Protein AF-X0SSB5-F1 (afdb_monomer)

pLDDT: mean 84.69, std 16.15, range [26.69, 98.69]

Organism: NCBI:txid412755

Mean predicted aligned error: 15.39 Å

Solvent-accessible surface area (backbone atoms only — not comparable to full-atom values): 26690 Å² total; per-residue (Å²): 108,74,46,37,38,36,68,85,34,80,90,35,71,37,50,82,48,75,49,78,49,69,33,84,51,93,54,46,35,29,53,38,29,41,30,39,28,46,50,91,41,26,66,74,46,80,63,51,73,42,70,68,39,46,53,75,29,75,46,79,49,75,40,52,50,71,63,46,72,71,55,55,72,32,84,46,76,39,82,36,46,39,35,38,39,39,35,33,23,45,80,90,65,53,76,49,76,54,72,53,68,49,81,46,72,42,64,14,62,41,50,45,58,23,36,89,71,52,79,91,74,57,90,78,51,66,48,60,52,41,62,38,53,66,59,55,34,24,51,39,45,24,85,39,67,60,38,41,50,50,34,54,51,15,19,55,70,44,76,36,70,66,80,71,78,41,52,68,46,53,52,39,31,51,41,27,40,49,51,47,44,40,74,55,59,33,34,53,38,84,63,78,63,77,90,44,92,84,63,53,52,44,80,46,55,43,41,66,50,27,62,61,70,30,40,30,31,44,57,29,37,18,34,34,55,38,13,28,37,44,49,76,69,41,50,34,29,43,39,42,40,89,96,47,32,33,25,31,36,51,39,73,86,70,51,78,48,32,37,34,57,37,40,37,16,19,60,70,77,76,43,94,75,40,65,53,54,53,62,64,55,19,26,53,52,18,47,52,57,64,70,67,61,46,91,71,47,58,46,81,32,50,33,65,63,42,32,74,66,43,36,43,51,75,78,69,83,89,74,66,96,59,46,50,55,77,54,65,51,58,54,81,89,68,39,69,68,76,79,70,72,73,56,81,71,68,82,82,65,61,66,40,81,47,73,40,78,86,55,27,35,31,30,38,43,48,65,79,38,50,74,49,73,66,99,71,43,33,40,41,32,39,68,78,64,52,29,38,39,38,35,32,51,44,87,59,90,42,48,41,71,62,52,50,52,53,52,53,52,54,54,44,75,69,28,42,78,59,41,80,74,46,76,46,83,46,70,36,76,86,36,46,22,45,37,36,35,30,35,30,24,40,86,83,70,48,54,33,36,33,45,35,39,33,39,37,56,97,65,24,32,47,30,46,34,46,27,44,24,34,51,90,50,35,81,76,46,43,70,57,51,50,50,28,57,55,40,36,43,80,51,87,77,131

Foldseek 3Di:
DQQFLDCLAPVRPRFDDKDKDFQQDQFKKAFKWKWKDKAVQADIDDTDTDGIAGHRRMDIDTHRTPGHLVQQVFQAKDKIKMKMWIWIATPVGDIDIDMDIDIDIRGHNQKDQQAPADPVRDPPALCRLRVCVLLLLQLLCLVALVLLVLLQLLQVQLVHLLPPQALSSLVSSLQSSLVLLLLQQQAEDDWDPPPDDDPRMTRADRLVRCLLVSYDHQSNQQSSSQSSCVNSPFWWKWKDFVPHIWIWTQGSVRDIFTFRRNLSFPVVVPDPGARRDHRVVRRVVRVVVVVPDDVSGMDTHGSVVSVVSRSHYRDDDDDDNCVSVVSVRDRSVGPDPPPCVPPVPPDPFDWDWDADLQQQKIFTAGPQWDWDDDNAWIWTAHSHNQKIKIKGWDPDQDQQVVVVVVVQVVVCVQFAPKAWPDWDFDAAPNFTKIWIWIWTAGPVRFIKIKIWIFGDDPRGGTMIMIMIGGPVCCVVCVVNVVRRRSGMDGHDRD

InterPro domains:
  IPR038765 Papain-like cysteine peptidase superfamily [SSF54001] (168-263)

Radius of gyration: 31.08 Å; Cα contacts (8 Å, |Δi|>4): 978; chains: 1; bounding box: 61×54×103 Å

Nearest PDB structures (foldseek):
  4rth-assembly1_A  TM=6.984E-01  e=3.432E-08  Zea mays
  4rth-assembly2_B  TM=6.936E-01  e=3.629E-08  Zea mays
  2lnj-assembly1_A  TM=6.905E-01  e=1.640E-07  Synechocystis sp. PCC 6803
  3lyd-assembly1_A  TM=6.698E-01  e=1.295E-06  Jonesia denitrificans DSM 20603
  5zx9-assembly1_A  TM=7.201E-01  e=9.152E-06  Mycobacterium tuberculosis H37Rv

Sequence (494 aa):
YKVYGRPDILDGNMWVAKAVFKNSGQSNVRDLKISYKLGEYSDWSIPTTYSLVVPEGYVIDLYYPIISSRISQLSSRTPVDIRVKYEFRDEEGGAYSEMGGQRAEILGANQLEFSNIAPEEMTGTWAENFSNSPLLAAWVTHLDPPVKTLAGMASRLAGGVPSSLGQESAIQFSRALYDLIVANGVSYQTPSGFLQEYMPGQDIKYPRDVLRDKSGTCVDLAILYASACEAVGIRTFLIVCPGHSFPVIYLPDGSLLPVECTSISGAAVGADQVSALSFDQAVEIGISEFSDLRIGLHYAIDVQDLQRKGVVSPELPRLEADILKRWGWHLPDDLPAADDKQKAVTPTSNFAAYSSQQQGLSFLYPEEWSIQEDEETIDVVHPQIHAQVTMFRVWEDFDLETLLKEVEENIALQCSDFAVTSRTKVVINGIDTLRVDAQSISTEGIALIHTILFPYQNTLAKAIVICFALKDQYATLSPILEHIFDSITLLQIK

Structure (mmCIF, N/CA/C/O backbone):
data_AF-X0SSB5-F1
#
_entry.id   AF-X0SSB5-F1
#
loop_
_atom_site.group_PDB
_atom_site.id
_atom_site.type_symbol
_atom_site.label_atom_id
_atom_site.label_alt_id
_atom_site.label_comp_id
_atom_site.label_asym_id
_atom_site.label_entity_id
_atom_site.label_seq_id
_atom_site.pdbx_PDB_ins_code
_atom_site.Cartn_x
_atom_site.Cartn_y
_atom_site.Cartn_z
_atom_site.occupancy
_atom_site.B_iso_or_equiv
_atom_site.auth_seq_id
_atom_site.auth_comp_id
_atom_site.auth_asym_id
_atom_site.auth_atom_id
_atom_site.pdbx_PDB_model_num
ATOM 1 N N . TYR A 1 1 ? 7.899 -5.759 -12.178 1.00 86.06 1 TYR A N 1
ATOM 2 C CA . TYR A 1 1 ? 8.461 -6.293 -13.440 1.00 86.06 1 TYR A CA 1
ATOM 3 C C . TYR A 1 1 ? 7.605 -5.994 -14.685 1.00 86.06 1 TYR A C 1
ATOM 5 O O . TYR A 1 1 ? 8.184 -5.636 -15.696 1.00 86.06 1 TYR A O 1
ATOM 13 N N . LYS A 1 2 ? 6.262 -6.093 -14.637 1.00 89.69 2 LYS A N 1
ATOM 14 C CA . LYS A 1 2 ? 5.358 -5.839 -15.791 1.00 89.69 2 LYS A CA 1
ATOM 15 C C . LYS A 1 2 ? 5.295 -4.388 -16.286 1.00 89.69 2 LYS A C 1
ATOM 17 O O . LYS A 1 2 ? 4.807 -4.134 -17.382 1.00 89.69 2 LYS A O 1
ATOM 22 N N . VAL A 1 3 ? 5.746 -3.464 -15.444 1.00 91.50 3 VAL A N 1
ATOM 23 C CA . VAL A 1 3 ? 5.851 -2.034 -15.744 1.00 91.50 3 VAL A CA 1
ATOM 24 C C . VAL A 1 3 ? 7.061 -1.747 -16.635 1.00 91.50 3 VAL A C 1
ATOM 26 O O . VAL A 1 3 ? 6.977 -0.937 -17.553 1.00 91.50 3 VAL A O 1
ATOM 29 N N . TYR A 1 4 ? 8.173 -2.447 -16.397 1.00 88.31 4 TYR A N 1
ATOM 30 C CA . TYR A 1 4 ? 9.336 -2.367 -17.272 1.00 88.31 4 TYR A CA 1
ATOM 31 C C . TYR A 1 4 ? 8.977 -2.959 -18.631 1.00 88.31 4 TYR A C 1
ATOM 33 O O . TYR A 1 4 ? 8.237 -3.942 -18.709 1.00 88.31 4 TYR A O 1
ATOM 41 N N . GLY A 1 5 ? 9.482 -2.354 -19.701 1.00 77.88 5 GLY A N 1
ATOM 42 C CA . GLY A 1 5 ? 9.116 -2.782 -21.051 1.00 77.88 5 GLY A CA 1
ATOM 43 C C . GLY A 1 5 ? 8.000 -1.976 -21.706 1.00 77.88 5 GLY A C 1
ATOM 44 O O . GLY A 1 5 ? 7.725 -2.191 -22.884 1.00 77.88 5 GLY A O 1
ATOM 45 N N . ARG A 1 6 ? 7.366 -1.054 -20.972 1.00 85.12 6 ARG A N 1
ATOM 46 C CA . ARG A 1 6 ? 6.259 -0.234 -21.472 1.00 85.12 6 ARG A CA 1
ATOM 47 C C . ARG A 1 6 ? 6.649 1.247 -21.530 1.00 85.12 6 ARG A C 1
ATOM 49 O O . ARG A 1 6 ? 6.704 1.889 -20.484 1.00 85.12 6 ARG A O 1
ATOM 56 N N . PRO A 1 7 ? 6.942 1.792 -22.725 1.00 86.25 7 PRO A N 1
ATOM 57 C CA . PRO A 1 7 ? 7.373 3.184 -22.878 1.00 86.25 7 PRO A CA 1
ATOM 58 C C . PRO A 1 7 ? 6.242 4.204 -22.659 1.00 86.25 7 PRO A C 1
ATOM 60 O O . PRO A 1 7 ? 6.503 5.395 -22.574 1.00 86.25 7 PRO A O 1
ATOM 63 N N . ASP A 1 8 ? 4.993 3.750 -22.579 1.00 88.00 8 ASP A N 1
ATOM 64 C CA . ASP A 1 8 ? 3.786 4.554 -22.377 1.00 88.00 8 ASP A CA 1
ATOM 65 C C . ASP A 1 8 ? 3.392 4.726 -20.898 1.00 88.00 8 ASP A C 1
ATOM 67 O O . ASP A 1 8 ? 2.499 5.511 -20.584 1.00 88.00 8 ASP A O 1
ATOM 71 N N . ILE A 1 9 ? 4.051 4.012 -19.980 1.00 87.31 9 ILE A N 1
ATOM 72 C CA . ILE A 1 9 ? 3.761 4.060 -18.542 1.00 87.31 9 ILE A CA 1
ATOM 73 C C . ILE A 1 9 ? 4.743 4.991 -17.831 1.00 87.31 9 ILE A C 1
ATOM 75 O O . ILE A 1 9 ? 5.946 4.923 -18.081 1.00 87.31 9 ILE A O 1
ATOM 79 N N . LEU A 1 10 ? 4.228 5.810 -16.901 1.00 85.75 10 LEU A N 1
ATOM 80 C CA . LEU A 1 10 ? 5.017 6.716 -16.050 1.00 85.75 10 LEU A CA 1
ATOM 81 C C . LEU A 1 10 ? 5.999 7.567 -16.875 1.00 85.75 10 LEU A C 1
ATOM 83 O O . LEU A 1 10 ? 7.198 7.593 -16.602 1.00 85.75 10 LEU A O 1
ATOM 87 N N . ASP A 1 11 ? 5.481 8.187 -17.939 1.00 86.12 11 ASP A N 1
ATOM 88 C CA . ASP A 1 11 ? 6.224 9.041 -18.876 1.00 86.12 11 ASP A CA 1
ATOM 89 C C . ASP A 1 11 ? 7.443 8.363 -19.529 1.00 86.12 11 ASP A C 1
ATOM 91 O O . ASP A 1 11 ? 8.396 9.013 -19.952 1.00 86.12 11 ASP A O 1
ATOM 95 N N . GLY A 1 12 ? 7.412 7.030 -19.626 1.00 86.25 12 GLY A N 1
ATOM 96 C CA . GLY A 1 12 ? 8.467 6.237 -20.245 1.00 86.25 12 GLY A CA 1
ATOM 97 C C . GLY A 1 12 ? 9.698 6.040 -19.363 1.00 86.25 12 GLY A C 1
ATOM 98 O O . GLY A 1 12 ? 10.706 5.535 -19.857 1.00 86.25 12 GLY A O 1
ATOM 99 N N . ASN A 1 13 ? 9.626 6.359 -18.068 1.00 86.06 13 ASN A N 1
ATOM 100 C CA . ASN A 1 13 ? 10.759 6.294 -17.134 1.00 86.06 13 ASN A CA 1
ATOM 101 C C . ASN A 1 13 ? 11.157 4.867 -16.710 1.00 86.06 13 ASN A C 1
ATOM 103 O O . ASN A 1 13 ? 12.120 4.675 -15.975 1.00 86.06 13 ASN A O 1
ATOM 107 N N . MET A 1 14 ? 10.443 3.850 -17.195 1.00 90.19 14 MET A N 1
ATOM 108 C CA . MET A 1 14 ? 10.570 2.456 -16.756 1.00 90.19 14 MET A CA 1
ATOM 109 C C . MET A 1 14 ? 11.426 1.605 -17.712 1.00 90.19 14 MET A C 1
ATOM 111 O O . MET A 1 14 ? 11.092 0.460 -18.036 1.00 90.19 14 MET A O 1
ATOM 115 N N . TRP A 1 15 ? 12.537 2.170 -18.190 1.00 91.94 15 TRP A N 1
ATOM 116 C CA . TRP A 1 15 ? 13.586 1.457 -18.931 1.00 91.94 15 TRP A CA 1
ATOM 117 C C . TRP A 1 15 ? 14.620 0.853 -17.967 1.00 91.94 15 TRP A C 1
ATOM 119 O O . TRP A 1 15 ? 14.740 1.282 -16.824 1.00 91.94 15 TRP A O 1
ATOM 129 N N . VAL A 1 16 ? 15.366 -0.166 -18.410 1.00 92.00 16 VAL A N 1
ATOM 130 C CA . VAL A 1 16 ? 16.361 -0.863 -17.555 1.00 92.00 16 VAL A CA 1
ATOM 131 C C . VAL A 1 16 ? 17.809 -0.618 -17.965 1.00 92.00 16 VAL A C 1
ATOM 133 O O . VAL A 1 16 ? 18.724 -0.905 -17.201 1.00 92.00 16 VAL A O 1
ATOM 136 N N . ALA A 1 17 ? 18.036 -0.135 -19.186 1.00 92.50 17 ALA A N 1
ATOM 137 C CA . ALA A 1 17 ? 19.358 0.244 -19.662 1.00 92.50 17 ALA A CA 1
ATOM 138 C C . ALA A 1 17 ? 19.263 1.362 -20.701 1.00 92.50 17 ALA A C 1
ATOM 140 O O . ALA A 1 17 ? 18.263 1.479 -21.407 1.00 92.50 17 ALA A O 1
ATOM 141 N N . LYS A 1 18 ? 20.335 2.143 -20.814 1.00 92.00 18 LYS A N 1
ATOM 142 C CA . LYS A 1 18 ? 20.521 3.188 -21.823 1.00 92.00 18 LYS A CA 1
ATOM 143 C C . LYS A 1 18 ? 21.859 2.956 -22.511 1.00 92.00 18 LYS A C 1
ATOM 145 O O . LYS A 1 18 ? 22.883 2.892 -21.830 1.00 92.00 18 LYS A O 1
ATOM 150 N N . ALA A 1 19 ? 21.864 2.855 -23.835 1.00 94.31 19 ALA A N 1
ATOM 151 C CA . ALA A 1 19 ? 23.088 2.825 -24.624 1.00 94.31 19 ALA A CA 1
ATOM 152 C C . ALA A 1 19 ? 23.286 4.161 -25.345 1.00 94.31 19 ALA A C 1
ATOM 154 O O . ALA A 1 19 ? 22.350 4.720 -25.917 1.00 94.31 19 ALA A O 1
ATOM 155 N N . VAL A 1 20 ? 24.520 4.666 -25.318 1.00 95.44 20 VAL A N 1
ATOM 156 C CA . VAL A 1 20 ? 24.919 5.887 -26.024 1.00 95.44 20 VAL A CA 1
ATOM 157 C C . VAL A 1 20 ? 26.004 5.520 -27.024 1.00 95.44 20 VAL A C 1
ATOM 159 O O . VAL A 1 20 ? 27.115 5.163 -26.641 1.00 95.44 20 VAL A O 1
ATOM 162 N N . PHE A 1 21 ? 25.679 5.613 -28.309 1.00 95.62 21 PHE A N 1
ATOM 163 C CA . PHE A 1 21 ? 26.616 5.384 -29.401 1.00 95.62 21 PHE A CA 1
ATOM 164 C C . PHE A 1 21 ? 27.035 6.726 -29.985 1.00 95.62 21 PHE A C 1
ATOM 166 O O . PHE A 1 21 ? 26.189 7.480 -30.461 1.00 95.62 21 PHE A O 1
ATOM 173 N N . LYS A 1 22 ? 28.338 7.014 -29.970 1.00 97.06 22 LYS A N 1
ATOM 174 C CA . LYS A 1 22 ? 28.928 8.167 -30.654 1.00 97.06 22 LYS A CA 1
ATOM 175 C C . LYS A 1 22 ? 29.672 7.685 -31.893 1.00 97.06 22 LYS A C 1
ATOM 177 O O . LYS A 1 22 ? 30.579 6.864 -31.772 1.00 97.06 22 LYS A O 1
ATOM 182 N N . ASN A 1 23 ? 29.358 8.236 -33.063 1.00 96.56 23 ASN A N 1
ATOM 183 C CA . ASN A 1 23 ? 30.219 8.065 -34.227 1.00 96.56 23 ASN A CA 1
ATOM 184 C C . ASN A 1 23 ? 31.440 8.990 -34.096 1.00 96.56 23 ASN A C 1
ATOM 186 O O . ASN A 1 23 ? 31.372 10.167 -34.432 1.00 96.56 23 ASN A O 1
ATOM 190 N N . SER A 1 24 ? 32.553 8.461 -33.589 1.00 95.00 24 SER A N 1
ATOM 191 C CA . SER A 1 24 ? 33.839 9.172 -33.510 1.00 95.00 24 SER A CA 1
ATOM 192 C C . SER A 1 24 ? 34.697 9.029 -34.776 1.00 95.00 24 SER A C 1
ATOM 194 O O . SER A 1 24 ? 35.868 9.412 -34.779 1.00 95.00 24 SER A O 1
ATOM 196 N N . GLY A 1 25 ? 34.165 8.394 -35.823 1.00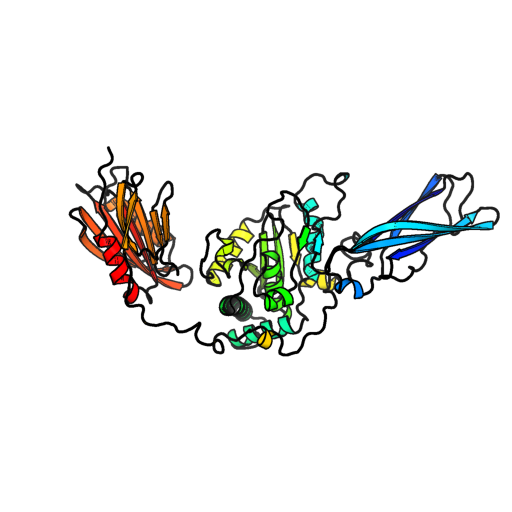 91.94 25 GLY A N 1
ATOM 197 C CA . GLY A 1 25 ? 34.830 8.221 -37.109 1.00 91.94 25 GLY A CA 1
ATOM 198 C C . GLY A 1 25 ? 34.678 9.441 -38.020 1.00 91.94 25 GLY A C 1
ATOM 199 O O . GLY A 1 25 ? 33.942 10.378 -37.729 1.00 91.94 25 GLY A O 1
ATOM 200 N N . GLN A 1 26 ? 35.376 9.413 -39.158 1.00 93.56 26 GLN A N 1
ATOM 201 C CA . GLN A 1 26 ? 35.310 10.467 -40.184 1.00 93.56 26 GLN A CA 1
ATOM 202 C C . GLN A 1 26 ? 34.259 10.190 -41.277 1.00 93.56 26 GLN A C 1
ATOM 204 O O . GLN A 1 26 ? 34.016 11.047 -42.123 1.00 93.56 26 GLN A O 1
ATOM 209 N N . SER A 1 27 ? 33.630 9.012 -41.249 1.00 94.44 27 SER A N 1
ATOM 210 C CA . SER A 1 27 ? 32.678 8.534 -42.259 1.00 94.44 27 SER A CA 1
ATOM 211 C C . SER A 1 27 ? 31.329 8.172 -41.644 1.00 94.44 27 SER A C 1
ATOM 213 O O . SER A 1 27 ? 31.187 8.017 -40.428 1.00 94.44 27 SER A O 1
ATOM 215 N N . ASN A 1 28 ? 30.321 8.036 -42.502 1.00 96.31 28 ASN A N 1
ATOM 216 C CA . ASN A 1 28 ? 28.975 7.651 -42.095 1.00 96.31 28 ASN A CA 1
ATOM 217 C C . ASN A 1 28 ? 28.930 6.210 -41.568 1.00 96.31 28 ASN A C 1
ATOM 219 O O . ASN A 1 28 ? 29.458 5.298 -42.200 1.00 96.31 28 ASN A O 1
ATOM 223 N N . VAL A 1 29 ? 28.205 5.996 -40.469 1.00 96.75 29 VAL A N 1
ATOM 224 C CA . VAL A 1 29 ? 27.788 4.663 -40.014 1.00 96.75 29 VAL A CA 1
ATOM 225 C C . VAL A 1 29 ? 26.375 4.395 -40.524 1.00 96.75 29 VAL A C 1
ATOM 227 O O . VAL A 1 29 ? 25.482 5.229 -40.368 1.00 96.75 29 VAL A O 1
ATOM 230 N N . ARG A 1 30 ? 26.163 3.242 -41.154 1.00 96.88 30 ARG A N 1
ATOM 231 C CA . ARG A 1 30 ? 24.887 2.822 -41.744 1.00 96.88 30 ARG A CA 1
ATOM 232 C C . ARG A 1 30 ? 24.310 1.634 -40.993 1.00 96.88 30 ARG A C 1
ATOM 234 O O . ARG A 1 30 ? 25.050 0.780 -40.510 1.00 96.88 30 ARG A O 1
ATOM 241 N N . ASP A 1 31 ? 22.983 1.574 -40.947 1.00 96.81 31 ASP A N 1
ATOM 242 C CA . ASP A 1 31 ? 22.221 0.444 -40.407 1.00 96.81 31 ASP A CA 1
ATOM 243 C C . ASP A 1 31 ? 22.693 -0.010 -39.015 1.00 96.81 31 ASP A C 1
ATOM 245 O O . ASP A 1 31 ? 22.863 -1.207 -38.777 1.00 96.81 31 ASP A O 1
ATOM 249 N N . LEU A 1 32 ? 22.912 0.940 -38.099 1.00 97.81 32 LEU A N 1
ATOM 250 C CA . LEU A 1 32 ? 23.227 0.626 -36.708 1.00 97.81 32 LEU A CA 1
ATOM 251 C C . LEU A 1 32 ? 22.022 -0.077 -36.079 1.00 97.81 32 LEU A C 1
ATOM 253 O O . LEU A 1 32 ? 20.963 0.520 -35.896 1.00 97.81 32 LEU A O 1
ATOM 257 N N . LYS A 1 33 ? 22.193 -1.350 -35.749 1.00 98.25 33 LYS A N 1
ATOM 258 C CA . LYS A 1 33 ? 21.217 -2.190 -35.064 1.00 98.25 33 LYS A CA 1
ATOM 259 C C . LYS A 1 33 ? 21.654 -2.386 -33.633 1.00 98.25 33 LYS A C 1
ATOM 261 O O . LYS A 1 33 ? 22.802 -2.752 -33.403 1.00 98.25 33 LYS A O 1
ATOM 266 N N . ILE A 1 34 ? 20.740 -2.195 -32.693 1.00 98.19 34 ILE A N 1
ATOM 267 C CA . ILE A 1 34 ? 21.015 -2.328 -31.262 1.00 98.19 34 ILE A CA 1
ATOM 268 C C . ILE A 1 34 ? 20.023 -3.326 -30.673 1.00 98.19 34 ILE A C 1
ATOM 270 O O . ILE A 1 34 ? 18.824 -3.246 -30.927 1.00 98.19 34 ILE A O 1
ATOM 274 N N . SER A 1 35 ? 20.512 -4.303 -29.917 1.00 97.75 35 SER A N 1
ATOM 275 C CA . SER A 1 35 ? 19.693 -5.303 -29.227 1.00 97.75 35 SER A CA 1
ATOM 276 C C . SER A 1 35 ? 20.200 -5.522 -27.816 1.00 97.75 35 SER A C 1
ATOM 278 O O . SER A 1 35 ? 21.399 -5.448 -27.561 1.00 97.75 35 SER A O 1
ATOM 280 N N . TYR A 1 36 ? 19.299 -5.863 -26.906 1.00 97.81 36 TYR A N 1
ATOM 281 C CA . TYR A 1 36 ? 19.611 -6.005 -25.491 1.00 97.81 36 TYR A CA 1
ATOM 282 C C . TYR A 1 36 ? 19.184 -7.357 -24.956 1.00 97.81 36 TYR A C 1
ATOM 284 O O . TYR A 1 36 ? 18.277 -7.993 -25.493 1.00 97.81 36 TYR A O 1
ATOM 292 N N . LYS A 1 37 ? 19.811 -7.780 -23.861 1.00 97.31 37 LYS A N 1
ATOM 293 C CA . LYS A 1 37 ? 19.398 -8.952 -23.095 1.00 97.31 37 LYS A CA 1
ATOM 294 C C . LYS A 1 37 ? 19.638 -8.734 -21.606 1.00 97.31 37 LYS A C 1
ATOM 296 O O . LYS A 1 37 ? 20.720 -8.305 -21.213 1.00 97.31 37 LYS A O 1
ATOM 301 N N . LEU A 1 38 ? 18.643 -9.066 -20.787 1.00 96.50 38 LEU A N 1
ATOM 302 C CA . LEU A 1 38 ? 18.696 -9.017 -19.328 1.00 96.50 38 LEU A CA 1
ATOM 303 C C . LEU A 1 38 ? 18.914 -10.434 -18.789 1.00 96.50 38 LEU A C 1
ATOM 305 O O . LEU A 1 38 ? 17.958 -11.147 -18.487 1.00 96.50 38 LEU A O 1
ATOM 309 N N . GLY A 1 39 ? 20.176 -10.856 -18.706 1.00 94.69 39 GLY A N 1
ATOM 310 C CA . GLY A 1 39 ? 20.576 -12.172 -18.210 1.00 94.69 39 GLY A CA 1
ATOM 311 C C . GLY A 1 39 ? 19.745 -13.312 -18.797 1.00 94.69 39 GLY A C 1
ATOM 312 O O . GLY A 1 39 ? 19.634 -13.460 -20.012 1.00 94.69 39 GLY A O 1
ATOM 313 N N . GLU A 1 40 ? 19.160 -14.125 -17.923 1.00 94.44 40 GLU A N 1
ATOM 314 C CA . GLU A 1 40 ? 18.196 -15.163 -18.299 1.00 94.44 40 GLU A CA 1
ATOM 315 C C . GLU A 1 40 ? 16.728 -14.701 -18.233 1.00 94.44 40 GLU A C 1
ATOM 317 O O . GLU A 1 40 ? 15.820 -15.462 -18.566 1.00 94.44 40 GLU A O 1
ATOM 322 N N . TYR A 1 41 ? 16.473 -13.472 -17.785 1.00 95.38 41 TYR A N 1
ATOM 323 C CA . TYR A 1 41 ? 15.126 -12.954 -17.547 1.00 95.38 41 TYR A CA 1
ATOM 324 C C . TYR A 1 41 ? 14.505 -12.295 -18.775 1.00 95.38 41 TYR A C 1
ATOM 326 O O . TYR A 1 41 ? 13.330 -11.953 -18.730 1.00 95.38 41 TYR A O 1
ATOM 334 N N . SER A 1 42 ? 15.241 -12.138 -19.872 1.00 96.31 42 SER A N 1
ATOM 335 C CA . SER A 1 42 ? 14.678 -11.748 -21.162 1.00 96.31 42 SER A CA 1
ATOM 336 C C . SER A 1 42 ? 15.330 -12.533 -22.295 1.00 96.31 42 SER A C 1
ATOM 338 O O . SER A 1 42 ? 16.490 -12.949 -22.206 1.00 96.31 42 SER A O 1
ATOM 340 N N . ASP A 1 43 ? 14.609 -12.668 -23.403 1.00 96.31 43 ASP A N 1
ATOM 341 C CA . ASP A 1 43 ? 15.242 -12.956 -24.685 1.00 96.31 43 ASP A CA 1
ATOM 342 C C . ASP A 1 43 ? 15.986 -11.721 -25.208 1.00 96.31 43 ASP A C 1
ATOM 344 O O . ASP A 1 43 ? 15.938 -10.638 -24.612 1.00 96.31 43 ASP A O 1
ATOM 348 N N . TRP A 1 44 ? 16.721 -11.900 -26.307 1.00 96.50 44 TRP A N 1
ATOM 349 C CA . TRP A 1 44 ? 17.260 -10.760 -27.039 1.00 96.50 44 TRP A CA 1
ATOM 350 C C . TRP A 1 44 ? 16.109 -9.905 -27.564 1.00 96.50 44 TRP A C 1
ATOM 352 O O . TRP A 1 44 ? 15.181 -10.427 -28.185 1.00 96.50 44 TRP A O 1
ATOM 362 N N . SER A 1 45 ? 16.178 -8.599 -27.320 1.00 96.00 45 SER A N 1
ATOM 363 C CA . SER A 1 45 ? 15.197 -7.659 -27.847 1.00 96.00 45 SER A CA 1
ATOM 364 C C . SER A 1 45 ? 15.211 -7.660 -29.375 1.00 96.00 45 SER A C 1
ATOM 366 O O . SER A 1 45 ? 16.231 -7.940 -30.012 1.00 96.00 45 SER A O 1
ATOM 368 N N . ILE A 1 46 ? 14.078 -7.291 -29.970 1.00 94.94 46 ILE A N 1
ATOM 369 C CA . ILE A 1 46 ? 14.031 -6.968 -31.396 1.00 94.94 46 ILE A CA 1
ATOM 370 C C . ILE A 1 46 ? 15.013 -5.808 -31.641 1.00 94.94 46 ILE A C 1
ATOM 372 O O . ILE A 1 46 ? 15.003 -4.858 -30.852 1.00 94.94 46 ILE A O 1
ATOM 376 N N . PRO A 1 47 ? 15.874 -5.866 -32.676 1.00 95.81 47 PRO A N 1
ATOM 377 C CA . PRO A 1 47 ? 16.844 -4.809 -32.900 1.00 95.81 47 PRO A CA 1
ATOM 378 C C . PRO A 1 47 ? 16.187 -3.478 -33.276 1.00 95.81 47 PRO A C 1
ATOM 380 O O . PRO A 1 47 ? 15.483 -3.404 -34.289 1.00 95.81 47 PRO A O 1
ATOM 383 N N . THR A 1 48 ? 16.481 -2.411 -32.534 1.00 96.56 48 THR A N 1
ATOM 384 C CA . THR A 1 48 ? 16.208 -1.044 -32.997 1.00 96.56 48 THR A CA 1
ATOM 385 C C . THR A 1 48 ? 17.201 -0.715 -34.103 1.00 96.56 48 THR A C 1
ATOM 387 O O . THR A 1 48 ? 18.396 -0.954 -33.939 1.00 96.56 48 THR A O 1
ATOM 390 N N . THR A 1 49 ? 16.729 -0.204 -35.243 1.00 97.75 49 THR A N 1
ATOM 391 C CA . THR A 1 49 ? 17.587 0.099 -36.401 1.00 97.75 49 THR A CA 1
ATOM 392 C C . THR A 1 49 ? 17.634 1.597 -36.673 1.00 97.75 49 THR A C 1
ATOM 394 O O . THR A 1 49 ? 16.602 2.222 -36.909 1.00 97.75 49 THR A O 1
ATOM 397 N N . TYR A 1 50 ? 18.845 2.142 -36.727 1.00 97.62 50 TYR A N 1
ATOM 398 C CA . TYR A 1 50 ? 19.149 3.520 -37.093 1.00 97.62 50 TYR A CA 1
ATOM 399 C C . TYR A 1 50 ? 19.864 3.533 -38.444 1.00 97.62 50 TYR A C 1
ATOM 401 O O . TYR A 1 50 ? 20.972 3.020 -38.591 1.00 97.62 50 TYR A O 1
ATOM 409 N N . SER A 1 51 ? 19.222 4.110 -39.458 1.00 96.75 51 SER A N 1
ATOM 410 C CA . SER A 1 51 ? 19.680 4.002 -40.852 1.00 96.75 51 SER A CA 1
ATOM 411 C C . SER A 1 51 ? 20.996 4.729 -41.130 1.00 96.75 51 SER A C 1
ATOM 413 O O . SER A 1 51 ? 21.751 4.332 -42.018 1.00 96.75 51 SER A O 1
ATOM 415 N N . LEU A 1 52 ? 21.263 5.815 -40.405 1.00 96.62 52 LEU A N 1
ATOM 416 C CA . LEU A 1 52 ? 22.438 6.653 -40.598 1.00 96.62 52 LEU A CA 1
ATOM 417 C C . LEU A 1 52 ? 22.833 7.333 -39.287 1.00 96.62 52 LEU A C 1
ATOM 419 O O . LEU A 1 52 ? 22.009 8.002 -38.667 1.00 96.62 52 LEU A O 1
ATOM 423 N N . VAL A 1 53 ? 24.110 7.230 -38.932 1.00 97.38 53 VAL A N 1
ATOM 424 C CA . VAL A 1 53 ? 24.759 8.038 -37.898 1.00 97.38 53 VAL A CA 1
ATOM 425 C C . VAL A 1 53 ? 25.941 8.755 -38.547 1.00 97.38 53 VAL A C 1
ATOM 427 O O . VAL A 1 53 ? 26.945 8.139 -38.910 1.00 97.38 53 VAL A O 1
ATOM 430 N N . VAL A 1 54 ? 25.800 10.063 -38.751 1.00 97.06 54 VAL A N 1
ATOM 431 C CA . VAL A 1 54 ? 26.842 10.915 -39.353 1.00 97.06 54 VAL A CA 1
ATOM 432 C C . VAL A 1 54 ? 28.047 11.073 -38.411 1.00 97.06 54 VAL A C 1
ATOM 434 O O . VAL A 1 54 ? 27.894 10.814 -37.215 1.00 97.06 54 VAL A O 1
ATOM 437 N N . PRO A 1 55 ? 29.229 11.490 -38.904 1.00 97.44 55 PRO A N 1
ATOM 438 C CA . PRO A 1 55 ? 30.372 11.831 -38.053 1.00 97.44 55 PRO A CA 1
ATOM 439 C C . PRO A 1 55 ? 29.993 12.789 -36.918 1.00 97.44 55 PRO A C 1
ATOM 441 O O . PRO A 1 55 ? 29.204 13.711 -37.120 1.00 97.44 55 PRO A O 1
ATOM 444 N N . GLU A 1 56 ? 30.529 12.543 -35.721 1.00 97.06 56 GLU A N 1
ATOM 445 C CA . GLU A 1 56 ? 30.181 13.210 -34.453 1.00 97.06 56 GLU A CA 1
ATOM 446 C C . GLU A 1 56 ? 28.710 13.073 -34.014 1.00 97.06 56 GLU A C 1
ATOM 448 O O . GLU A 1 56 ? 28.313 13.620 -32.983 1.00 97.06 56 GLU A O 1
ATOM 453 N N . GLY A 1 57 ? 27.896 12.318 -34.756 1.00 97.19 57 GLY A N 1
ATOM 454 C CA . GLY A 1 57 ? 26.510 12.025 -34.424 1.00 97.19 57 GLY A CA 1
ATOM 455 C C . GLY A 1 57 ? 26.380 11.075 -33.235 1.00 97.19 57 GLY A C 1
ATOM 456 O O . GLY A 1 57 ? 27.237 10.220 -32.995 1.00 97.19 57 GLY A O 1
ATOM 457 N N . TYR A 1 58 ? 25.265 11.210 -32.517 1.00 97.69 58 TYR A N 1
ATOM 458 C CA . TYR A 1 58 ? 24.925 10.378 -31.367 1.00 97.69 58 TYR A CA 1
ATOM 459 C C . TYR A 1 58 ? 23.613 9.635 -31.596 1.00 97.69 58 TYR A C 1
ATOM 461 O O . TYR A 1 58 ? 22.660 10.184 -32.149 1.00 97.69 58 TYR A O 1
ATOM 469 N N . VAL A 1 59 ? 23.559 8.404 -31.101 1.00 97.69 59 VAL A N 1
ATOM 470 C CA . VAL A 1 59 ? 22.330 7.637 -30.910 1.00 97.69 59 VAL A CA 1
ATOM 471 C C . VAL A 1 59 ? 22.192 7.344 -29.423 1.00 97.69 59 VAL A C 1
ATOM 473 O O . VAL A 1 59 ? 23.122 6.833 -28.800 1.00 97.69 59 VAL A O 1
ATOM 476 N N . ILE A 1 60 ? 21.030 7.680 -28.869 1.00 96.31 60 ILE A N 1
ATOM 477 C CA . ILE A 1 60 ? 20.626 7.310 -27.515 1.00 96.31 60 ILE A CA 1
ATOM 478 C C . ILE A 1 60 ? 19.471 6.329 -27.670 1.00 96.31 60 ILE A C 1
ATOM 480 O O . ILE A 1 60 ? 18.436 6.681 -28.236 1.00 96.31 60 ILE A O 1
ATOM 484 N N . ASP A 1 61 ? 19.670 5.106 -27.198 1.00 95.81 61 ASP A N 1
ATOM 485 C CA . ASP A 1 61 ? 18.691 4.029 -27.295 1.00 95.81 61 ASP A CA 1
ATOM 486 C C . ASP A 1 61 ? 18.382 3.498 -25.883 1.00 95.81 61 ASP A C 1
ATOM 488 O O . ASP A 1 61 ? 19.284 3.322 -25.056 1.00 95.81 61 ASP A O 1
ATOM 492 N N . LEU A 1 62 ? 17.091 3.330 -25.585 1.00 94.69 62 LEU A N 1
ATOM 493 C CA . LEU A 1 62 ? 16.581 2.925 -24.276 1.00 94.69 62 LEU A CA 1
ATOM 494 C C . LEU A 1 62 ? 16.031 1.503 -24.345 1.00 94.69 62 LEU A C 1
ATOM 496 O O . LEU A 1 62 ? 15.215 1.171 -25.206 1.00 94.69 62 LEU A O 1
ATOM 500 N N . TYR A 1 63 ? 16.424 0.675 -23.381 1.00 95.06 63 TYR A N 1
ATOM 501 C CA . TYR A 1 63 ? 15.991 -0.709 -23.311 1.00 95.06 63 TYR A CA 1
ATOM 502 C C . TYR A 1 63 ? 14.740 -0.881 -22.448 1.00 95.06 63 TYR A C 1
ATOM 504 O O . TYR A 1 63 ? 14.785 -0.790 -21.218 1.00 95.06 63 TYR A O 1
ATOM 512 N N . TYR A 1 64 ? 13.644 -1.231 -23.117 1.00 94.06 64 TYR A N 1
ATOM 513 C CA . TYR A 1 64 ? 12.370 -1.635 -22.530 1.00 94.06 64 TYR A CA 1
ATOM 514 C C . TYR A 1 64 ? 12.208 -3.170 -22.656 1.00 94.06 64 TYR A C 1
ATOM 516 O O . TYR A 1 64 ? 11.755 -3.658 -23.692 1.00 94.06 64 TYR A O 1
ATOM 524 N N . PRO A 1 65 ? 12.589 -3.964 -21.637 1.00 93.06 65 PRO A N 1
ATOM 525 C CA . PRO A 1 65 ? 12.594 -5.427 -21.710 1.00 93.06 65 PRO A CA 1
ATOM 526 C C . PRO A 1 65 ? 11.201 -6.047 -21.565 1.00 93.06 65 PRO A C 1
ATOM 528 O O . PRO A 1 65 ? 10.415 -5.637 -20.717 1.00 93.06 65 PRO A O 1
ATOM 531 N N . ILE A 1 66 ? 10.957 -7.158 -22.265 1.00 92.56 66 ILE A N 1
ATOM 532 C CA . ILE A 1 66 ? 9.933 -8.127 -21.847 1.00 92.56 66 ILE A CA 1
ATOM 533 C C . ILE A 1 66 ?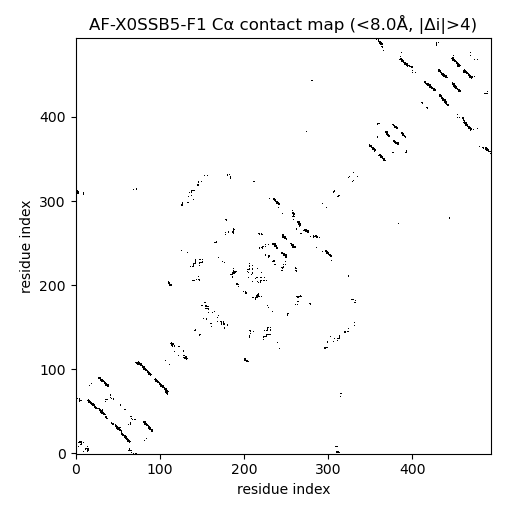 10.584 -9.052 -20.818 1.00 92.56 66 ILE A C 1
ATOM 535 O O . ILE A 1 66 ? 11.411 -9.898 -21.165 1.00 92.56 66 ILE A O 1
ATOM 539 N N . ILE A 1 67 ? 10.241 -8.861 -19.545 1.00 93.62 67 ILE A N 1
ATOM 540 C CA . ILE A 1 67 ? 10.840 -9.604 -18.433 1.00 93.62 67 ILE A CA 1
ATOM 541 C C . ILE A 1 67 ? 10.002 -10.848 -18.114 1.00 93.62 67 ILE A C 1
ATOM 543 O O . ILE A 1 67 ? 8.787 -10.780 -17.941 1.00 93.62 67 ILE A O 1
ATOM 547 N N . SER A 1 68 ? 10.671 -11.990 -17.993 1.00 93.56 68 SER A N 1
ATOM 548 C CA . SER A 1 68 ? 10.116 -13.269 -17.557 1.00 93.56 68 SER A CA 1
ATOM 549 C C . SER A 1 68 ? 9.571 -13.185 -16.129 1.00 93.56 68 SER A C 1
ATOM 551 O O . SER A 1 68 ? 10.266 -12.737 -15.215 1.00 93.56 68 SER A O 1
ATOM 553 N N . SER A 1 69 ? 8.386 -13.760 -15.903 1.00 92.25 69 SER A N 1
ATOM 554 C CA . SER A 1 69 ? 7.739 -13.826 -14.584 1.00 92.25 69 SER A CA 1
ATOM 555 C C . SER A 1 69 ? 8.559 -14.555 -13.516 1.00 92.25 69 SER A C 1
ATOM 557 O O . SER A 1 69 ? 8.333 -14.326 -12.337 1.00 92.25 69 SER A O 1
ATOM 559 N N . ARG A 1 70 ? 9.568 -15.358 -13.895 1.00 91.38 70 ARG A N 1
ATOM 560 C CA . ARG A 1 70 ? 10.533 -15.976 -12.956 1.00 91.38 70 ARG A CA 1
ATOM 561 C C . ARG A 1 70 ? 11.161 -14.979 -11.974 1.00 91.38 70 ARG A C 1
ATOM 563 O O . ARG A 1 70 ? 11.520 -15.369 -10.872 1.00 91.38 70 ARG A O 1
ATOM 570 N N . ILE A 1 71 ? 11.252 -13.702 -12.345 1.00 91.06 71 ILE A N 1
ATOM 571 C CA . ILE A 1 71 ? 11.757 -12.639 -11.471 1.00 91.06 71 ILE A CA 1
ATOM 572 C C . ILE A 1 71 ? 10.927 -12.468 -10.184 1.00 91.06 71 ILE A C 1
ATOM 574 O O . ILE A 1 71 ? 11.475 -12.057 -9.169 1.00 91.06 71 ILE A O 1
ATOM 578 N N . SER A 1 72 ? 9.636 -12.839 -10.180 1.00 89.38 72 SER A N 1
ATOM 579 C CA . SER A 1 72 ? 8.791 -12.781 -8.975 1.00 89.38 72 SER A CA 1
ATOM 580 C C . SER A 1 72 ? 9.132 -13.850 -7.931 1.00 89.38 72 SER A C 1
ATOM 582 O O . SER A 1 72 ? 8.575 -13.835 -6.839 1.00 89.38 72 SER A O 1
ATOM 584 N N . GLN A 1 73 ? 10.048 -14.772 -8.245 1.00 89.56 73 GLN A N 1
ATOM 585 C CA . GLN A 1 73 ? 10.536 -15.804 -7.324 1.00 89.56 73 GLN A CA 1
ATOM 586 C C . GLN A 1 73 ? 11.792 -15.368 -6.559 1.00 89.56 73 GLN A C 1
ATOM 588 O O . GLN A 1 73 ? 12.234 -16.081 -5.661 1.00 89.56 73 GLN A O 1
ATOM 593 N N . LEU A 1 74 ? 12.392 -14.230 -6.918 1.00 90.81 74 LEU A N 1
ATOM 594 C CA . LEU A 1 74 ? 13.590 -13.731 -6.254 1.00 90.81 74 LEU A CA 1
ATOM 595 C C . LEU A 1 74 ? 13.225 -13.167 -4.882 1.00 90.81 74 LEU A C 1
ATOM 597 O O . LEU A 1 74 ? 12.395 -12.271 -4.776 1.00 90.81 74 LEU A O 1
ATOM 601 N N . SER A 1 75 ? 13.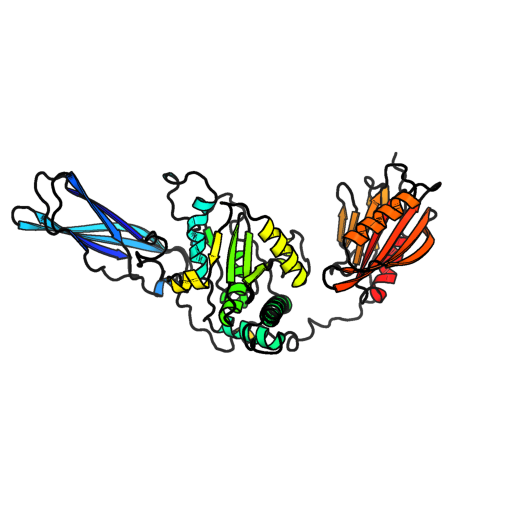869 -13.670 -3.833 1.00 84.81 75 SER A N 1
ATOM 602 C CA . SER A 1 75 ? 13.681 -13.198 -2.455 1.00 84.81 75 SER A CA 1
ATOM 603 C C . SER A 1 75 ? 14.756 -12.208 -2.003 1.00 84.81 75 SER A C 1
ATOM 605 O O . SER A 1 75 ? 14.671 -11.674 -0.905 1.00 84.81 75 SER A O 1
ATOM 607 N N . SER A 1 76 ? 15.794 -11.992 -2.811 1.00 84.06 76 SER A N 1
ATOM 608 C CA . SER A 1 76 ? 16.933 -11.139 -2.476 1.00 84.06 76 SER A CA 1
ATOM 609 C C . SER A 1 76 ? 17.557 -10.533 -3.726 1.00 84.06 76 SER A C 1
ATOM 611 O O . SER A 1 76 ? 17.358 -11.029 -4.842 1.00 84.06 76 SER A O 1
ATOM 613 N N . ARG A 1 77 ? 18.385 -9.504 -3.515 1.00 87.19 77 ARG A N 1
ATOM 614 C CA . ARG A 1 77 ? 19.224 -8.907 -4.556 1.00 87.19 77 ARG A CA 1
ATOM 615 C C . ARG A 1 77 ? 19.994 -9.986 -5.313 1.00 87.19 77 ARG A C 1
ATOM 617 O O . ARG A 1 77 ? 20.707 -10.793 -4.717 1.00 87.19 77 ARG A O 1
ATOM 624 N N . THR A 1 78 ? 19.807 -10.015 -6.625 1.00 91.81 78 THR A N 1
ATOM 625 C CA . THR A 1 78 ? 20.351 -11.045 -7.509 1.00 91.81 78 THR A CA 1
ATOM 626 C C . THR A 1 78 ? 21.151 -10.386 -8.631 1.00 91.81 78 THR A C 1
ATOM 628 O O . THR A 1 78 ? 20.578 -9.626 -9.416 1.00 91.81 78 THR A O 1
ATOM 631 N N . PRO A 1 79 ? 22.460 -10.667 -8.751 1.00 94.19 79 PRO A N 1
ATOM 632 C CA . PRO A 1 79 ? 23.280 -10.112 -9.819 1.00 94.19 79 PRO A CA 1
ATOM 633 C C . PRO A 1 79 ? 22.837 -10.615 -11.198 1.00 94.19 79 PRO A C 1
ATOM 635 O O . PRO A 1 79 ? 22.640 -11.814 -11.399 1.00 94.19 79 PRO A O 1
ATOM 638 N N . VAL A 1 80 ? 22.763 -9.718 -12.180 1.00 95.75 80 VAL A N 1
ATOM 639 C CA . VAL A 1 80 ? 22.392 -10.035 -13.564 1.00 95.75 80 VAL A CA 1
ATOM 640 C C . VAL A 1 80 ? 23.277 -9.281 -14.554 1.00 95.75 80 VAL A C 1
ATOM 642 O O . VAL A 1 80 ? 23.594 -8.112 -14.352 1.00 95.75 80 VAL A O 1
ATOM 645 N N . ASP A 1 81 ? 23.681 -9.929 -15.645 1.00 96.50 81 ASP A N 1
ATOM 646 C CA . ASP A 1 81 ? 24.340 -9.221 -16.745 1.00 96.50 81 ASP A CA 1
ATOM 647 C C . ASP A 1 81 ? 23.288 -8.563 -17.646 1.00 96.50 81 ASP A C 1
ATOM 649 O O . ASP A 1 81 ? 22.424 -9.248 -18.200 1.00 96.50 81 ASP A O 1
ATOM 653 N N . ILE A 1 82 ? 23.414 -7.261 -17.873 1.00 96.69 82 ILE A N 1
ATOM 654 C CA . ILE A 1 82 ? 22.757 -6.566 -18.977 1.00 96.69 82 ILE A CA 1
ATOM 655 C C . ILE A 1 82 ? 23.733 -6.561 -20.146 1.00 96.69 82 ILE A C 1
ATOM 657 O O . ILE A 1 82 ? 24.846 -6.052 -20.030 1.00 96.69 82 ILE A O 1
ATOM 661 N N . ARG A 1 83 ? 23.337 -7.139 -21.279 1.00 97.50 83 ARG A N 1
ATOM 662 C CA . ARG A 1 83 ? 24.166 -7.217 -22.488 1.00 97.50 83 ARG A CA 1
ATOM 663 C C . ARG A 1 83 ? 23.556 -6.377 -23.593 1.00 97.50 83 ARG A C 1
ATOM 665 O O . ARG A 1 83 ? 22.341 -6.392 -23.768 1.00 97.50 83 ARG A O 1
ATOM 672 N N . VAL A 1 84 ? 24.411 -5.701 -24.350 1.00 97.75 84 VAL A N 1
ATOM 673 C CA . VAL A 1 84 ? 24.052 -4.910 -25.529 1.00 97.75 84 VAL A CA 1
ATOM 674 C C . VAL A 1 84 ? 24.830 -5.468 -26.707 1.00 97.75 84 VAL A C 1
ATOM 676 O O . VAL A 1 84 ? 26.058 -5.460 -26.697 1.00 97.75 84 VAL A O 1
ATOM 679 N N . LYS A 1 85 ? 24.129 -5.971 -27.716 1.00 97.88 85 LYS A N 1
ATOM 680 C CA . LYS A 1 85 ? 24.702 -6.348 -29.005 1.00 97.88 85 LYS A CA 1
ATOM 681 C C . LYS A 1 85 ? 24.447 -5.213 -29.982 1.00 97.88 85 LYS A C 1
ATOM 683 O O . LYS A 1 85 ? 23.320 -4.728 -30.059 1.00 97.88 85 LYS A O 1
ATOM 688 N N . TYR A 1 86 ? 25.462 -4.833 -30.746 1.00 97.31 86 TYR A N 1
ATOM 689 C CA . TYR A 1 86 ? 25.291 -3.887 -31.837 1.00 97.31 86 TYR A CA 1
ATOM 690 C C . TYR A 1 86 ? 25.970 -4.360 -33.112 1.00 97.31 86 TYR A C 1
ATOM 692 O O . TYR A 1 86 ? 26.999 -5.039 -33.098 1.00 97.31 86 TYR A O 1
ATOM 700 N N . GLU A 1 87 ? 25.346 -4.016 -34.228 1.00 97.94 87 GLU A N 1
ATOM 701 C CA . GLU A 1 87 ? 25.813 -4.323 -35.573 1.00 97.94 87 GLU A CA 1
ATOM 702 C C . GLU A 1 87 ? 25.694 -3.066 -36.421 1.00 97.94 87 GLU A C 1
ATOM 704 O O . GLU A 1 87 ? 24.706 -2.350 -36.299 1.00 97.94 87 GLU A O 1
ATOM 709 N N . PHE A 1 88 ? 26.666 -2.782 -37.278 1.00 97.06 88 PHE A N 1
ATOM 710 C CA . PHE A 1 88 ? 26.587 -1.640 -38.187 1.00 97.06 88 PHE A CA 1
ATOM 711 C C . PHE A 1 88 ? 27.428 -1.869 -39.438 1.00 97.06 88 PHE A C 1
ATOM 713 O O . PHE A 1 88 ? 28.183 -2.842 -39.531 1.00 97.06 88 PHE A O 1
ATOM 720 N N . ARG A 1 89 ? 27.286 -0.969 -40.411 1.00 96.81 89 ARG A N 1
ATOM 721 C CA . ARG A 1 89 ? 28.103 -0.935 -41.621 1.00 96.81 89 ARG A CA 1
ATOM 722 C C . ARG A 1 89 ? 28.837 0.388 -41.758 1.00 96.81 89 ARG A C 1
ATOM 724 O O . ARG A 1 89 ? 28.290 1.432 -41.403 1.00 96.81 89 ARG A O 1
ATOM 731 N N . ASP A 1 90 ? 30.056 0.345 -42.275 1.00 94.06 90 ASP A N 1
ATOM 732 C CA . ASP A 1 90 ? 30.752 1.550 -42.723 1.00 94.06 90 ASP A CA 1
ATOM 733 C C . ASP A 1 90 ? 30.257 1.999 -44.115 1.00 94.06 90 ASP A C 1
ATOM 735 O O . ASP A 1 90 ? 29.370 1.394 -44.727 1.00 94.06 90 ASP A O 1
ATOM 739 N N . GLU A 1 91 ? 30.824 3.096 -44.611 1.00 89.56 91 GLU A N 1
ATOM 740 C CA . GLU A 1 91 ? 30.488 3.686 -45.909 1.00 89.56 91 GLU A CA 1
ATOM 741 C C . GLU A 1 91 ? 30.969 2.847 -47.109 1.00 89.56 91 GLU A C 1
ATOM 743 O O . GLU A 1 91 ? 30.398 2.949 -48.195 1.00 89.56 91 GLU A O 1
ATOM 748 N N . GLU A 1 92 ? 31.961 1.977 -46.907 1.00 90.56 92 GLU A N 1
ATOM 749 C CA . GLU A 1 92 ? 32.489 1.040 -47.907 1.00 90.56 92 GLU A CA 1
ATOM 750 C C . GLU A 1 92 ? 31.697 -0.286 -47.942 1.00 90.56 92 GLU A C 1
ATOM 752 O O . GLU A 1 92 ? 31.894 -1.120 -48.828 1.00 90.56 92 GLU A O 1
ATOM 757 N N . GLY A 1 93 ? 30.753 -0.470 -47.012 1.00 89.25 93 GLY A N 1
ATOM 758 C CA . GLY A 1 93 ? 29.919 -1.662 -46.873 1.00 89.25 93 GLY A CA 1
ATOM 759 C C . GLY A 1 93 ? 30.510 -2.748 -45.968 1.00 89.25 93 GLY A C 1
ATOM 760 O O . GLY A 1 93 ? 29.924 -3.832 -45.875 1.00 89.25 93 GLY A O 1
ATOM 761 N N . GLY A 1 94 ? 31.627 -2.477 -45.288 1.00 94.44 94 GLY A N 1
ATOM 762 C CA . GLY A 1 94 ? 32.197 -3.333 -44.253 1.00 94.44 94 GLY A CA 1
ATOM 763 C C . GLY A 1 94 ? 31.224 -3.494 -43.087 1.00 94.44 94 GLY A C 1
ATOM 764 O O . GLY A 1 94 ? 30.626 -2.522 -42.635 1.00 94.44 94 GLY A O 1
ATOM 765 N N . ALA A 1 95 ? 31.015 -4.729 -42.624 1.00 96.00 95 ALA A N 1
ATOM 766 C CA . ALA A 1 95 ? 30.059 -5.049 -41.566 1.00 96.00 95 ALA A CA 1
ATOM 767 C C . ALA A 1 95 ? 30.773 -5.371 -40.249 1.00 96.00 95 ALA A C 1
ATOM 769 O O . ALA A 1 95 ? 31.691 -6.191 -40.216 1.00 96.00 95 ALA A O 1
ATOM 770 N N . TYR A 1 96 ? 30.286 -4.777 -39.164 1.00 96.25 96 TYR A N 1
ATOM 771 C CA . TYR A 1 96 ? 30.836 -4.913 -37.820 1.00 96.25 96 TYR A CA 1
ATOM 772 C C . TYR A 1 96 ? 29.767 -5.450 -36.875 1.00 96.25 96 TYR A C 1
ATOM 774 O O . TYR A 1 96 ? 28.593 -5.096 -36.987 1.00 96.25 96 TYR A O 1
ATOM 782 N N . SER A 1 97 ? 30.172 -6.310 -35.941 1.00 96.88 97 SER A N 1
ATOM 783 C CA . SER A 1 97 ? 29.315 -6.800 -34.866 1.00 96.88 97 SER A CA 1
ATOM 784 C C . SER A 1 97 ? 30.125 -6.925 -33.593 1.00 96.88 97 SER A C 1
ATOM 786 O O . SER A 1 97 ? 31.137 -7.623 -33.557 1.00 96.88 97 SER A O 1
ATOM 788 N N . GLU A 1 98 ? 29.644 -6.276 -32.546 1.00 96.31 98 GLU A N 1
ATOM 789 C CA . GLU A 1 98 ? 30.246 -6.330 -31.226 1.00 96.31 98 GLU A CA 1
ATOM 790 C C . GLU A 1 98 ? 29.164 -6.486 -30.157 1.00 96.31 98 GLU A C 1
ATOM 792 O O . GLU A 1 98 ? 27.955 -6.392 -30.403 1.00 96.31 98 GLU A O 1
ATOM 797 N N . MET A 1 99 ? 29.615 -6.792 -28.947 1.00 96.00 99 MET A N 1
ATOM 798 C CA . MET A 1 99 ? 28.759 -6.948 -27.788 1.00 96.00 99 MET A CA 1
ATOM 799 C C . MET A 1 99 ? 29.473 -6.381 -26.569 1.00 96.00 99 MET A C 1
ATOM 801 O O . MET A 1 99 ? 30.604 -6.756 -26.271 1.00 96.00 99 MET A O 1
ATOM 805 N N . GLY A 1 100 ? 28.775 -5.510 -25.854 1.00 94.38 100 GLY A N 1
ATOM 806 C CA . GLY A 1 100 ? 29.160 -5.017 -24.542 1.00 94.38 100 GLY A CA 1
ATOM 807 C C . GLY A 1 100 ? 28.179 -5.485 -23.474 1.00 94.38 100 GLY A C 1
ATOM 808 O O . GLY A 1 100 ? 27.172 -6.145 -23.749 1.00 94.38 100 GLY A O 1
ATOM 809 N N . GLY A 1 101 ? 28.455 -5.124 -22.229 1.00 93.69 101 GLY A N 1
ATOM 810 C CA . GLY A 1 101 ? 27.528 -5.359 -21.138 1.00 93.69 101 GLY A CA 1
ATOM 811 C C . GLY A 1 101 ? 28.023 -4.795 -19.820 1.00 93.69 101 GLY A C 1
ATOM 812 O O . GLY A 1 101 ? 29.192 -4.439 -19.679 1.00 93.69 101 GLY A O 1
ATOM 813 N N . GLN A 1 102 ? 27.112 -4.727 -18.861 1.00 95.25 102 GLN A N 1
ATOM 814 C CA . GLN A 1 102 ? 27.379 -4.323 -17.489 1.00 95.25 102 GLN A CA 1
ATOM 815 C C . GLN A 1 102 ? 26.682 -5.282 -16.527 1.00 95.25 102 GLN A C 1
ATOM 817 O O . GLN A 1 102 ? 25.697 -5.937 -16.875 1.00 95.25 102 GLN A O 1
ATOM 822 N N . ARG A 1 103 ? 27.210 -5.374 -15.307 1.00 94.75 103 ARG A N 1
ATOM 823 C CA . ARG A 1 103 ? 26.555 -6.081 -14.209 1.00 94.75 103 ARG A CA 1
ATOM 824 C C . ARG A 1 103 ? 25.573 -5.123 -13.538 1.00 94.75 103 ARG A C 1
ATOM 826 O O . ARG A 1 103 ? 25.944 -3.996 -13.235 1.00 94.75 103 ARG A O 1
ATOM 833 N N . ALA A 1 104 ? 24.360 -5.595 -13.295 1.00 90.69 104 ALA A N 1
ATOM 834 C CA . ALA A 1 104 ? 23.340 -4.925 -12.502 1.00 90.69 104 ALA A CA 1
ATOM 835 C C . ALA A 1 104 ? 22.840 -5.865 -11.396 1.00 90.69 104 ALA A C 1
ATOM 837 O O . ALA A 1 104 ? 23.210 -7.044 -11.350 1.00 90.69 104 ALA A O 1
ATOM 838 N N . GLU A 1 105 ? 21.974 -5.351 -10.530 1.00 90.56 105 GLU A N 1
ATOM 839 C CA . GLU A 1 105 ? 21.263 -6.131 -9.523 1.00 90.56 105 GLU A CA 1
ATOM 840 C C . GLU A 1 105 ? 19.758 -6.038 -9.759 1.00 90.56 105 GLU A C 1
ATOM 842 O O . GLU A 1 105 ? 19.225 -4.982 -10.092 1.00 90.56 105 GLU A O 1
ATOM 847 N N . ILE A 1 106 ? 19.072 -7.162 -9.588 1.00 91.38 106 ILE A N 1
ATOM 848 C CA . ILE A 1 106 ? 17.617 -7.225 -9.533 1.00 91.38 106 ILE A CA 1
ATOM 849 C C . ILE A 1 106 ? 17.221 -7.370 -8.069 1.00 91.38 106 ILE A C 1
ATOM 851 O O . ILE A 1 106 ? 17.696 -8.289 -7.401 1.00 91.38 106 ILE A O 1
ATOM 855 N N . LEU A 1 107 ? 16.352 -6.486 -7.588 1.00 90.06 107 LEU A N 1
ATOM 856 C CA . LEU A 1 107 ? 15.794 -6.548 -6.239 1.00 90.06 107 LEU A CA 1
ATOM 857 C C . LEU A 1 107 ? 14.871 -7.766 -6.058 1.00 90.06 107 LEU A C 1
ATOM 859 O O . LEU A 1 107 ? 14.322 -8.299 -7.026 1.00 90.06 107 LEU A O 1
ATOM 863 N N . GLY A 1 108 ? 14.680 -8.198 -4.809 1.00 89.31 108 GLY A N 1
ATOM 864 C CA . GLY A 1 108 ? 13.675 -9.210 -4.483 1.00 89.31 108 GLY A CA 1
ATOM 865 C C . GLY A 1 108 ? 12.251 -8.756 -4.840 1.00 89.31 108 GLY A C 1
ATOM 866 O O . GLY A 1 108 ? 11.967 -7.568 -4.950 1.00 89.31 108 GLY A O 1
ATOM 867 N N . ALA A 1 109 ? 11.320 -9.698 -4.988 1.00 88.75 109 ALA A N 1
ATOM 868 C CA . ALA A 1 109 ? 9.934 -9.423 -5.381 1.00 88.75 109 ALA A CA 1
ATOM 869 C C . ALA A 1 109 ? 9.156 -8.543 -4.383 1.00 88.75 109 ALA A C 1
ATOM 871 O O . ALA A 1 109 ? 8.147 -7.945 -4.762 1.00 88.75 109 ALA A O 1
ATOM 872 N N . ASN A 1 110 ? 9.643 -8.472 -3.141 1.00 88.69 110 ASN A N 1
ATOM 873 C CA . ASN A 1 110 ? 9.109 -7.653 -2.056 1.00 88.69 110 ASN A CA 1
ATOM 874 C C . ASN A 1 110 ? 9.947 -6.386 -1.829 1.00 88.69 110 ASN A C 1
ATOM 876 O O . ASN A 1 110 ? 9.683 -5.658 -0.893 1.00 88.69 110 ASN A O 1
ATOM 880 N N . GLN A 1 111 ? 10.969 -6.110 -2.639 1.00 88.44 111 GLN A N 1
ATOM 881 C CA . GLN A 1 111 ? 11.857 -4.965 -2.443 1.00 88.44 111 GLN A CA 1
ATOM 882 C C . GLN A 1 111 ? 11.492 -3.829 -3.386 1.00 88.44 111 GLN A C 1
ATOM 884 O O . GLN A 1 111 ? 11.472 -4.007 -4.606 1.00 88.44 111 GLN A O 1
ATOM 889 N N . LEU A 1 112 ? 11.250 -2.651 -2.815 1.00 89.25 112 LEU A N 1
ATOM 890 C CA . LEU A 1 112 ? 11.049 -1.418 -3.563 1.00 89.25 112 LEU A CA 1
ATOM 891 C C . LEU A 1 112 ? 12.153 -0.424 -3.216 1.00 89.25 112 LEU A C 1
ATOM 893 O O . LEU A 1 112 ? 12.386 -0.145 -2.044 1.00 89.25 112 LEU A O 1
ATOM 897 N N . GLU A 1 113 ? 12.782 0.143 -4.243 1.00 88.62 113 GLU A N 1
ATOM 898 C CA . GLU A 1 113 ? 13.514 1.403 -4.127 1.00 88.62 113 GLU A CA 1
ATOM 899 C C . GLU A 1 113 ? 12.568 2.549 -4.511 1.00 88.62 113 GLU A C 1
ATOM 901 O O . GLU A 1 113 ? 12.007 2.573 -5.608 1.00 88.62 113 GLU A O 1
ATOM 906 N N . PHE A 1 114 ? 12.364 3.483 -3.587 1.00 88.12 114 PHE A N 1
ATOM 907 C CA . PHE A 1 114 ? 11.451 4.619 -3.679 1.00 88.12 114 PHE A CA 1
ATOM 908 C C . PHE A 1 114 ? 11.918 5.709 -4.645 1.00 88.12 114 PHE A C 1
ATOM 910 O O . PHE A 1 114 ? 11.118 6.568 -5.002 1.00 88.12 114 PHE A O 1
ATOM 917 N N . SER A 1 115 ? 13.148 5.642 -5.149 1.00 87.75 115 SER A N 1
ATOM 918 C CA . SER A 1 115 ? 13.628 6.501 -6.228 1.00 87.75 115 SER A CA 1
ATOM 919 C C . SER A 1 115 ? 14.621 5.761 -7.111 1.00 87.75 115 SER A C 1
ATOM 921 O O . SER A 1 115 ? 15.393 4.934 -6.634 1.00 87.75 115 SER A O 1
ATOM 923 N N . ASN A 1 116 ? 14.595 6.066 -8.404 1.00 84.94 116 ASN A N 1
ATOM 924 C CA . ASN A 1 116 ? 15.589 5.644 -9.390 1.00 84.94 116 ASN A CA 1
ATOM 925 C C . ASN A 1 116 ? 16.368 6.839 -9.977 1.00 84.94 116 ASN A C 1
ATOM 927 O O . ASN A 1 116 ? 17.021 6.685 -11.010 1.00 84.94 116 ASN A O 1
ATOM 931 N N . ILE A 1 117 ? 16.278 8.017 -9.349 1.00 86.75 117 ILE A N 1
ATOM 932 C CA . ILE A 1 117 ? 17.024 9.221 -9.733 1.00 86.75 117 ILE A CA 1
ATOM 933 C C . ILE A 1 117 ? 18.446 9.104 -9.180 1.00 86.75 117 ILE A C 1
ATOM 935 O O . ILE A 1 117 ? 18.632 8.759 -8.011 1.00 86.75 117 ILE A O 1
ATOM 939 N N . ALA A 1 118 ? 19.455 9.376 -10.010 1.00 84.25 118 ALA A N 1
ATOM 940 C CA . ALA A 1 118 ? 20.838 9.337 -9.551 1.00 84.25 118 ALA A CA 1
ATOM 941 C C . ALA A 1 118 ? 21.086 10.448 -8.510 1.00 84.25 118 ALA A C 1
ATOM 943 O O . ALA A 1 118 ? 20.556 11.548 -8.678 1.00 84.25 118 ALA A O 1
ATOM 944 N N . PRO A 1 119 ? 21.904 10.226 -7.462 1.00 81.25 119 PRO A N 1
ATOM 945 C CA . PRO A 1 119 ? 22.175 11.246 -6.445 1.00 81.25 119 PRO A CA 1
ATOM 946 C C . PRO A 1 119 ? 22.647 12.589 -7.019 1.00 81.25 119 PRO A C 1
ATOM 948 O O . PRO A 1 119 ? 22.331 13.641 -6.474 1.00 81.25 119 PRO A O 1
ATOM 951 N N . GLU A 1 120 ? 23.370 12.568 -8.141 1.00 87.19 120 GLU A N 1
ATOM 952 C CA . GLU A 1 120 ? 23.864 13.763 -8.834 1.00 87.19 120 GLU A CA 1
ATOM 953 C C . GLU A 1 120 ? 22.762 14.544 -9.573 1.00 87.19 120 GLU A C 1
ATOM 955 O O . GLU A 1 120 ? 22.966 15.703 -9.932 1.00 87.19 120 GLU A O 1
ATOM 960 N N . GLU A 1 121 ? 21.611 13.913 -9.817 1.00 86.50 121 GLU A N 1
ATOM 961 C CA . GLU A 1 121 ? 20.435 14.488 -10.479 1.00 86.50 121 GLU A CA 1
ATOM 962 C C . GLU A 1 121 ? 19.374 14.971 -9.473 1.00 86.50 121 GLU A C 1
ATOM 964 O O . GLU A 1 121 ? 18.433 15.662 -9.862 1.00 86.50 121 GLU A O 1
ATOM 969 N N . MET A 1 122 ? 19.517 14.640 -8.184 1.00 84.69 122 MET A N 1
ATOM 970 C CA . MET A 1 122 ? 18.565 15.028 -7.141 1.00 84.69 122 MET A CA 1
ATOM 971 C C . MET A 1 122 ? 18.747 16.491 -6.725 1.00 84.69 122 MET A C 1
ATOM 973 O O . MET A 1 122 ? 19.848 16.933 -6.397 1.00 84.69 122 MET A O 1
ATOM 977 N N . THR A 1 123 ? 17.643 17.236 -6.644 1.00 85.69 123 THR A N 1
ATOM 978 C CA . THR A 1 123 ? 17.628 18.602 -6.092 1.00 85.69 123 THR A CA 1
ATOM 979 C C . THR A 1 123 ? 17.386 18.641 -4.578 1.00 85.69 123 THR A C 1
ATOM 981 O O . THR A 1 123 ? 17.478 19.703 -3.961 1.00 85.69 123 THR A O 1
ATOM 984 N N . GLY A 1 124 ? 17.137 17.480 -3.963 1.00 80.81 124 GLY A N 1
ATOM 985 C CA . GLY A 1 124 ? 16.978 17.304 -2.517 1.00 80.81 124 GLY A CA 1
ATOM 986 C C . GLY A 1 124 ? 15.527 17.370 -2.040 1.00 80.81 124 GLY A C 1
ATOM 987 O O . GLY A 1 124 ? 15.278 17.484 -0.842 1.00 80.81 124 GLY A O 1
ATOM 988 N N . THR A 1 125 ? 14.553 17.310 -2.951 1.00 84.94 125 THR A N 1
ATOM 989 C CA . THR A 1 125 ? 13.134 17.338 -2.578 1.00 84.94 125 THR A CA 1
ATOM 990 C C . THR A 1 125 ? 12.662 15.978 -2.066 1.00 84.94 125 THR A C 1
ATOM 992 O O . THR A 1 125 ? 13.154 14.924 -2.473 1.00 84.94 125 THR A O 1
ATOM 995 N N . TRP A 1 126 ? 11.655 15.976 -1.187 1.00 85.94 126 TRP A N 1
ATOM 996 C CA . TRP A 1 126 ? 11.030 14.728 -0.737 1.00 85.94 126 TRP A CA 1
ATOM 997 C C . TRP A 1 126 ? 10.423 13.949 -1.913 1.00 85.94 126 TRP A C 1
ATOM 999 O O . TRP A 1 126 ? 10.619 12.744 -2.013 1.00 85.94 126 TRP A O 1
ATOM 1009 N N . ALA A 1 127 ? 9.768 14.637 -2.854 1.00 86.06 127 ALA A N 1
ATOM 1010 C CA . ALA A 1 127 ? 9.169 14.004 -4.027 1.00 86.06 127 ALA A CA 1
ATOM 1011 C C . ALA A 1 127 ? 10.196 13.202 -4.854 1.00 86.06 127 ALA A C 1
ATOM 1013 O O . ALA A 1 127 ? 9.944 12.054 -5.195 1.00 86.06 127 ALA A O 1
ATOM 1014 N N . GLU A 1 128 ? 11.394 13.738 -5.109 1.00 87.56 128 GLU A N 1
ATOM 1015 C CA . GLU A 1 128 ? 12.442 12.999 -5.836 1.00 87.56 128 GLU A CA 1
ATOM 1016 C C . GLU A 1 128 ? 12.873 11.720 -5.110 1.00 87.56 128 GLU A C 1
ATOM 1018 O O . GLU A 1 128 ? 13.074 10.687 -5.754 1.00 87.56 128 GLU A O 1
ATOM 1023 N N . ASN A 1 129 ? 12.972 11.769 -3.778 1.00 84.50 129 ASN A N 1
ATOM 1024 C CA . ASN A 1 129 ? 13.328 10.622 -2.937 1.00 84.50 129 ASN A CA 1
ATOM 1025 C C . ASN A 1 129 ? 12.250 9.525 -2.924 1.00 84.50 129 ASN A C 1
ATOM 1027 O O . ASN A 1 129 ? 12.560 8.374 -2.624 1.00 84.50 129 ASN A O 1
ATOM 1031 N N . PHE A 1 130 ? 11.011 9.873 -3.279 1.00 88.88 130 PHE A N 1
ATOM 1032 C CA . PHE A 1 130 ? 9.848 8.985 -3.263 1.00 88.88 130 PHE A CA 1
ATOM 1033 C C . PHE A 1 130 ? 9.175 8.832 -4.640 1.00 88.88 130 PHE A C 1
ATOM 1035 O O . PHE A 1 130 ? 8.035 8.373 -4.732 1.00 88.88 130 PHE A O 1
ATOM 1042 N N . SER A 1 131 ? 9.882 9.163 -5.723 1.00 90.44 131 SER A N 1
ATOM 1043 C CA . SER A 1 131 ? 9.369 9.193 -7.102 1.00 90.44 131 SER A CA 1
ATOM 1044 C C . SER A 1 131 ? 8.810 7.864 -7.630 1.00 90.44 131 SER A C 1
ATOM 1046 O O . SER A 1 131 ? 7.915 7.875 -8.475 1.00 90.44 131 SER A O 1
ATOM 1048 N N . ASN A 1 132 ? 9.246 6.724 -7.090 1.00 93.06 132 ASN A N 1
ATOM 1049 C CA . ASN A 1 132 ? 8.725 5.396 -7.425 1.00 93.06 132 ASN A CA 1
ATOM 1050 C C . ASN A 1 132 ? 7.485 4.987 -6.615 1.00 93.06 132 ASN A C 1
ATOM 1052 O O . ASN A 1 132 ? 6.956 3.900 -6.848 1.00 93.06 132 ASN A O 1
ATOM 1056 N N . SER A 1 133 ? 6.974 5.828 -5.708 1.00 94.06 133 SER A N 1
ATOM 1057 C CA . SER A 1 133 ? 5.758 5.534 -4.930 1.00 94.06 133 SER A CA 1
ATOM 1058 C C . SER A 1 133 ? 4.571 5.054 -5.785 1.00 94.06 133 SER A C 1
ATOM 1060 O O . SER A 1 133 ? 3.928 4.087 -5.380 1.00 94.06 133 SER A O 1
ATOM 1062 N N . PRO A 1 134 ? 4.301 5.588 -7.000 1.00 95.31 134 PRO A N 1
ATOM 1063 C CA . PRO A 1 134 ? 3.243 5.062 -7.871 1.00 95.31 134 PRO A CA 1
ATOM 1064 C C . PRO A 1 134 ? 3.343 3.558 -8.187 1.00 95.31 134 PRO A C 1
ATOM 1066 O O . PRO A 1 134 ? 2.328 2.924 -8.478 1.00 95.31 134 PRO A O 1
ATOM 1069 N N . LEU A 1 135 ? 4.534 2.951 -8.108 1.00 95.38 135 LEU A N 1
ATOM 1070 C CA . LEU A 1 135 ? 4.720 1.511 -8.316 1.00 95.38 135 LEU A CA 1
ATOM 1071 C C . LEU A 1 135 ? 4.061 0.653 -7.227 1.00 95.38 135 LEU A C 1
ATOM 1073 O O . LEU A 1 135 ? 3.783 -0.518 -7.490 1.00 95.38 135 LEU A O 1
ATOM 1077 N N . LEU A 1 136 ? 3.742 1.216 -6.055 1.00 97.00 136 LEU A N 1
ATOM 1078 C CA . LEU A 1 136 ? 3.014 0.516 -4.988 1.00 97.00 136 LEU A CA 1
ATOM 1079 C C . LEU A 1 136 ? 1.637 0.014 -5.449 1.00 97.00 136 LEU A C 1
ATOM 1081 O O . LEU A 1 136 ? 1.155 -0.992 -4.935 1.00 97.00 136 LEU A O 1
ATOM 1085 N N . ALA A 1 137 ? 1.040 0.615 -6.487 1.00 97.62 137 ALA A N 1
ATOM 1086 C CA . ALA A 1 137 ? -0.186 0.098 -7.100 1.00 97.62 137 ALA A CA 1
ATOM 1087 C C . ALA A 1 137 ? -0.041 -1.359 -7.596 1.00 97.62 137 ALA A C 1
ATOM 1089 O O . ALA A 1 137 ? -1.025 -2.101 -7.624 1.00 97.62 137 ALA A O 1
ATOM 1090 N N . ALA A 1 138 ? 1.176 -1.814 -7.928 1.00 96.19 138 ALA A N 1
ATOM 1091 C CA . ALA A 1 138 ? 1.433 -3.205 -8.302 1.00 96.19 138 ALA A CA 1
ATOM 1092 C C . ALA A 1 138 ? 1.341 -4.176 -7.107 1.00 96.19 138 ALA A C 1
ATOM 1094 O O . ALA A 1 138 ? 1.027 -5.353 -7.303 1.00 96.19 138 ALA A O 1
ATOM 1095 N N . TRP A 1 139 ? 1.555 -3.711 -5.874 1.00 97.44 139 TRP A N 1
ATOM 1096 C CA . TRP A 1 139 ? 1.398 -4.532 -4.669 1.00 97.44 139 TRP A CA 1
ATOM 1097 C C . TRP A 1 139 ? -0.065 -4.730 -4.256 1.00 97.44 139 TRP A C 1
ATOM 1099 O O . TRP A 1 139 ? -0.358 -5.650 -3.494 1.00 97.44 139 TRP A O 1
ATOM 1109 N N . VAL A 1 140 ? -0.998 -3.948 -4.813 1.00 98.25 140 VAL A N 1
ATOM 1110 C CA . VAL A 1 140 ? -2.434 -4.074 -4.528 1.00 98.25 140 VAL A CA 1
ATOM 1111 C C . VAL A 1 140 ? -3.043 -5.268 -5.277 1.00 98.25 140 VAL A C 1
ATOM 1113 O O . VAL A 1 140 ? -3.598 -5.152 -6.375 1.00 98.25 140 VAL A O 1
ATOM 1116 N N . THR A 1 141 ? -2.917 -6.460 -4.689 1.00 97.00 141 THR A N 1
ATOM 1117 C CA . THR A 1 141 ? -3.227 -7.752 -5.321 1.00 97.00 141 THR A CA 1
ATOM 1118 C C . THR A 1 141 ? -4.684 -8.183 -5.120 1.00 97.00 141 THR A C 1
ATOM 1120 O O . THR A 1 141 ? -4.968 -9.288 -4.661 1.00 97.00 141 THR A O 1
ATOM 1123 N N . HIS A 1 142 ? -5.636 -7.343 -5.527 1.00 95.25 142 HIS A N 1
ATOM 1124 C CA . HIS A 1 142 ? -7.084 -7.572 -5.364 1.00 95.25 142 HIS A CA 1
ATOM 1125 C C . HIS A 1 142 ? -7.622 -8.862 -6.030 1.00 95.25 142 HIS A C 1
ATOM 1127 O O . HIS A 1 142 ? -8.683 -9.377 -5.672 1.00 95.25 142 HIS A O 1
ATOM 1133 N N . LEU A 1 143 ? -6.896 -9.425 -7.007 1.00 93.12 143 LEU A N 1
ATOM 1134 C CA . LEU A 1 143 ? -7.267 -10.687 -7.662 1.00 93.12 143 LEU A CA 1
ATOM 1135 C C . LEU A 1 143 ? -6.756 -11.944 -6.951 1.00 93.12 143 LEU A C 1
ATOM 1137 O O . LEU A 1 143 ? -7.156 -13.046 -7.344 1.00 93.12 143 LEU A O 1
ATOM 1141 N N . ASP A 1 144 ? -5.905 -11.784 -5.941 1.00 94.88 144 ASP A N 1
ATOM 1142 C CA . ASP A 1 144 ? -5.261 -12.866 -5.210 1.00 94.88 144 ASP A CA 1
ATOM 1143 C C . ASP A 1 144 ? -6.279 -13.676 -4.375 1.00 94.88 144 ASP A C 1
ATOM 1145 O O . ASP A 1 144 ? -7.044 -13.077 -3.615 1.00 94.88 144 ASP A O 1
ATOM 1149 N N . PRO A 1 145 ? -6.338 -15.023 -4.482 1.00 94.06 145 PRO A N 1
ATOM 1150 C CA . PRO A 1 145 ? -7.318 -15.836 -3.755 1.00 94.06 145 PRO A CA 1
ATOM 1151 C C . PRO A 1 145 ? -7.447 -15.585 -2.238 1.00 94.06 145 PRO A C 1
ATOM 1153 O O . PRO A 1 145 ? -8.590 -15.458 -1.785 1.00 94.06 145 PRO A O 1
ATOM 1156 N N . PRO A 1 146 ? -6.365 -15.480 -1.433 1.00 95.94 146 PRO A N 1
ATOM 1157 C CA . PRO A 1 146 ? -6.480 -15.088 -0.028 1.00 95.94 146 PRO A CA 1
ATOM 1158 C C . PRO A 1 146 ? -7.127 -13.707 0.144 1.00 95.94 146 PRO A C 1
ATOM 1160 O O . PRO A 1 146 ? -8.053 -13.576 0.934 1.00 95.94 146 PRO A O 1
ATOM 1163 N N . VAL A 1 147 ? -6.756 -12.698 -0.648 1.00 97.00 147 VAL A N 1
ATOM 1164 C CA . VAL A 1 147 ? -7.367 -11.356 -0.561 1.00 97.00 147 VAL A CA 1
ATOM 1165 C C . VAL A 1 147 ? -8.865 -11.402 -0.863 1.00 97.00 147 VAL A C 1
ATOM 1167 O O . VAL A 1 147 ? -9.668 -10.855 -0.113 1.00 97.00 147 VAL A O 1
ATOM 1170 N N . LYS A 1 148 ? -9.274 -12.117 -1.917 1.00 93.31 148 LYS A N 1
ATOM 1171 C CA . LYS A 1 148 ? -10.698 -12.302 -2.246 1.00 93.31 148 LYS A CA 1
ATOM 1172 C C . LYS A 1 148 ? -11.473 -13.008 -1.142 1.00 93.31 148 LYS A C 1
ATOM 1174 O O . LYS A 1 148 ? -12.634 -12.693 -0.899 1.00 93.31 148 LYS A O 1
ATOM 1179 N N . THR A 1 149 ? -10.843 -13.975 -0.489 1.00 93.38 149 THR A N 1
ATOM 1180 C CA . THR A 1 149 ? -11.462 -14.722 0.606 1.00 93.38 149 THR A CA 1
ATOM 1181 C C . THR A 1 149 ? -11.622 -13.838 1.844 1.00 93.38 149 THR A C 1
ATOM 1183 O O . THR A 1 149 ? -12.702 -13.846 2.430 1.00 93.38 149 THR A O 1
ATOM 1186 N N . LEU A 1 150 ? -10.619 -13.016 2.181 1.00 96.19 150 LEU A N 1
ATOM 1187 C CA . LEU A 1 150 ? -10.715 -11.986 3.222 1.00 96.19 150 LEU A CA 1
ATOM 1188 C C . LEU A 1 150 ? -11.849 -10.997 2.921 1.00 96.19 150 LEU A C 1
ATOM 1190 O O . LEU A 1 150 ? -12.718 -10.776 3.759 1.00 96.19 150 LEU A O 1
ATOM 1194 N N . ALA A 1 151 ? -11.895 -10.459 1.702 1.00 94.38 151 ALA A N 1
ATOM 1195 C CA . ALA A 1 151 ? -12.951 -9.543 1.283 1.00 94.38 151 ALA A CA 1
ATOM 1196 C C . ALA A 1 151 ? -14.343 -10.203 1.344 1.00 94.38 151 ALA A C 1
ATOM 1198 O O . ALA A 1 151 ? -15.329 -9.584 1.744 1.00 94.38 151 ALA A O 1
ATOM 1199 N N . GLY A 1 152 ? -14.435 -11.496 1.021 1.00 89.00 152 GLY A N 1
ATOM 1200 C CA . GLY A 1 152 ? -15.652 -12.285 1.198 1.00 89.00 152 GLY A CA 1
ATOM 1201 C C . GLY A 1 152 ? -16.047 -12.487 2.667 1.00 89.00 152 GLY A C 1
ATOM 1202 O O . GLY A 1 152 ? -17.238 -12.526 2.965 1.00 89.00 152 GLY A O 1
ATOM 1203 N N . MET A 1 153 ? -15.084 -12.606 3.587 1.00 92.19 153 MET A N 1
ATOM 1204 C CA . MET A 1 153 ? -15.337 -12.645 5.034 1.00 92.19 153 MET A CA 1
ATOM 1205 C C . MET A 1 153 ? -15.860 -11.296 5.540 1.00 92.19 153 MET A C 1
ATOM 1207 O O . MET A 1 153 ? -16.910 -11.270 6.176 1.00 92.19 153 MET A O 1
ATOM 1211 N N . ALA A 1 154 ? -15.197 -10.192 5.182 1.00 93.00 154 ALA A N 1
ATOM 1212 C CA . ALA A 1 154 ? -15.626 -8.837 5.534 1.00 93.00 154 ALA A CA 1
ATOM 1213 C C . ALA A 1 154 ? -17.027 -8.518 4.986 1.00 93.00 154 ALA A C 1
ATOM 1215 O O . ALA A 1 154 ? -17.881 -8.018 5.710 1.00 93.00 154 ALA A O 1
ATOM 1216 N N . SER A 1 155 ? -17.319 -8.921 3.743 1.00 87.25 155 SER A N 1
ATOM 1217 C CA . SER A 1 155 ? -18.663 -8.786 3.159 1.00 87.25 155 SER A CA 1
ATOM 1218 C C . SER A 1 155 ? -19.730 -9.510 3.987 1.00 87.25 155 SER A C 1
ATOM 1220 O O . SER A 1 155 ? -20.826 -8.998 4.170 1.00 87.25 155 SER A O 1
ATOM 1222 N N . ARG A 1 156 ? -19.441 -10.706 4.520 1.00 86.06 156 ARG A N 1
ATOM 1223 C CA . ARG A 1 156 ? -20.412 -11.416 5.372 1.00 86.06 156 ARG A CA 1
ATOM 1224 C C . ARG A 1 156 ? -20.696 -10.660 6.669 1.00 86.06 156 ARG A C 1
ATOM 1226 O O . ARG A 1 156 ? -21.855 -10.597 7.063 1.00 86.06 156 ARG A O 1
ATOM 1233 N N . LEU A 1 157 ? -19.669 -10.077 7.286 1.00 87.06 157 LEU A N 1
ATOM 1234 C CA . LEU A 1 157 ? -19.809 -9.275 8.506 1.00 87.06 157 LEU A CA 1
ATOM 1235 C C . LEU A 1 157 ? -20.558 -7.963 8.262 1.00 87.06 157 LEU A C 1
ATOM 1237 O O . LEU A 1 157 ? -21.361 -7.557 9.092 1.00 87.06 157 LEU A O 1
ATOM 1241 N N . ALA A 1 158 ? -20.384 -7.360 7.088 1.00 84.12 158 ALA A N 1
ATOM 1242 C CA . ALA A 1 158 ? -21.134 -6.181 6.663 1.00 84.12 158 ALA A CA 1
ATOM 1243 C C . ALA A 1 158 ? -22.609 -6.472 6.292 1.00 84.12 158 ALA A C 1
ATOM 1245 O O . ALA A 1 158 ? -23.305 -5.583 5.811 1.00 84.12 158 ALA A O 1
ATOM 1246 N N . GLY A 1 159 ? -23.104 -7.706 6.474 1.00 76.25 159 GLY A N 1
ATOM 1247 C CA . GLY A 1 159 ? -24.487 -8.084 6.157 1.00 76.25 159 GLY A CA 1
ATOM 1248 C C . GLY A 1 159 ? -24.729 -8.528 4.707 1.00 76.25 159 GLY A C 1
ATOM 1249 O O . GLY A 1 159 ? -25.878 -8.693 4.299 1.00 76.25 159 GLY A O 1
ATOM 1250 N N . GLY A 1 160 ? -23.672 -8.766 3.923 1.00 65.00 160 GLY A N 1
ATOM 1251 C CA . GLY A 1 160 ? -23.744 -9.254 2.545 1.00 65.00 160 GLY A CA 1
ATOM 1252 C C . GLY A 1 160 ? -22.682 -8.636 1.632 1.00 65.00 160 GLY A C 1
ATOM 1253 O O . GLY A 1 160 ? -22.001 -7.677 1.982 1.00 65.00 160 GLY A O 1
ATOM 1254 N N . VAL A 1 161 ? -22.541 -9.177 0.414 1.00 55.03 161 VAL A N 1
ATOM 1255 C CA . VAL A 1 161 ? -21.780 -8.477 -0.640 1.00 55.03 161 VAL A CA 1
ATOM 1256 C C . VAL A 1 161 ? -22.419 -7.100 -0.807 1.00 55.03 161 VAL A C 1
ATOM 1258 O O . VAL A 1 161 ? -23.644 -7.095 -0.941 1.00 55.03 161 VAL A O 1
ATOM 1261 N N . PRO A 1 162 ? -21.656 -5.984 -0.821 1.00 54.09 162 PRO A N 1
ATOM 1262 C CA . PRO A 1 162 ? -22.207 -4.643 -0.988 1.00 54.09 162 PRO A CA 1
ATOM 1263 C C . PRO A 1 162 ? -23.149 -4.620 -2.193 1.00 54.09 162 PRO A C 1
ATOM 1265 O O . PRO A 1 162 ? -22.723 -4.586 -3.351 1.00 54.09 162 PRO A O 1
ATOM 1268 N N . SER A 1 163 ? -24.450 -4.747 -1.937 1.00 43.31 163 SER A N 1
ATOM 1269 C CA . SER A 1 163 ? -25.437 -4.857 -2.993 1.00 43.31 163 SER A CA 1
ATOM 1270 C C . SER A 1 163 ? -25.611 -3.449 -3.522 1.00 43.31 163 SER A C 1
ATOM 1272 O O . SER A 1 163 ? -26.308 -2.639 -2.919 1.00 43.31 163 SER A O 1
ATOM 1274 N N . SER A 1 164 ? -24.935 -3.159 -4.636 1.00 46.44 164 SER A N 1
ATOM 1275 C CA . SER A 1 164 ? -24.972 -1.880 -5.351 1.00 46.44 164 SER A CA 1
ATOM 1276 C C . SER A 1 164 ? -24.491 -0.674 -4.532 1.00 46.44 164 SER A C 1
ATOM 1278 O O . SER A 1 164 ? -25.311 0.085 -4.045 1.00 46.44 164 SER A O 1
ATOM 1280 N N . LEU A 1 165 ? -23.162 -0.480 -4.461 1.00 54.56 165 LEU A N 1
ATOM 1281 C CA . LEU A 1 165 ? -22.464 0.827 -4.444 1.00 54.56 165 LEU A CA 1
ATOM 1282 C C . LEU A 1 165 ? -23.149 1.963 -3.646 1.00 54.56 165 LEU A C 1
ATOM 1284 O O . LEU A 1 165 ? -23.178 3.109 -4.091 1.00 54.56 165 LEU A O 1
ATOM 1288 N N . GLY A 1 166 ? -23.720 1.658 -2.483 1.00 67.19 166 GLY A N 1
ATOM 1289 C CA . GLY A 1 166 ? -24.235 2.649 -1.549 1.00 67.19 166 GLY A CA 1
ATOM 1290 C C . GLY A 1 166 ? -23.111 3.102 -0.627 1.00 67.19 166 GLY A C 1
ATOM 1291 O O . GLY A 1 166 ? -22.312 2.275 -0.187 1.00 67.19 166 GLY A O 1
ATOM 1292 N N . GLN A 1 167 ? -23.049 4.399 -0.328 1.00 81.81 167 GLN A N 1
ATOM 1293 C CA . GLN A 1 167 ? -22.073 4.977 0.604 1.00 81.81 167 GLN A CA 1
ATOM 1294 C C . GLN A 1 167 ? -22.039 4.225 1.939 1.00 81.81 167 GLN A C 1
ATOM 1296 O O . GLN A 1 167 ? -20.975 3.814 2.390 1.00 81.81 167 GLN A O 1
ATOM 1301 N N . GLU A 1 168 ? -23.211 3.972 2.520 1.00 84.94 168 GLU A N 1
ATOM 1302 C CA . GLU A 1 168 ? -23.343 3.257 3.789 1.00 84.94 168 GLU A CA 1
ATOM 1303 C C . GLU A 1 168 ? -22.781 1.831 3.708 1.00 84.94 168 GLU A C 1
ATOM 1305 O O . GLU A 1 168 ? -22.026 1.420 4.580 1.00 84.94 168 GLU A O 1
ATOM 1310 N N . SER A 1 169 ? -23.056 1.100 2.623 1.00 85.25 169 SER A N 1
ATOM 1311 C CA . SER A 1 169 ? -22.523 -0.254 2.426 1.00 85.25 169 SER A CA 1
ATOM 1312 C C . SER A 1 169 ? -21.004 -0.275 2.241 1.00 85.25 169 SER A C 1
ATOM 1314 O O . SER A 1 169 ? -20.353 -1.223 2.674 1.00 85.25 169 SER A O 1
ATOM 1316 N N . ALA A 1 170 ? -20.425 0.751 1.609 1.00 88.94 170 ALA A N 1
ATOM 1317 C CA . ALA A 1 170 ? -18.974 0.879 1.486 1.00 88.94 170 ALA A CA 1
ATOM 1318 C C . ALA A 1 170 ? -18.323 1.146 2.853 1.00 88.94 170 ALA A C 1
ATOM 1320 O O . ALA A 1 170 ? -17.351 0.478 3.196 1.00 88.94 170 ALA A O 1
ATOM 1321 N N . ILE A 1 171 ? -18.905 2.038 3.663 1.00 92.06 171 ILE A N 1
ATOM 1322 C CA . ILE A 1 171 ? -18.447 2.314 5.035 1.00 92.06 171 ILE A CA 1
ATOM 1323 C C . ILE A 1 171 ? -18.596 1.069 5.922 1.00 92.06 171 ILE A C 1
ATOM 1325 O O . ILE A 1 171 ? -17.667 0.718 6.643 1.00 92.06 171 ILE A O 1
ATOM 1329 N N . GLN A 1 172 ? -19.726 0.359 5.842 1.00 91.38 172 GLN A N 1
ATOM 1330 C CA . GLN A 1 172 ? -19.953 -0.892 6.575 1.00 91.38 172 GLN A CA 1
ATOM 1331 C C . GLN A 1 172 ? -18.942 -1.973 6.183 1.00 91.38 172 GLN A C 1
ATOM 1333 O O . GLN A 1 172 ? -18.419 -2.660 7.056 1.00 91.38 172 GLN A O 1
ATOM 1338 N N . PHE A 1 173 ? -18.628 -2.107 4.889 1.00 93.44 173 PHE A N 1
ATOM 1339 C CA . PHE A 1 173 ? -17.582 -3.018 4.426 1.00 93.44 173 PHE A CA 1
ATOM 1340 C C . PHE A 1 173 ? -16.206 -2.625 4.970 1.00 93.44 173 PHE A C 1
ATOM 1342 O O . PHE A 1 173 ? -15.482 -3.490 5.455 1.00 93.44 173 PHE A O 1
ATOM 1349 N N . SER A 1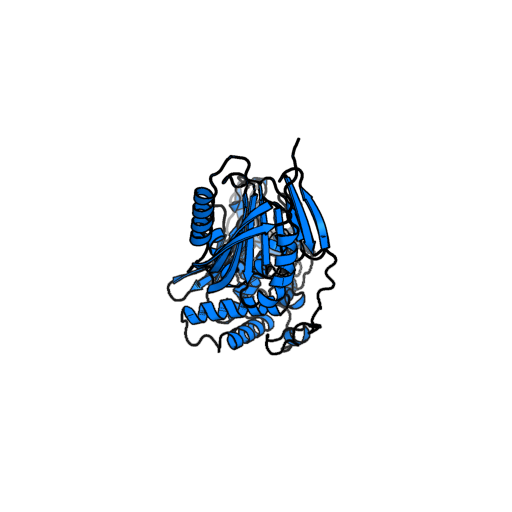 174 ? -15.851 -1.339 4.903 1.00 95.56 174 SER A N 1
ATOM 1350 C CA . SER A 1 174 ? -14.598 -0.812 5.446 1.00 95.56 174 SER A CA 1
ATOM 1351 C C . SER A 1 174 ? -14.469 -1.111 6.944 1.00 95.56 174 SER A C 1
ATOM 1353 O O . SER A 1 174 ? -13.495 -1.737 7.356 1.00 95.56 174 SER A O 1
ATOM 1355 N N . ARG A 1 175 ? -15.500 -0.804 7.737 1.00 95.56 175 ARG A N 1
ATOM 1356 C CA . ARG A 1 175 ? -15.551 -1.151 9.163 1.00 95.56 175 ARG A CA 1
ATOM 1357 C C . ARG A 1 175 ? -15.380 -2.649 9.397 1.00 95.56 175 ARG A C 1
ATOM 1359 O O . ARG A 1 175 ? -14.495 -3.062 10.133 1.00 95.56 175 ARG A O 1
ATOM 1366 N N . ALA A 1 176 ? -16.175 -3.470 8.715 1.00 95.06 176 ALA A N 1
ATOM 1367 C CA . ALA A 1 176 ? -16.124 -4.920 8.854 1.00 95.06 176 ALA A CA 1
ATOM 1368 C C . ALA A 1 176 ? -14.757 -5.511 8.474 1.00 95.06 176 ALA A C 1
ATOM 1370 O O . ALA A 1 176 ? -14.321 -6.496 9.066 1.00 95.06 176 ALA A O 1
ATOM 1371 N N . LEU A 1 177 ? -14.081 -4.933 7.478 1.00 97.00 177 LEU A N 1
ATOM 1372 C CA . LEU A 1 177 ? -12.726 -5.312 7.095 1.00 97.00 177 LEU A CA 1
ATOM 1373 C C . LEU A 1 177 ? -11.719 -4.948 8.190 1.00 97.00 177 LEU A C 1
ATOM 1375 O O . LEU A 1 177 ? -10.901 -5.794 8.548 1.00 97.00 177 LEU A O 1
ATOM 1379 N N . TYR A 1 178 ? -11.787 -3.724 8.716 1.00 96.25 178 TYR A N 1
ATOM 1380 C CA . TYR A 1 178 ? -10.939 -3.266 9.814 1.00 96.25 178 TYR A CA 1
ATOM 1381 C C . TYR A 1 178 ? -11.110 -4.158 11.053 1.00 96.25 178 TYR A C 1
ATOM 1383 O O . TYR A 1 178 ? -10.142 -4.749 11.531 1.00 96.25 178 TYR A O 1
ATOM 1391 N N . ASP A 1 179 ? -12.352 -4.361 11.495 1.00 93.12 179 ASP A N 1
ATOM 1392 C CA . ASP A 1 179 ? -12.679 -5.184 12.662 1.00 93.12 179 ASP A CA 1
ATOM 1393 C C . ASP A 1 179 ? -12.245 -6.642 12.463 1.00 93.12 179 ASP A C 1
ATOM 1395 O O . ASP A 1 179 ? -11.757 -7.286 13.389 1.00 93.12 179 ASP A O 1
ATOM 1399 N N . LEU A 1 180 ? -12.364 -7.175 11.241 1.00 94.12 180 LEU A N 1
ATOM 1400 C CA . LEU A 1 180 ? -11.892 -8.519 10.916 1.00 94.12 180 LEU A CA 1
ATOM 1401 C C . LEU A 1 180 ? -10.365 -8.635 11.021 1.00 94.12 180 LEU A C 1
ATOM 1403 O O . LEU A 1 180 ? -9.869 -9.655 11.503 1.00 94.12 180 LEU A O 1
ATOM 1407 N N . ILE A 1 181 ? -9.624 -7.623 10.563 1.00 94.06 181 ILE A N 1
ATOM 1408 C CA . ILE A 1 181 ? -8.159 -7.560 10.671 1.00 94.06 181 ILE A CA 1
ATOM 1409 C C . ILE A 1 181 ? -7.746 -7.519 12.150 1.00 94.06 181 ILE A C 1
ATOM 1411 O O . ILE A 1 181 ? -6.902 -8.318 12.566 1.00 94.06 181 ILE A O 1
ATOM 1415 N N . VAL A 1 182 ? -8.399 -6.669 12.947 1.00 90.06 182 VAL A N 1
ATOM 1416 C CA . VAL A 1 182 ? -8.189 -6.556 14.399 1.00 90.06 182 VAL A CA 1
ATOM 1417 C C . VAL A 1 182 ? -8.500 -7.874 15.110 1.00 90.06 182 VAL A C 1
ATOM 1419 O O . VAL A 1 182 ? -7.650 -8.413 15.819 1.00 90.06 182 VAL A O 1
ATOM 1422 N N . ALA A 1 183 ? -9.678 -8.456 14.872 1.00 88.75 183 ALA A N 1
ATOM 1423 C CA . ALA A 1 183 ? -10.121 -9.691 15.518 1.00 88.75 183 ALA A CA 1
ATOM 1424 C C . ALA A 1 183 ? -9.212 -10.891 15.204 1.00 88.75 183 ALA A C 1
ATOM 1426 O O . ALA A 1 183 ? -9.100 -11.820 16.001 1.00 88.75 183 ALA A O 1
ATOM 1427 N N . ASN A 1 184 ? -8.535 -10.880 14.051 1.00 89.06 184 ASN A N 1
ATOM 1428 C CA . ASN A 1 184 ? -7.588 -11.927 13.674 1.00 89.06 184 ASN A CA 1
ATOM 1429 C C . ASN A 1 184 ? -6.156 -11.680 14.176 1.00 89.06 184 ASN A C 1
ATOM 1431 O O . ASN A 1 184 ? -5.292 -12.527 13.917 1.00 89.06 184 ASN A O 1
ATOM 1435 N N . GLY A 1 185 ? -5.923 -10.600 14.930 1.00 84.62 185 GLY A N 1
ATOM 1436 C CA . GLY A 1 185 ? -4.677 -10.323 15.644 1.00 84.62 185 GLY A CA 1
ATOM 1437 C C . GLY A 1 185 ? -3.547 -9.823 14.751 1.00 84.62 185 GLY A C 1
ATOM 1438 O O . GLY A 1 185 ? -2.396 -10.191 14.978 1.00 84.62 185 GLY A O 1
ATOM 1439 N N . VAL A 1 186 ? -3.865 -9.052 13.706 1.00 86.06 186 VAL A N 1
ATOM 1440 C CA . VAL A 1 186 ? -2.837 -8.428 12.864 1.00 86.06 186 VAL A CA 1
ATOM 1441 C C . VAL A 1 186 ? -2.167 -7.283 13.624 1.00 86.06 186 VAL A C 1
ATOM 1443 O O . VAL A 1 186 ? -2.853 -6.446 14.203 1.00 86.06 186 VAL A O 1
ATOM 1446 N N . SER A 1 187 ? -0.835 -7.230 13.603 1.00 80.50 187 SER A N 1
ATOM 1447 C CA . SER A 1 187 ? -0.051 -6.197 14.278 1.00 80.50 187 SER A CA 1
ATOM 1448 C C . SER A 1 187 ? 0.758 -5.313 13.331 1.00 80.50 187 SER A C 1
ATOM 1450 O O . SER A 1 187 ? 1.170 -5.704 12.238 1.00 80.50 187 SER A O 1
ATOM 1452 N N . TYR A 1 188 ? 1.022 -4.096 13.777 1.00 81.19 188 TYR A N 1
ATOM 1453 C CA . TYR A 1 188 ? 1.969 -3.198 13.153 1.00 81.19 188 TYR A CA 1
ATOM 1454 C C . TYR A 1 188 ? 3.393 -3.684 13.421 1.00 81.19 188 TYR A C 1
ATOM 1456 O O . TYR A 1 188 ? 3.759 -4.053 14.539 1.00 81.19 188 TYR A O 1
ATOM 1464 N N . GLN A 1 189 ? 4.206 -3.669 12.374 1.00 75.56 189 GLN A N 1
ATOM 1465 C CA . GLN A 1 189 ? 5.617 -3.998 12.414 1.00 75.56 189 GLN A CA 1
ATOM 1466 C C . GLN A 1 189 ? 6.416 -2.761 12.002 1.00 75.56 189 GLN A C 1
ATOM 1468 O O . GLN A 1 189 ? 6.184 -2.198 10.936 1.00 75.56 189 GLN A O 1
ATOM 1473 N N . THR A 1 190 ? 7.402 -2.364 12.806 1.00 65.19 190 THR A N 1
ATOM 1474 C CA . THR A 1 190 ? 8.311 -1.273 12.433 1.00 65.19 190 THR A CA 1
ATOM 1475 C C . THR A 1 190 ? 9.104 -1.649 11.171 1.00 65.19 190 THR A C 1
ATOM 1477 O O . THR A 1 190 ? 9.669 -2.751 11.125 1.00 65.19 190 THR A O 1
ATOM 1480 N N . PRO A 1 191 ? 9.191 -0.767 10.155 1.00 61.03 191 PRO A N 1
ATOM 1481 C CA . PRO A 1 191 ? 9.953 -1.038 8.939 1.00 61.03 191 PRO A CA 1
ATOM 1482 C C . PRO A 1 191 ? 11.416 -1.394 9.228 1.00 61.03 191 PRO A C 1
ATOM 1484 O O . PRO A 1 191 ? 12.110 -0.706 9.983 1.00 61.03 191 PRO A O 1
ATOM 1487 N N . SER A 1 192 ? 11.927 -2.444 8.581 1.00 49.81 192 SER A N 1
ATOM 1488 C CA . SER A 1 192 ? 13.359 -2.747 8.593 1.00 49.81 192 SER A CA 1
ATOM 1489 C C . SER A 1 192 ? 14.123 -1.618 7.892 1.00 49.81 192 SER A C 1
ATOM 1491 O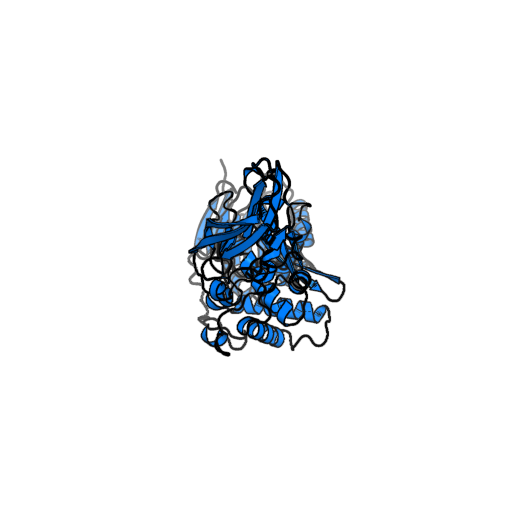 O . SER A 1 192 ? 13.903 -1.384 6.707 1.00 49.81 192 SER A O 1
ATOM 1493 N N . GLY A 1 193 ? 15.011 -0.925 8.612 1.00 41.25 193 GLY A N 1
ATOM 1494 C CA . GLY A 1 193 ? 15.800 0.195 8.073 1.00 41.25 193 GLY A CA 1
ATOM 1495 C C . GLY A 1 193 ? 15.410 1.587 8.587 1.00 41.25 193 GLY A C 1
ATOM 1496 O O . GLY A 1 193 ? 16.084 2.550 8.242 1.00 41.25 193 GLY A O 1
ATOM 1497 N N . PHE A 1 194 ? 14.410 1.701 9.474 1.00 32.44 194 PHE A N 1
ATOM 1498 C CA . PHE A 1 194 ? 13.970 2.978 10.072 1.00 32.44 194 PHE A CA 1
ATOM 1499 C C . PHE A 1 194 ? 15.086 3.761 10.806 1.00 32.44 194 PHE A C 1
ATOM 1501 O O . PHE A 1 194 ? 14.970 4.959 11.026 1.00 32.44 194 PHE A O 1
ATOM 1508 N N . LEU A 1 195 ? 16.196 3.099 11.161 1.00 30.30 195 LEU A N 1
ATOM 1509 C CA . LEU A 1 195 ? 17.351 3.698 11.847 1.00 30.30 195 LEU A CA 1
ATOM 1510 C C . LEU A 1 195 ? 18.383 4.357 10.912 1.00 30.30 195 LEU A C 1
ATOM 1512 O O . LEU A 1 195 ? 19.408 4.838 11.395 1.00 30.30 195 LEU A O 1
ATOM 1516 N N . GLN A 1 196 ? 18.153 4.388 9.598 1.00 35.09 196 GLN A N 1
ATOM 1517 C CA . GLN A 1 196 ? 19.012 5.112 8.663 1.00 35.09 196 GLN A CA 1
ATOM 1518 C C . GLN A 1 196 ? 18.204 6.175 7.928 1.00 35.09 196 GLN A C 1
ATOM 1520 O O . GLN A 1 196 ? 17.482 5.891 6.975 1.00 35.09 196 GLN A O 1
ATOM 1525 N N . GLU A 1 197 ? 18.362 7.418 8.391 1.00 33.91 197 GLU A N 1
ATOM 1526 C CA . GLU A 1 197 ? 18.082 8.622 7.614 1.00 33.91 197 GLU A CA 1
ATOM 1527 C C . GLU A 1 197 ? 18.609 8.388 6.182 1.00 33.91 197 GLU A C 1
ATOM 1529 O O . GLU A 1 197 ? 19.816 8.266 5.968 1.00 33.91 197 GLU A O 1
ATOM 1534 N N . TYR A 1 198 ? 17.693 8.274 5.216 1.00 41.16 198 TYR A N 1
ATOM 1535 C CA . TYR A 1 198 ? 17.960 8.201 3.772 1.00 41.16 198 TYR A CA 1
ATOM 1536 C C . TYR A 1 198 ? 18.464 6.869 3.176 1.00 41.16 198 TYR A C 1
ATOM 1538 O O . TYR A 1 198 ? 19.234 6.889 2.216 1.00 41.16 198 TYR A O 1
ATOM 1546 N N . MET A 1 199 ? 17.980 5.703 3.623 1.00 47.09 199 MET A N 1
ATOM 1547 C CA . MET A 1 199 ? 17.953 4.536 2.719 1.00 47.09 199 MET A CA 1
ATOM 1548 C C . MET A 1 199 ? 16.649 4.529 1.897 1.00 47.09 199 MET A C 1
ATOM 1550 O O . MET A 1 199 ? 15.577 4.355 2.474 1.00 47.09 199 MET A O 1
ATOM 1554 N N . PRO A 1 200 ? 16.694 4.702 0.559 1.00 56.91 200 PRO A N 1
ATOM 1555 C CA . PRO A 1 200 ? 15.508 4.916 -0.271 1.00 56.91 200 PRO A CA 1
ATOM 1556 C C . PRO A 1 200 ? 14.797 3.600 -0.609 1.00 56.91 200 PRO A C 1
ATOM 1558 O O . PRO A 1 200 ? 14.326 3.436 -1.726 1.00 56.91 200 PRO A O 1
ATOM 1561 N N . GLY A 1 201 ? 14.735 2.623 0.297 1.00 70.44 201 GLY A N 1
ATOM 1562 C CA . GLY A 1 201 ? 14.109 1.338 -0.000 1.00 70.44 201 GLY A CA 1
ATOM 1563 C C . GLY A 1 201 ? 13.528 0.634 1.214 1.00 70.44 201 GLY A C 1
ATOM 1564 O O . GLY A 1 201 ? 14.007 0.802 2.331 1.00 70.44 201 GLY A O 1
ATOM 1565 N N . GLN A 1 202 ? 12.478 -0.149 0.980 1.00 80.62 202 GLN A N 1
ATOM 1566 C CA . GLN A 1 202 ? 11.770 -0.917 2.003 1.00 80.62 202 GLN A CA 1
ATOM 1567 C C . GLN A 1 202 ? 11.383 -2.288 1.443 1.00 80.62 202 GLN A C 1
ATOM 1569 O O . GLN A 1 202 ? 11.050 -2.422 0.261 1.00 80.62 202 GLN A O 1
ATOM 1574 N N . ASP A 1 203 ? 11.417 -3.301 2.308 1.00 86.50 203 ASP A N 1
ATOM 1575 C CA . ASP A 1 203 ? 10.766 -4.579 2.044 1.00 86.50 203 ASP A CA 1
ATOM 1576 C C . ASP A 1 203 ? 9.250 -4.395 2.257 1.00 86.50 203 ASP A C 1
ATOM 1578 O O . ASP A 1 203 ? 8.799 -4.203 3.382 1.00 86.50 203 ASP A O 1
ATOM 1582 N N . ILE A 1 204 ? 8.476 -4.429 1.173 1.00 91.81 204 ILE A N 1
ATOM 1583 C CA . ILE A 1 204 ? 7.015 -4.315 1.133 1.00 91.81 204 ILE A CA 1
ATOM 1584 C C . ILE A 1 204 ? 6.402 -5.712 1.018 1.00 91.81 204 ILE A C 1
ATOM 1586 O O . ILE A 1 204 ? 6.615 -6.429 0.027 1.00 91.81 204 ILE A O 1
ATOM 1590 N N . LYS A 1 205 ? 5.601 -6.103 2.007 1.00 93.88 205 LYS A N 1
ATOM 1591 C CA . LYS A 1 205 ? 4.854 -7.362 1.991 1.00 93.88 205 LYS A CA 1
ATOM 1592 C C . LYS A 1 205 ? 3.690 -7.274 1.008 1.00 93.88 205 LYS A C 1
ATOM 1594 O O . LYS A 1 205 ? 2.961 -6.286 0.947 1.00 93.88 205 LYS A O 1
ATOM 1599 N N . TYR A 1 206 ? 3.444 -8.354 0.266 1.00 96.62 206 TYR A N 1
ATOM 1600 C CA . TYR A 1 206 ? 2.153 -8.495 -0.405 1.00 96.62 206 TYR A CA 1
ATOM 1601 C C . TYR A 1 206 ? 1.055 -8.765 0.635 1.00 96.62 206 TYR A C 1
ATOM 1603 O O . TYR A 1 206 ? 1.335 -9.373 1.672 1.00 96.62 206 TYR A O 1
ATOM 1611 N N . PRO A 1 207 ? -0.218 -8.441 0.341 1.00 98.06 207 PRO A N 1
ATOM 1612 C CA . PRO A 1 207 ? -1.348 -8.748 1.219 1.00 98.06 207 PRO A CA 1
ATOM 1613 C C . PRO A 1 207 ? -1.349 -10.183 1.759 1.00 98.06 207 PRO A C 1
ATOM 1615 O O . PRO A 1 207 ? -1.574 -10.405 2.940 1.00 98.06 207 PRO A O 1
ATOM 1618 N N . ARG A 1 208 ? -1.033 -11.179 0.922 1.00 96.25 208 ARG A N 1
ATOM 1619 C CA . ARG A 1 208 ? -0.929 -12.590 1.339 1.00 96.25 208 ARG A CA 1
ATOM 1620 C C . ARG A 1 208 ? 0.137 -12.860 2.402 1.00 96.25 208 ARG A C 1
ATOM 1622 O O . ARG A 1 208 ? -0.030 -13.788 3.184 1.00 96.25 208 ARG A O 1
ATOM 1629 N N . ASP A 1 209 ? 1.223 -12.093 2.406 1.00 95.31 209 ASP A N 1
ATOM 1630 C CA . ASP A 1 209 ? 2.303 -12.227 3.378 1.00 95.31 209 ASP A CA 1
ATOM 1631 C C . ASP A 1 209 ? 1.882 -11.574 4.697 1.00 95.31 209 ASP A C 1
ATOM 1633 O O . ASP A 1 209 ? 2.068 -12.183 5.745 1.00 95.31 209 ASP A O 1
ATOM 1637 N N . VAL A 1 210 ? 1.198 -10.422 4.648 1.00 96.31 210 VAL A N 1
ATOM 1638 C CA . VAL A 1 210 ? 0.561 -9.811 5.831 1.00 96.31 210 VAL A CA 1
ATOM 1639 C C . VAL A 1 210 ? -0.476 -10.756 6.441 1.00 96.31 210 VAL A C 1
ATOM 1641 O O . VAL A 1 210 ? -0.479 -10.975 7.647 1.00 96.31 210 VAL A O 1
ATOM 1644 N N . LEU A 1 211 ? -1.322 -11.383 5.617 1.00 97.00 211 LEU A N 1
ATOM 1645 C CA . LEU A 1 211 ? -2.326 -12.354 6.067 1.00 97.00 211 LEU A CA 1
ATOM 1646 C C . LEU A 1 211 ? -1.696 -13.601 6.702 1.00 97.00 211 LEU A C 1
ATOM 1648 O O . LEU A 1 211 ? -2.228 -14.122 7.680 1.00 97.00 211 LEU A O 1
ATOM 1652 N N . ARG A 1 212 ? -0.579 -14.092 6.154 1.00 95.19 212 ARG A N 1
ATOM 1653 C CA . ARG A 1 212 ? 0.157 -15.239 6.702 1.00 95.19 212 ARG A CA 1
ATOM 1654 C C . ARG A 1 212 ? 0.825 -14.897 8.030 1.00 95.19 212 ARG A C 1
ATOM 1656 O O . ARG A 1 212 ? 0.707 -15.663 8.979 1.00 95.19 212 ARG A O 1
ATOM 1663 N N . ASP A 1 213 ? 1.556 -13.787 8.059 1.00 89.06 213 ASP A N 1
ATOM 1664 C CA . ASP A 1 213 ? 2.413 -13.408 9.185 1.00 89.06 213 ASP A CA 1
ATOM 1665 C C . ASP A 1 213 ? 1.623 -12.713 10.300 1.00 89.06 213 ASP A C 1
ATOM 1667 O O . ASP A 1 213 ? 2.109 -12.622 11.424 1.00 89.06 213 ASP A O 1
ATOM 1671 N N . LYS A 1 214 ? 0.413 -12.229 9.985 1.00 90.25 214 LYS A N 1
ATOM 1672 C CA . LYS A 1 214 ? -0.413 -11.367 10.837 1.00 90.25 214 LYS A CA 1
ATOM 1673 C C . LYS A 1 214 ? 0.349 -10.121 11.296 1.00 90.25 214 LYS A C 1
ATOM 1675 O O . LYS A 1 214 ? 0.176 -9.659 12.417 1.00 90.25 214 LYS A O 1
ATOM 1680 N N . SER A 1 215 ? 1.190 -9.566 10.424 1.00 85.38 215 SER A N 1
ATOM 1681 C CA . SER A 1 215 ? 1.890 -8.313 10.695 1.00 85.38 215 SER A CA 1
ATOM 1682 C C . SER A 1 215 ? 2.335 -7.574 9.433 1.00 85.38 215 SER A C 1
ATOM 1684 O O . SER A 1 215 ? 2.663 -8.209 8.421 1.00 85.38 215 SER A O 1
ATOM 1686 N N . GLY A 1 216 ? 2.404 -6.244 9.500 1.00 87.94 216 GLY A N 1
ATOM 1687 C CA . GLY A 1 216 ? 2.877 -5.392 8.403 1.00 87.94 216 GLY A CA 1
ATOM 1688 C C . GLY A 1 216 ? 3.234 -3.970 8.841 1.00 87.94 216 GLY A C 1
ATOM 1689 O O . GLY A 1 216 ? 2.832 -3.530 9.914 1.00 87.94 216 GLY A O 1
ATOM 1690 N N . THR A 1 217 ? 4.006 -3.261 8.020 1.00 86.69 217 THR A N 1
ATOM 1691 C CA . THR A 1 217 ? 4.285 -1.821 8.175 1.00 86.69 217 THR A CA 1
ATOM 1692 C C . THR A 1 217 ? 3.083 -0.962 7.752 1.00 86.69 217 THR A C 1
ATOM 1694 O O . THR A 1 217 ? 2.073 -1.486 7.283 1.00 86.69 217 THR A O 1
ATOM 1697 N N . CYS A 1 218 ? 3.172 0.369 7.863 1.00 90.31 218 CYS A N 1
ATOM 1698 C CA . CYS A 1 218 ? 2.083 1.280 7.477 1.00 90.31 218 CYS A CA 1
ATOM 1699 C C . CYS A 1 218 ? 1.670 1.083 6.011 1.00 90.31 218 CYS A C 1
ATOM 1701 O O . CYS A 1 218 ? 0.494 0.895 5.703 1.00 90.31 218 CYS A O 1
ATOM 1703 N N . VAL A 1 219 ? 2.657 0.983 5.119 1.00 94.25 219 VAL A N 1
ATOM 1704 C CA . VAL A 1 219 ? 2.438 0.726 3.693 1.00 94.25 219 VAL A CA 1
ATOM 1705 C C . VAL A 1 219 ? 1.899 -0.683 3.425 1.00 94.25 219 VAL A C 1
ATOM 1707 O O . VAL A 1 219 ? 0.995 -0.828 2.603 1.00 94.25 219 VAL A O 1
ATOM 1710 N N . ASP A 1 220 ? 2.362 -1.714 4.140 1.00 96.75 220 ASP A N 1
ATOM 1711 C CA . ASP A 1 220 ? 1.845 -3.083 3.987 1.00 96.75 220 ASP A CA 1
ATOM 1712 C C . ASP A 1 220 ? 0.355 -3.172 4.358 1.00 96.75 220 ASP A C 1
ATOM 1714 O O . ASP A 1 220 ? -0.442 -3.803 3.655 1.00 96.75 220 ASP A O 1
ATOM 1718 N N . LEU A 1 221 ? -0.023 -2.533 5.469 1.00 96.81 221 LEU A N 1
ATOM 1719 C CA . LEU A 1 221 ? -1.391 -2.517 5.981 1.00 96.81 221 LEU A CA 1
ATOM 1720 C C . LEU A 1 221 ? -2.306 -1.693 5.073 1.00 96.81 221 LEU A C 1
ATOM 1722 O O . LEU A 1 221 ? -3.398 -2.155 4.733 1.00 96.81 221 LEU A O 1
ATOM 1726 N N . ALA A 1 222 ? -1.834 -0.541 4.588 1.00 98.19 222 ALA A N 1
ATOM 1727 C CA . ALA A 1 222 ? -2.545 0.251 3.591 1.00 98.19 222 ALA A CA 1
ATOM 1728 C C . ALA A 1 222 ? -2.795 -0.543 2.299 1.00 98.19 222 ALA A C 1
ATOM 1730 O O . ALA A 1 222 ? -3.908 -0.548 1.770 1.00 98.19 222 ALA A O 1
ATOM 1731 N N . ILE A 1 223 ? -1.789 -1.282 1.821 1.00 98.69 223 ILE A N 1
ATOM 1732 C CA . ILE A 1 223 ? -1.896 -2.154 0.645 1.00 98.69 223 ILE A CA 1
ATOM 1733 C C . ILE A 1 223 ? -2.878 -3.306 0.886 1.00 98.69 223 ILE A C 1
ATOM 1735 O O . ILE A 1 223 ? -3.685 -3.601 -0.001 1.00 98.69 223 ILE A O 1
ATOM 1739 N N . LEU A 1 224 ? -2.835 -3.973 2.046 1.00 98.69 224 LEU A N 1
ATOM 1740 C CA . LEU A 1 224 ? -3.782 -5.038 2.401 1.00 98.69 224 LEU A CA 1
ATOM 1741 C C . LEU A 1 224 ? -5.220 -4.514 2.368 1.00 98.69 224 LEU A C 1
ATOM 1743 O O . LEU A 1 224 ? -6.084 -5.113 1.720 1.00 98.69 224 LEU A O 1
ATOM 1747 N N . TYR A 1 225 ? -5.453 -3.383 3.031 1.00 98.50 225 TYR A N 1
ATOM 1748 C CA . TYR A 1 225 ? -6.766 -2.768 3.144 1.00 98.50 225 TYR A CA 1
ATOM 1749 C C . TYR A 1 225 ? -7.305 -2.329 1.776 1.00 98.50 225 TYR A C 1
ATOM 1751 O O . TYR A 1 225 ? -8.428 -2.682 1.398 1.00 98.50 225 TYR A O 1
ATOM 1759 N N . ALA A 1 226 ? -6.470 -1.651 0.980 1.00 98.56 226 ALA A N 1
ATOM 1760 C CA . ALA A 1 226 ? -6.791 -1.269 -0.391 1.00 98.56 226 ALA A CA 1
ATOM 1761 C C . ALA A 1 226 ? -7.101 -2.493 -1.265 1.00 98.56 226 ALA A C 1
ATOM 1763 O O . ALA A 1 226 ? -8.094 -2.511 -1.987 1.00 98.56 226 ALA A O 1
ATOM 1764 N N . SER A 1 227 ? -6.314 -3.568 -1.147 1.00 98.62 227 SER A N 1
ATOM 1765 C CA . SER A 1 227 ? -6.509 -4.792 -1.935 1.00 98.62 227 SER A CA 1
ATOM 1766 C C . SER A 1 227 ? -7.855 -5.457 -1.662 1.00 98.62 227 SER A C 1
ATOM 1768 O O . SER A 1 227 ? -8.487 -5.959 -2.592 1.00 98.62 227 SER A O 1
ATOM 1770 N N . ALA A 1 228 ? -8.298 -5.470 -0.405 1.00 98.19 228 ALA A N 1
ATOM 1771 C CA . ALA A 1 228 ? -9.584 -6.041 -0.023 1.00 98.19 228 ALA A CA 1
ATOM 1772 C C . ALA A 1 228 ? -10.770 -5.170 -0.474 1.00 98.19 228 ALA A C 1
ATOM 1774 O O . ALA A 1 228 ? -11.766 -5.716 -0.949 1.00 98.19 228 ALA A O 1
ATOM 1775 N N . CYS A 1 229 ? -10.645 -3.840 -0.404 1.00 96.81 229 CYS A N 1
ATOM 1776 C CA . CYS A 1 229 ? -11.638 -2.905 -0.944 1.00 96.81 229 CYS A CA 1
ATOM 1777 C C . CYS A 1 229 ? -11.766 -3.026 -2.474 1.00 96.81 229 CYS A C 1
ATOM 1779 O O . CYS A 1 229 ? -12.865 -3.224 -2.999 1.00 96.81 229 CYS A O 1
ATOM 1781 N N . GLU A 1 230 ? -10.646 -3.018 -3.201 1.00 95.94 230 GLU A N 1
ATOM 1782 C CA . GLU A 1 230 ? -10.626 -3.173 -4.663 1.00 95.94 230 GLU A CA 1
ATOM 1783 C C . GLU A 1 230 ? -11.188 -4.536 -5.102 1.00 95.94 230 GLU A C 1
ATOM 1785 O O . GLU A 1 230 ? -11.822 -4.647 -6.154 1.00 95.94 230 GLU A O 1
ATOM 1790 N N . ALA A 1 231 ? -11.031 -5.586 -4.284 1.00 94.81 231 ALA A N 1
ATOM 1791 C CA . ALA A 1 231 ? -11.564 -6.919 -4.580 1.00 94.81 231 ALA A CA 1
ATOM 1792 C C . ALA A 1 231 ? -13.103 -6.964 -4.626 1.00 94.81 231 ALA A C 1
ATOM 1794 O O . ALA A 1 231 ? -13.660 -7.835 -5.302 1.00 94.81 231 ALA A O 1
ATOM 1795 N N . VAL A 1 232 ? -13.782 -6.030 -3.950 1.00 91.81 232 VAL A N 1
ATOM 1796 C CA . VAL A 1 232 ? -15.245 -5.847 -4.005 1.00 91.81 232 VAL A CA 1
ATOM 1797 C C . VAL A 1 232 ? -15.665 -4.648 -4.863 1.00 91.81 232 VAL A C 1
ATOM 1799 O O . VAL A 1 232 ? -16.844 -4.306 -4.911 1.00 91.81 232 VAL A O 1
ATOM 1802 N N . GLY A 1 233 ? -14.722 -4.036 -5.588 1.00 90.31 233 GLY A N 1
ATOM 1803 C CA . GLY A 1 233 ? -14.983 -2.925 -6.505 1.00 90.31 233 GLY A CA 1
ATOM 1804 C C . GLY A 1 233 ? -15.074 -1.550 -5.841 1.00 90.31 233 GLY A C 1
ATOM 1805 O O . GLY A 1 233 ? -15.561 -0.614 -6.475 1.00 90.31 233 GLY A O 1
ATOM 1806 N N . ILE A 1 234 ? -14.614 -1.413 -4.596 1.00 92.50 234 ILE A N 1
ATOM 1807 C CA . ILE A 1 234 ? -14.478 -0.120 -3.921 1.00 92.50 234 ILE A CA 1
ATOM 1808 C C . ILE A 1 234 ? -13.130 0.482 -4.327 1.00 92.50 234 ILE A C 1
ATOM 1810 O O . ILE A 1 234 ? -12.085 -0.110 -4.066 1.00 92.50 234 ILE A O 1
ATOM 1814 N N . ARG A 1 235 ? -13.161 1.650 -4.980 1.00 94.25 235 ARG A N 1
ATOM 1815 C CA . ARG A 1 235 ? -11.955 2.346 -5.450 1.00 94.25 235 ARG A CA 1
ATOM 1816 C C . ARG A 1 235 ? -11.173 2.922 -4.275 1.00 94.25 235 ARG A C 1
ATOM 1818 O O . ARG A 1 235 ? -11.755 3.492 -3.353 1.00 94.25 235 ARG A O 1
ATOM 1825 N N . THR A 1 236 ? -9.854 2.826 -4.354 1.00 97.31 236 THR A N 1
ATOM 1826 C CA . THR A 1 236 ? -8.937 3.245 -3.297 1.00 97.31 236 THR A CA 1
ATOM 1827 C C . THR A 1 236 ? -7.768 4.063 -3.824 1.00 97.31 236 THR A C 1
ATOM 1829 O O . THR A 1 236 ? -7.330 3.928 -4.970 1.00 97.31 236 THR A O 1
ATOM 1832 N N . PHE A 1 237 ? -7.254 4.912 -2.944 1.00 98.31 237 PHE A N 1
ATOM 1833 C CA . PHE A 1 237 ? -5.985 5.596 -3.093 1.00 98.31 237 PHE A CA 1
ATOM 1834 C C . PHE A 1 237 ? -5.039 5.117 -1.996 1.00 98.31 237 PHE A C 1
ATOM 1836 O O . PHE A 1 237 ? -5.472 4.910 -0.864 1.00 98.31 237 PHE A O 1
ATOM 1843 N N . LEU A 1 238 ? -3.754 4.977 -2.307 1.00 98.44 238 LEU A N 1
ATOM 1844 C CA . LEU A 1 238 ? -2.713 4.895 -1.283 1.00 98.44 238 LEU A CA 1
ATOM 1845 C C . LEU A 1 238 ? -2.092 6.278 -1.131 1.00 98.44 238 LEU A C 1
ATOM 1847 O O . LEU A 1 238 ? -1.604 6.846 -2.112 1.00 98.44 238 LEU A O 1
ATOM 1851 N N . ILE A 1 239 ? -2.115 6.820 0.080 1.00 97.50 239 ILE A N 1
ATOM 1852 C CA . ILE A 1 239 ? -1.380 8.035 0.406 1.00 97.50 239 ILE A CA 1
ATOM 1853 C C . ILE A 1 239 ? -0.015 7.622 0.937 1.00 97.50 239 ILE A C 1
ATOM 1855 O O . ILE A 1 239 ? 0.089 6.775 1.820 1.00 97.50 239 ILE A O 1
ATOM 1859 N N . VAL A 1 240 ? 1.039 8.197 0.370 1.00 93.44 240 VAL A N 1
ATOM 1860 C CA . VAL A 1 240 ? 2.409 8.089 0.882 1.00 93.44 240 VAL A CA 1
ATOM 1861 C C . VAL A 1 240 ? 2.857 9.494 1.228 1.00 93.44 240 VAL A C 1
ATOM 1863 O O . VAL A 1 240 ? 2.817 10.370 0.366 1.00 93.44 240 VAL A O 1
ATOM 1866 N N . CYS A 1 241 ? 3.275 9.718 2.465 1.00 87.88 241 CYS A N 1
ATOM 1867 C CA . CYS A 1 241 ? 3.764 10.999 2.964 1.00 87.88 241 CYS A CA 1
ATOM 1868 C C . CYS A 1 241 ? 5.016 10.766 3.837 1.00 87.88 241 CYS A C 1
ATOM 1870 O O . CYS A 1 241 ? 5.418 9.617 4.045 1.00 87.88 241 CYS A O 1
ATOM 1872 N N . PRO A 1 242 ? 5.725 11.817 4.290 1.00 83.62 242 PRO A N 1
ATOM 1873 C CA . PRO A 1 242 ? 6.903 11.650 5.130 1.00 83.62 242 PRO A CA 1
ATOM 1874 C C . PRO A 1 242 ? 6.629 10.765 6.351 1.00 83.62 242 PRO A C 1
ATOM 1876 O O . PRO A 1 242 ? 5.839 11.117 7.217 1.00 83.62 242 PRO A O 1
ATOM 1879 N N . GLY A 1 243 ? 7.312 9.621 6.412 1.00 79.50 243 GLY A N 1
ATOM 1880 C CA . GLY A 1 243 ? 7.255 8.695 7.544 1.00 79.50 243 GLY A CA 1
ATOM 1881 C C . GLY A 1 243 ? 6.030 7.780 7.597 1.00 79.50 243 GLY A C 1
ATOM 1882 O O . GLY A 1 243 ? 6.026 6.879 8.431 1.00 79.50 243 GLY A O 1
ATOM 1883 N N . HIS A 1 244 ? 5.032 7.950 6.720 1.00 87.56 244 HIS A N 1
ATOM 1884 C CA . HIS A 1 244 ? 3.751 7.261 6.877 1.00 87.56 244 HIS A CA 1
ATOM 1885 C C . HIS A 1 244 ? 3.032 6.934 5.560 1.00 87.56 244 HIS A C 1
ATOM 1887 O O . HIS A 1 244 ? 3.311 7.504 4.500 1.00 87.56 244 HIS A O 1
ATOM 1893 N N . SER A 1 245 ? 2.112 5.971 5.622 1.00 92.00 245 SER A N 1
ATOM 1894 C CA . SER A 1 245 ? 1.231 5.614 4.514 1.00 92.00 245 SER A CA 1
ATOM 1895 C C . SER A 1 245 ? -0.083 5.032 5.019 1.00 92.00 245 SER A C 1
ATOM 1897 O O . SER A 1 245 ? -0.087 4.156 5.879 1.00 92.00 245 SER A O 1
ATOM 1899 N N . PHE A 1 246 ? -1.186 5.479 4.426 1.00 96.56 246 PHE A N 1
ATOM 1900 C CA . PHE A 1 246 ? -2.538 5.045 4.764 1.00 96.56 246 PHE A CA 1
ATOM 1901 C C . PHE A 1 246 ? -3.424 4.998 3.505 1.00 96.56 246 PHE A C 1
ATOM 1903 O O . PHE A 1 246 ? -3.167 5.707 2.521 1.00 96.56 246 PHE A O 1
ATOM 1910 N N . PRO A 1 247 ? -4.457 4.140 3.472 1.00 98.38 247 PRO A N 1
ATOM 1911 C CA . PRO A 1 247 ? -5.415 4.090 2.383 1.00 98.38 247 PRO A CA 1
ATOM 1912 C C . PRO A 1 247 ? -6.496 5.168 2.534 1.00 98.38 247 PRO A C 1
ATOM 1914 O O . PRO A 1 247 ? -6.925 5.519 3.632 1.00 98.38 247 PRO A O 1
ATOM 1917 N N . VAL A 1 248 ? -7.004 5.634 1.398 1.00 98.38 248 VAL A N 1
ATOM 1918 C CA . VAL A 1 248 ? -8.193 6.484 1.310 1.00 98.38 248 VAL A CA 1
ATOM 1919 C C . VAL A 1 248 ? -9.204 5.816 0.396 1.00 98.38 248 VAL A C 1
ATOM 1921 O O . VAL A 1 248 ? -8.917 5.498 -0.759 1.00 98.38 248 VAL A O 1
ATOM 1924 N N . ILE A 1 249 ? -10.405 5.600 0.913 1.00 96.94 249 ILE A N 1
ATOM 1925 C CA . ILE A 1 249 ? -11.494 4.939 0.210 1.00 96.94 249 ILE A CA 1
ATOM 1926 C C . ILE A 1 249 ? -12.314 6.003 -0.512 1.00 96.94 249 ILE A C 1
ATOM 1928 O O . ILE A 1 249 ? -12.739 6.991 0.084 1.00 96.94 249 ILE A O 1
ATOM 1932 N N . TYR A 1 250 ? -12.531 5.803 -1.810 1.00 92.44 250 TYR A N 1
ATOM 1933 C CA . TYR A 1 250 ? -13.366 6.676 -2.623 1.00 92.44 250 TYR A CA 1
ATOM 1934 C C . TYR A 1 250 ? -14.813 6.200 -2.554 1.00 92.44 250 TYR A C 1
ATOM 1936 O O . TYR A 1 250 ? -15.173 5.176 -3.147 1.00 92.44 250 TYR A O 1
ATOM 1944 N N . LEU A 1 251 ? -15.641 6.935 -1.817 1.00 90.06 251 LEU A N 1
ATOM 1945 C CA . LEU A 1 251 ? -17.036 6.580 -1.623 1.00 90.06 251 LEU A CA 1
ATOM 1946 C C . LEU A 1 251 ? -17.867 6.907 -2.881 1.00 90.06 251 LEU A C 1
ATOM 1948 O O . LEU A 1 251 ? -17.514 7.799 -3.656 1.00 90.06 251 LEU A O 1
ATOM 1952 N N . PRO A 1 252 ? -18.980 6.188 -3.126 1.00 82.44 252 PRO A N 1
ATOM 1953 C CA . PRO A 1 252 ? -19.810 6.369 -4.322 1.00 82.44 252 PRO A CA 1
ATOM 1954 C C . PRO A 1 252 ? -20.384 7.780 -4.527 1.00 82.44 252 PRO A C 1
ATOM 1956 O O . PRO A 1 252 ? -20.686 8.152 -5.659 1.00 82.44 252 PRO A O 1
ATOM 1959 N N . ASP A 1 253 ? -20.542 8.560 -3.455 1.00 83.31 253 ASP A N 1
ATOM 1960 C CA . ASP A 1 253 ? -20.998 9.957 -3.487 1.00 83.31 253 ASP A CA 1
ATOM 1961 C C . ASP A 1 253 ? -19.874 10.954 -3.834 1.00 83.31 253 ASP A C 1
ATOM 1963 O O . ASP A 1 253 ? -20.126 12.146 -4.006 1.00 83.31 253 ASP A O 1
ATOM 1967 N N . GLY A 1 254 ? -18.639 10.464 -3.969 1.00 85.25 254 GLY A N 1
ATOM 1968 C CA . GLY A 1 254 ? -17.443 11.248 -4.246 1.00 85.25 254 GLY A CA 1
ATOM 1969 C C . GLY A 1 254 ? -16.698 11.727 -3.001 1.00 85.25 254 GLY A C 1
ATOM 1970 O O . GLY A 1 254 ? -15.657 12.370 -3.155 1.00 85.25 254 GLY A O 1
ATOM 1971 N N . SER A 1 255 ? -17.191 11.420 -1.797 1.00 90.06 255 SER A N 1
ATOM 1972 C CA . SER A 1 255 ? -16.473 11.695 -0.552 1.00 90.06 255 SER A CA 1
ATOM 1973 C C . SER A 1 255 ? -15.286 10.741 -0.359 1.00 90.06 255 SER A C 1
ATOM 1975 O O . SER A 1 255 ? -15.185 9.683 -0.990 1.00 90.06 255 SER A O 1
ATOM 1977 N N . LEU A 1 256 ? -14.343 11.155 0.486 1.00 93.06 256 LEU A N 1
ATOM 1978 C CA . LEU A 1 256 ? -13.132 10.405 0.801 1.00 93.06 256 LEU A CA 1
ATOM 1979 C C . LEU A 1 256 ? -13.216 9.905 2.238 1.00 93.06 256 LEU A C 1
ATOM 1981 O O . LEU A 1 256 ? -13.558 10.673 3.134 1.00 93.06 256 LEU A O 1
ATOM 1985 N N . L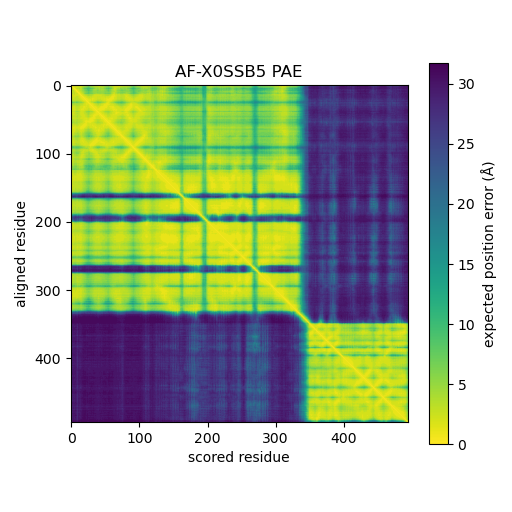EU A 1 257 ? -12.865 8.641 2.444 1.00 96.19 257 LEU A N 1
ATOM 1986 C CA . LEU A 1 257 ? -12.788 8.011 3.756 1.00 96.19 257 LEU A CA 1
ATOM 1987 C C . LEU A 1 257 ? -11.352 7.516 3.987 1.00 96.19 257 LEU A C 1
ATOM 1989 O O . LEU A 1 257 ? -11.028 6.392 3.595 1.00 96.19 257 LEU A O 1
ATOM 1993 N N . PRO A 1 258 ? -10.460 8.360 4.531 1.00 97.12 258 PRO A N 1
ATOM 1994 C CA . PRO A 1 258 ? -9.157 7.928 5.028 1.00 97.12 258 PRO A CA 1
ATOM 1995 C C . PRO A 1 258 ? -9.320 6.953 6.198 1.00 97.12 258 PRO A C 1
ATOM 1997 O O . PRO A 1 258 ? -10.236 7.117 7.000 1.00 97.12 258 PRO A O 1
ATOM 2000 N N . VAL A 1 259 ? -8.453 5.944 6.299 1.00 96.62 259 VAL A N 1
ATOM 2001 C CA . VAL A 1 259 ? -8.480 4.976 7.410 1.00 96.62 259 VAL A CA 1
ATOM 2002 C C . VAL A 1 259 ? -7.068 4.757 7.928 1.00 96.62 259 VAL A C 1
ATOM 2004 O O . VAL A 1 259 ? -6.237 4.211 7.204 1.00 96.62 259 VAL A O 1
ATOM 2007 N N . GLU A 1 260 ? -6.808 5.104 9.186 1.00 93.81 260 GLU A N 1
ATOM 2008 C CA . GLU A 1 260 ? -5.523 4.842 9.828 1.00 93.81 260 GLU A CA 1
ATOM 2009 C C . GLU A 1 260 ? -5.361 3.349 10.148 1.00 93.81 260 GLU A C 1
ATOM 2011 O O . GLU A 1 260 ? -5.832 2.825 11.158 1.00 93.81 260 GLU A O 1
ATOM 2016 N N . CYS A 1 261 ? -4.714 2.621 9.241 1.00 90.56 261 CYS A N 1
ATOM 2017 C CA . CYS A 1 261 ? -4.621 1.166 9.330 1.00 90.56 261 CYS A CA 1
ATOM 2018 C C . CYS A 1 261 ? -3.581 0.681 10.341 1.00 90.56 261 CYS A C 1
ATOM 2020 O O . CYS A 1 261 ? -3.549 -0.512 10.626 1.00 90.56 261 CYS A O 1
ATOM 2022 N N . THR A 1 262 ? -2.724 1.550 10.874 1.00 83.75 262 THR A N 1
ATOM 2023 C CA . THR A 1 262 ? -1.733 1.169 11.886 1.00 83.75 262 THR A CA 1
ATOM 2024 C C . THR A 1 262 ? -2.314 1.160 13.300 1.00 83.75 262 THR A C 1
ATOM 2026 O O . THR A 1 262 ? -1.803 0.439 14.159 1.00 83.75 262 THR A O 1
ATOM 2029 N N . SER A 1 263 ? -3.461 1.816 13.509 1.00 79.94 263 SER A N 1
ATOM 2030 C CA . SER A 1 263 ? -4.250 1.764 14.746 1.00 79.94 263 SER A CA 1
ATOM 2031 C C . SER A 1 263 ? -4.824 0.378 15.078 1.00 79.94 263 SER A C 1
ATOM 2033 O O . SER A 1 263 ? -5.364 0.188 16.167 1.00 79.94 263 SER A O 1
ATOM 2035 N N . ILE A 1 264 ? -4.653 -0.619 14.196 1.00 70.06 264 ILE A N 1
ATOM 2036 C CA . ILE A 1 264 ? -5.001 -2.031 14.446 1.00 70.06 264 ILE A CA 1
ATOM 2037 C C . ILE A 1 264 ? -4.145 -2.681 15.540 1.00 70.06 264 ILE A C 1
ATOM 2039 O O . ILE A 1 264 ? -4.461 -3.765 16.024 1.00 70.06 264 ILE A O 1
ATOM 2043 N N . SER A 1 265 ? -3.040 -2.043 15.919 1.00 61.81 265 SER A N 1
ATOM 2044 C CA . SER A 1 265 ? -2.251 -2.436 17.074 1.00 61.81 265 SER A CA 1
ATOM 2045 C C . SER A 1 265 ? -1.585 -1.212 17.670 1.00 61.81 265 SER A C 1
ATOM 2047 O O . SER A 1 265 ? -1.065 -0.368 16.945 1.00 61.81 265 SER A O 1
ATOM 2049 N N . GLY A 1 266 ? -1.506 -1.169 18.988 1.00 47.91 266 GLY A N 1
ATOM 2050 C CA . GLY A 1 266 ? -0.903 -0.089 19.746 1.00 47.91 266 GLY A CA 1
ATOM 2051 C C . GLY A 1 266 ? 0.503 0.383 19.378 1.00 47.91 266 GLY A C 1
ATOM 2052 O O . GLY A 1 266 ? 0.932 1.447 19.812 1.00 47.91 266 GLY A O 1
ATOM 2053 N N . ALA A 1 267 ? 1.247 -0.388 18.586 1.00 38.75 267 ALA A N 1
ATOM 2054 C CA . ALA A 1 267 ? 2.636 -0.087 18.265 1.00 38.75 267 ALA A CA 1
ATOM 2055 C C . ALA A 1 267 ? 2.818 1.178 17.400 1.00 38.75 267 ALA A C 1
ATOM 2057 O O . ALA A 1 267 ? 3.904 1.752 17.403 1.00 38.75 267 ALA A O 1
ATOM 2058 N N . ALA A 1 268 ? 1.782 1.650 16.700 1.00 36.72 268 ALA A N 1
ATOM 2059 C CA . ALA A 1 268 ? 1.859 2.882 15.913 1.00 36.72 268 ALA A CA 1
ATOM 2060 C C . ALA A 1 268 ? 1.721 4.174 16.738 1.00 36.72 268 ALA A C 1
ATOM 2062 O O . ALA A 1 268 ? 2.078 5.245 16.257 1.00 36.72 268 ALA A O 1
ATOM 2063 N N . VAL A 1 269 ? 1.280 4.064 17.998 1.00 33.16 269 VAL A N 1
ATOM 2064 C CA . VAL A 1 269 ? 1.183 5.178 18.962 1.00 33.16 269 VAL A CA 1
ATOM 2065 C C . VAL A 1 269 ? 2.339 5.202 19.975 1.00 33.16 269 VAL A C 1
ATOM 2067 O O . VAL A 1 269 ? 2.318 5.971 20.928 1.00 33.16 269 VAL A O 1
ATOM 2070 N N . GLY A 1 270 ? 3.398 4.410 19.758 1.00 30.64 270 GLY A N 1
ATOM 2071 C CA . GLY A 1 270 ? 4.658 4.559 20.496 1.00 30.64 270 GLY A CA 1
ATOM 2072 C C . GLY A 1 270 ? 4.663 4.055 21.947 1.00 30.64 270 GLY A C 1
ATOM 2073 O O . GLY A 1 270 ? 5.541 4.457 22.707 1.00 30.64 270 GLY A O 1
ATOM 2074 N N . ALA A 1 271 ? 3.750 3.159 22.334 1.00 30.92 271 ALA A N 1
ATOM 2075 C CA . ALA A 1 271 ? 3.761 2.506 23.646 1.00 30.92 271 ALA A CA 1
ATOM 2076 C C . ALA A 1 271 ? 3.516 0.990 23.534 1.00 30.92 271 ALA A C 1
ATOM 2078 O O . ALA A 1 271 ? 2.685 0.530 22.746 1.00 30.92 271 ALA A O 1
ATOM 2079 N N . ASP A 1 272 ? 4.252 0.202 24.320 1.00 28.25 272 ASP A N 1
ATOM 2080 C CA . ASP A 1 272 ? 4.162 -1.259 24.304 1.00 28.25 272 ASP A CA 1
ATOM 2081 C C . ASP A 1 272 ? 2.791 -1.742 24.825 1.00 28.25 272 ASP A C 1
ATOM 2083 O O . ASP A 1 272 ? 2.412 -1.481 25.962 1.00 28.25 272 ASP A O 1
ATOM 2087 N N . GLN A 1 273 ? 2.090 -2.510 23.980 1.00 38.31 273 GLN A N 1
ATOM 2088 C CA . GLN A 1 273 ? 0.821 -3.221 24.232 1.00 38.31 273 GLN A CA 1
ATOM 2089 C C . GLN A 1 273 ? -0.471 -2.387 24.349 1.00 38.31 273 GLN A C 1
ATOM 2091 O O . GLN A 1 273 ? -1.319 -2.674 25.189 1.00 38.31 273 GLN A O 1
ATOM 2096 N N . VAL A 1 274 ? -0.693 -1.422 23.452 1.00 47.75 274 VAL A N 1
ATOM 2097 C CA . VAL A 1 274 ? -2.025 -0.798 23.293 1.00 47.75 274 VAL A CA 1
ATOM 2098 C C . VAL A 1 274 ? -2.972 -1.689 22.453 1.00 47.75 274 VAL A C 1
ATOM 2100 O O . VAL A 1 274 ? -2.574 -2.282 21.442 1.00 47.75 274 VAL A O 1
ATOM 2103 N N . SER A 1 275 ? -4.230 -1.813 22.900 1.00 56.28 275 SER A N 1
ATOM 2104 C CA . SER A 1 275 ? -5.333 -2.466 22.178 1.00 56.28 275 SER A CA 1
ATOM 2105 C C . SER A 1 275 ? -5.650 -1.727 20.876 1.00 56.28 275 SER A C 1
ATOM 2107 O O . SER A 1 275 ? -5.519 -0.510 20.822 1.00 56.28 275 SER A O 1
ATOM 2109 N N . ALA A 1 276 ? -6.083 -2.442 19.836 1.00 67.88 276 ALA A N 1
ATOM 2110 C CA . ALA A 1 276 ? -6.525 -1.816 18.589 1.00 67.88 276 ALA A CA 1
ATOM 2111 C C . ALA A 1 276 ? -7.575 -0.719 18.847 1.00 67.88 276 ALA A C 1
ATOM 2113 O O . ALA A 1 276 ? -8.494 -0.934 19.641 1.00 67.88 276 ALA A O 1
ATOM 2114 N N . LEU A 1 277 ? -7.450 0.427 18.173 1.00 81.62 277 LEU A N 1
ATOM 2115 C CA . LEU A 1 277 ? -8.470 1.480 18.207 1.00 81.62 277 LEU A CA 1
ATOM 2116 C C . LEU A 1 277 ? -9.706 1.050 17.418 1.00 81.62 277 LEU A C 1
ATOM 2118 O O . LEU A 1 277 ? -9.617 0.172 16.554 1.00 81.62 277 LEU A O 1
ATOM 2122 N N . SER A 1 278 ? -10.845 1.689 17.687 1.00 88.56 278 SER A N 1
ATOM 2123 C CA . SER A 1 278 ? -12.070 1.472 16.916 1.00 88.56 278 SER A CA 1
ATOM 2124 C C . SER A 1 278 ? -11.880 1.898 15.453 1.00 88.56 278 SER A C 1
ATOM 2126 O O . SER A 1 278 ? -11.011 2.709 15.123 1.00 88.56 278 SER A O 1
ATOM 2128 N N . PHE A 1 279 ? -12.711 1.374 14.550 1.00 90.44 279 PHE A N 1
ATOM 2129 C CA . PHE A 1 279 ? -12.717 1.842 13.162 1.00 90.44 279 PHE A CA 1
ATOM 2130 C C . PHE A 1 279 ? -13.011 3.347 13.053 1.00 90.44 279 PHE A C 1
ATOM 2132 O O . PHE A 1 279 ? -12.436 4.014 12.198 1.00 90.44 279 PHE A O 1
ATOM 2139 N N . ASP A 1 280 ? -13.882 3.888 13.911 1.00 89.38 280 ASP A N 1
ATOM 2140 C CA . ASP A 1 280 ? -14.208 5.317 13.891 1.00 89.38 280 ASP A CA 1
ATOM 2141 C C . ASP A 1 280 ? -13.006 6.165 14.305 1.00 89.38 280 ASP A C 1
ATOM 2143 O O . ASP A 1 280 ? -12.682 7.122 13.611 1.00 89.38 280 ASP A O 1
ATOM 2147 N N . GLN A 1 281 ? -12.266 5.746 15.335 1.00 85.31 281 GLN A N 1
ATOM 2148 C CA . GLN A 1 281 ? -11.003 6.382 15.733 1.00 85.31 281 GLN A CA 1
ATOM 2149 C C . GLN A 1 281 ? -9.970 6.333 14.615 1.00 85.31 281 GLN A C 1
ATOM 2151 O O . GLN A 1 281 ? -9.329 7.336 14.314 1.00 85.31 281 GLN A O 1
ATOM 2156 N N . ALA A 1 282 ? -9.825 5.178 13.962 1.00 87.75 282 ALA A N 1
ATOM 2157 C CA . ALA A 1 282 ? -8.926 5.037 12.824 1.00 87.75 282 ALA A CA 1
ATOM 2158 C C . ALA A 1 282 ? -9.311 5.984 11.671 1.00 87.75 282 ALA A C 1
ATOM 2160 O O . ALA A 1 282 ? -8.441 6.553 11.012 1.00 87.75 282 ALA A O 1
ATOM 2161 N N . VAL A 1 283 ? -10.606 6.189 11.425 1.00 93.00 283 VAL A N 1
ATOM 2162 C CA . VAL A 1 283 ? -11.091 7.156 10.430 1.00 93.00 283 VAL A CA 1
ATOM 2163 C C . VAL A 1 283 ? -10.838 8.596 10.875 1.00 93.00 283 VAL A C 1
ATOM 2165 O O . VAL A 1 283 ? -10.368 9.392 10.068 1.00 93.00 283 VAL A O 1
ATOM 2168 N N . GLU A 1 284 ? -11.109 8.948 12.133 1.00 89.38 284 GLU A N 1
ATOM 2169 C CA . GLU A 1 284 ? -10.861 10.291 12.675 1.00 89.38 284 GLU A CA 1
ATOM 2170 C C . GLU A 1 284 ? -9.376 10.673 12.578 1.00 89.38 284 GLU A C 1
ATOM 2172 O O . GLU A 1 284 ? -9.047 11.748 12.067 1.00 89.38 284 GLU A O 1
ATOM 2177 N N . ILE A 1 285 ? -8.476 9.762 12.969 1.00 82.69 285 ILE A N 1
ATOM 2178 C CA . ILE A 1 285 ? -7.025 9.943 12.822 1.00 82.69 285 ILE A CA 1
ATOM 2179 C C . ILE A 1 285 ? -6.664 10.093 11.344 1.00 82.69 285 ILE A C 1
ATOM 2181 O O . ILE A 1 285 ? -6.013 11.067 10.968 1.00 82.69 285 ILE A O 1
ATOM 2185 N N . GLY A 1 286 ? -7.158 9.198 10.483 1.00 87.69 286 GLY A N 1
ATOM 2186 C CA . GLY A 1 286 ? -6.908 9.273 9.046 1.00 87.69 286 GLY A CA 1
ATOM 2187 C C . GLY A 1 286 ? -7.395 10.588 8.419 1.00 87.69 286 GLY A C 1
ATOM 2188 O O . GLY A 1 286 ? -6.748 11.119 7.518 1.00 87.69 286 GLY A O 1
ATOM 2189 N N . ILE A 1 287 ? -8.521 11.147 8.877 1.00 89.06 287 ILE A N 1
ATOM 2190 C CA . ILE A 1 287 ? -9.027 12.456 8.429 1.00 89.06 287 ILE A CA 1
ATOM 2191 C C . ILE A 1 287 ? -8.078 13.577 8.856 1.00 89.06 287 ILE A C 1
ATOM 2193 O O . ILE A 1 287 ? -7.813 14.476 8.049 1.00 89.06 287 ILE A O 1
ATOM 2197 N N . SER A 1 288 ? -7.561 13.531 10.087 1.00 82.19 288 SER A N 1
ATOM 2198 C CA . SER A 1 288 ? -6.564 14.492 10.567 1.00 82.19 288 SER A CA 1
ATOM 2199 C C . SER A 1 288 ? -5.300 14.433 9.710 1.00 82.19 288 SER A C 1
ATOM 2201 O O . SER A 1 288 ? -4.899 15.441 9.131 1.00 82.19 288 SER A O 1
ATOM 2203 N N . GLU A 1 289 ? -4.731 13.241 9.527 1.00 83.38 289 GLU A N 1
ATOM 2204 C CA . GLU A 1 289 ? -3.525 13.038 8.719 1.00 83.38 289 GLU A CA 1
ATOM 2205 C C . GLU A 1 289 ? -3.716 13.460 7.259 1.00 83.38 289 GLU A C 1
ATOM 2207 O O . GLU A 1 289 ? -2.839 14.087 6.659 1.00 83.38 289 GLU A O 1
ATOM 2212 N N . PHE A 1 290 ? -4.879 13.152 6.679 1.00 86.50 290 PHE A N 1
ATOM 2213 C CA . PHE A 1 290 ? -5.229 13.565 5.324 1.00 86.50 290 PHE A CA 1
ATOM 2214 C C . PHE A 1 290 ? -5.357 15.090 5.198 1.00 86.50 290 PHE A C 1
ATOM 2216 O O . PHE A 1 290 ? -4.977 15.661 4.174 1.00 86.50 290 PHE A O 1
ATOM 2223 N N . SER A 1 291 ? -5.865 15.760 6.233 1.00 83.00 291 SER A N 1
ATOM 2224 C CA . SER A 1 291 ? -5.997 17.222 6.270 1.00 83.00 291 SER A CA 1
ATOM 2225 C C . SER A 1 291 ? -4.646 17.927 6.441 1.00 83.00 291 SER A C 1
ATOM 2227 O O . SER A 1 291 ? -4.461 19.027 5.919 1.00 83.00 291 SER A O 1
ATOM 2229 N N . ASP A 1 292 ? -3.687 17.272 7.099 1.00 84.38 292 ASP A N 1
ATOM 2230 C CA . ASP A 1 292 ? -2.330 17.778 7.332 1.00 84.38 292 ASP A CA 1
ATOM 2231 C C . ASP A 1 292 ? -1.376 17.577 6.140 1.00 84.38 292 ASP A C 1
ATOM 2233 O O . ASP A 1 292 ? -0.222 18.034 6.166 1.00 84.38 292 ASP A O 1
ATOM 2237 N N . LEU A 1 293 ? -1.837 16.930 5.061 1.00 84.00 293 LEU A N 1
ATOM 2238 C CA . LEU A 1 293 ? -1.036 16.708 3.860 1.00 84.00 293 LEU A CA 1
ATOM 2239 C C . LEU A 1 293 ? -0.562 18.029 3.251 1.00 84.00 293 LEU A C 1
ATOM 2241 O O . LEU A 1 293 ? -1.330 18.905 2.851 1.00 84.00 293 LEU A O 1
ATOM 2245 N N . ARG A 1 294 ? 0.757 18.144 3.094 1.00 80.88 294 ARG A N 1
ATOM 2246 C CA . ARG A 1 294 ? 1.394 19.324 2.505 1.00 80.88 294 ARG A CA 1
ATOM 2247 C C . ARG A 1 294 ? 1.640 19.117 1.017 1.00 80.88 294 ARG A C 1
ATOM 2249 O O . ARG A 1 294 ? 2.100 18.056 0.587 1.00 80.88 294 ARG A O 1
ATOM 2256 N N . ILE A 1 295 ? 1.374 20.152 0.221 1.00 80.00 295 ILE A N 1
ATOM 2257 C CA . ILE A 1 295 ? 1.663 20.159 -1.221 1.00 80.00 295 ILE A CA 1
ATOM 2258 C C . ILE A 1 295 ? 3.150 19.846 -1.443 1.00 80.00 295 ILE A C 1
ATOM 2260 O O . ILE A 1 295 ? 4.018 20.470 -0.837 1.00 80.00 295 ILE A O 1
ATOM 2264 N N . GLY A 1 296 ? 3.437 18.877 -2.315 1.00 78.06 296 GLY A N 1
ATOM 2265 C CA . GLY A 1 296 ? 4.804 18.444 -2.632 1.00 78.06 296 GLY A CA 1
ATOM 2266 C C . GLY A 1 296 ? 5.437 17.481 -1.620 1.00 78.06 296 GLY A C 1
ATOM 2267 O O . GLY A 1 296 ? 6.544 17.009 -1.865 1.00 78.06 296 GLY A O 1
ATOM 2268 N N . LEU A 1 297 ? 4.744 17.157 -0.521 1.00 87.62 297 LEU A N 1
ATOM 2269 C CA . LEU A 1 297 ? 5.167 16.186 0.497 1.00 87.62 297 LEU A CA 1
ATOM 2270 C C . LEU A 1 297 ? 4.182 15.014 0.606 1.00 87.62 297 LEU A C 1
ATOM 2272 O O . LEU A 1 297 ? 3.913 14.523 1.697 1.00 87.62 297 LEU A O 1
ATOM 2276 N N . HIS A 1 298 ? 3.589 14.603 -0.511 1.00 90.00 298 HIS A N 1
ATOM 2277 C CA . HIS A 1 298 ? 2.820 13.366 -0.576 1.00 90.00 298 HIS A CA 1
ATOM 2278 C C . HIS A 1 298 ? 2.686 12.861 -2.016 1.00 90.00 298 HIS A C 1
ATOM 2280 O O . HIS A 1 298 ? 2.759 13.635 -2.972 1.00 90.00 298 HIS A O 1
ATOM 2286 N N . TYR A 1 299 ? 2.434 11.562 -2.151 1.00 93.75 299 TYR A N 1
ATOM 2287 C CA . TYR A 1 299 ? 1.908 10.928 -3.354 1.00 93.75 299 TYR A CA 1
ATOM 2288 C C . TYR A 1 299 ? 0.509 10.392 -3.059 1.00 93.75 299 TYR A C 1
ATOM 2290 O O . TYR A 1 299 ? 0.328 9.637 -2.108 1.00 93.75 299 TYR A O 1
ATOM 2298 N N . ALA A 1 300 ? -0.464 10.753 -3.897 1.00 95.75 300 ALA A N 1
ATOM 2299 C CA . ALA A 1 300 ? -1.786 10.135 -3.914 1.00 95.75 300 ALA A CA 1
ATOM 2300 C C . ALA A 1 300 ? -1.855 9.138 -5.077 1.00 95.75 300 ALA A C 1
ATOM 2302 O O . ALA A 1 300 ? -1.892 9.517 -6.249 1.00 95.75 300 ALA A O 1
ATOM 2303 N N . ILE A 1 301 ? -1.820 7.851 -4.754 1.00 97.31 301 ILE A N 1
ATOM 2304 C CA . ILE A 1 301 ? -1.696 6.756 -5.716 1.00 97.31 301 ILE A CA 1
ATOM 2305 C C . ILE A 1 301 ? -3.089 6.198 -5.983 1.00 97.31 301 ILE A C 1
ATOM 2307 O O . ILE A 1 301 ? -3.597 5.403 -5.199 1.00 97.31 301 ILE A O 1
ATOM 2311 N N . ASP A 1 302 ? -3.703 6.596 -7.093 1.00 97.31 302 ASP A N 1
ATOM 2312 C CA . ASP A 1 302 ? -4.956 5.999 -7.561 1.00 97.31 302 ASP A CA 1
ATOM 2313 C C . ASP A 1 302 ? -4.701 4.580 -8.074 1.00 97.31 302 ASP A C 1
ATOM 2315 O O . ASP A 1 302 ? -4.153 4.379 -9.165 1.00 97.31 302 ASP A O 1
ATOM 2319 N N . VAL A 1 303 ? -5.080 3.588 -7.270 1.00 97.75 303 VAL A N 1
ATOM 2320 C CA . VAL A 1 303 ? -4.779 2.183 -7.550 1.00 97.75 303 VAL A CA 1
ATOM 2321 C C . VAL A 1 303 ? -5.419 1.752 -8.865 1.00 97.75 303 VAL A C 1
ATOM 2323 O O . VAL A 1 303 ? -4.757 1.169 -9.728 1.00 97.75 303 VAL A O 1
ATOM 2326 N N . GLN A 1 304 ? -6.706 2.048 -9.039 1.00 94.31 304 GLN A N 1
ATOM 2327 C CA . GLN A 1 304 ? -7.463 1.595 -10.195 1.00 94.31 304 GLN A CA 1
ATOM 2328 C C . GLN A 1 304 ? -6.980 2.268 -11.486 1.00 94.31 304 GLN A C 1
ATOM 2330 O O . GLN A 1 304 ? -6.857 1.594 -12.514 1.00 94.31 304 GLN A O 1
ATOM 2335 N N . ASP A 1 305 ? -6.693 3.572 -11.457 1.00 95.56 305 ASP A N 1
ATOM 2336 C CA . ASP A 1 305 ? -6.162 4.294 -12.620 1.00 95.56 305 ASP A CA 1
ATOM 2337 C C . ASP A 1 305 ? -4.779 3.769 -13.034 1.00 95.56 305 ASP A C 1
ATOM 2339 O O . ASP A 1 305 ? -4.564 3.437 -14.203 1.00 95.56 305 ASP A O 1
ATOM 2343 N N . LEU A 1 306 ? -3.859 3.596 -12.081 1.00 95.88 306 LEU A N 1
ATOM 2344 C CA . LEU A 1 306 ? -2.515 3.097 -12.373 1.00 95.88 306 LEU A CA 1
ATOM 2345 C C . LEU A 1 306 ? -2.524 1.644 -12.855 1.00 95.88 306 LEU A C 1
ATOM 2347 O O . LEU A 1 306 ? -1.823 1.313 -13.817 1.00 95.88 306 LEU A O 1
ATOM 2351 N N . GLN A 1 307 ? -3.356 0.778 -12.271 1.00 95.06 307 GLN A N 1
ATOM 2352 C CA . GLN A 1 307 ? -3.513 -0.594 -12.757 1.00 95.06 307 GLN A CA 1
ATOM 2353 C C . GLN A 1 307 ? -4.117 -0.634 -14.168 1.00 95.06 307 GLN A C 1
ATOM 2355 O O . GLN A 1 307 ? -3.634 -1.398 -15.007 1.00 95.06 307 GLN A O 1
ATOM 2360 N N . ARG A 1 308 ? -5.099 0.227 -14.488 1.00 93.62 308 ARG A N 1
ATOM 2361 C CA . ARG A 1 308 ? -5.627 0.373 -15.861 1.00 93.62 308 ARG A CA 1
ATOM 2362 C C . ARG A 1 308 ? -4.555 0.833 -16.848 1.00 93.62 308 ARG A C 1
ATOM 2364 O O . ARG A 1 308 ? -4.529 0.344 -17.975 1.00 93.62 308 ARG A O 1
ATOM 2371 N N . LYS A 1 309 ? -3.656 1.720 -16.417 1.00 92.44 309 LYS A N 1
ATOM 2372 C CA . LYS A 1 309 ? -2.496 2.175 -17.201 1.00 92.44 309 LYS A CA 1
ATOM 2373 C C . LYS A 1 309 ? -1.395 1.116 -17.319 1.00 92.44 309 LYS A C 1
ATOM 2375 O O . LYS A 1 309 ? -0.533 1.239 -18.177 1.00 92.44 309 LYS A O 1
ATOM 2380 N N . GLY A 1 310 ? -1.444 0.039 -16.533 1.00 91.75 310 GLY A N 1
ATOM 2381 C CA . GLY A 1 310 ? -0.551 -1.116 -16.657 1.00 91.75 310 GLY A CA 1
ATOM 2382 C C . GLY A 1 310 ? 0.429 -1.314 -15.499 1.00 91.75 310 GLY A C 1
ATOM 2383 O O . GLY A 1 310 ? 1.255 -2.226 -15.571 1.00 91.75 310 GLY A O 1
ATOM 2384 N N . VAL A 1 311 ? 0.314 -0.542 -14.413 1.00 95.12 311 VAL A N 1
ATOM 2385 C CA . VAL A 1 311 ? 1.003 -0.792 -13.132 1.00 95.12 311 VAL A CA 1
ATOM 2386 C C . VAL A 1 311 ? 0.296 -1.921 -12.382 1.00 95.12 311 VAL A C 1
ATOM 2388 O O . VAL A 1 311 ? -0.292 -1.735 -11.326 1.00 95.12 311 VAL A O 1
ATOM 2391 N N . VAL A 1 312 ? 0.286 -3.107 -12.989 1.00 92.12 312 VAL A N 1
ATOM 2392 C CA . VAL A 1 312 ? -0.479 -4.270 -12.523 1.00 92.12 312 VAL A CA 1
ATOM 2393 C C . VAL A 1 312 ? 0.362 -5.216 -11.676 1.00 92.12 312 VAL A C 1
ATOM 2395 O O . VAL A 1 312 ? 1.579 -5.335 -11.854 1.00 92.12 312 VAL A O 1
ATOM 2398 N N . SER A 1 313 ? -0.315 -5.966 -10.809 1.00 93.56 313 SER A N 1
ATOM 2399 C CA . SER A 1 313 ? 0.328 -6.933 -9.929 1.00 93.56 313 SER A CA 1
ATOM 2400 C C . SER A 1 313 ? 1.100 -8.035 -10.663 1.00 93.56 313 SER A C 1
ATOM 2402 O O . SER A 1 313 ? 0.690 -8.496 -11.744 1.00 93.56 313 SER A O 1
ATOM 2404 N N . PRO A 1 314 ? 2.223 -8.498 -10.085 1.00 91.88 314 PRO A N 1
ATOM 2405 C CA . PRO A 1 314 ? 2.954 -9.636 -10.622 1.00 91.88 314 PRO A CA 1
ATOM 2406 C C . PRO A 1 314 ? 2.158 -10.934 -10.452 1.00 91.88 314 PRO A C 1
ATOM 2408 O O . PRO A 1 314 ? 1.216 -11.028 -9.667 1.00 91.88 314 PRO A O 1
ATOM 2411 N N . GLU A 1 315 ? 2.541 -11.968 -11.194 1.00 88.94 315 GLU A N 1
ATOM 2412 C CA . GLU A 1 315 ? 2.111 -13.331 -10.913 1.00 88.94 315 GLU A CA 1
ATOM 2413 C C . GLU A 1 315 ? 2.739 -13.760 -9.601 1.00 88.94 315 GLU A C 1
ATOM 2415 O O . GLU A 1 315 ? 3.965 -13.818 -9.455 1.00 88.94 315 GLU A O 1
ATOM 2420 N N . LEU A 1 316 ? 1.865 -14.111 -8.673 1.00 89.81 316 LEU A N 1
ATOM 2421 C CA . LEU A 1 316 ? 2.243 -14.704 -7.413 1.00 89.81 316 LEU A CA 1
ATOM 2422 C C . LEU A 1 316 ? 2.008 -16.221 -7.469 1.00 89.81 316 LEU A C 1
ATOM 2424 O O . LEU A 1 316 ? 1.107 -16.682 -8.184 1.00 89.81 316 LEU A O 1
ATOM 2428 N N . PRO A 1 317 ? 2.781 -17.022 -6.714 1.00 88.31 317 PRO A N 1
ATOM 2429 C CA . PRO A 1 317 ? 2.571 -18.462 -6.629 1.00 88.31 317 PRO A CA 1
ATOM 2430 C C . PRO A 1 317 ? 1.125 -18.805 -6.261 1.00 88.31 317 PRO A C 1
ATOM 2432 O O . PRO A 1 317 ? 0.485 -18.101 -5.473 1.00 88.31 317 PRO A O 1
ATOM 2435 N N . ARG A 1 318 ? 0.594 -19.895 -6.821 1.00 88.00 318 ARG A N 1
ATOM 2436 C CA . ARG A 1 318 ? -0.743 -20.367 -6.449 1.00 88.00 318 ARG A CA 1
ATOM 2437 C C . ARG A 1 318 ? -0.723 -20.878 -5.012 1.00 88.00 318 ARG A C 1
ATOM 2439 O O . ARG A 1 318 ? 0.173 -21.627 -4.638 1.00 88.00 318 ARG A O 1
ATOM 2446 N N . LEU A 1 319 ? -1.734 -20.485 -4.248 1.00 89.81 319 LEU A N 1
ATOM 2447 C CA . LEU A 1 319 ? -2.007 -20.994 -2.910 1.00 89.81 319 LEU A CA 1
ATOM 24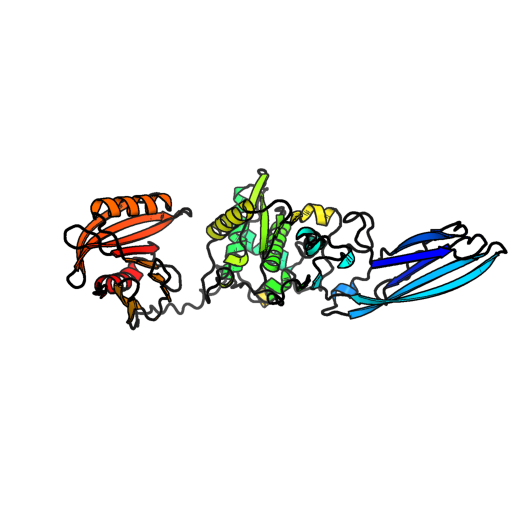48 C C . LEU A 1 319 ? -3.256 -21.877 -2.952 1.00 89.81 319 LEU A C 1
ATOM 2450 O O . LEU A 1 319 ? -4.070 -21.775 -3.874 1.00 89.81 319 LEU A O 1
ATOM 2454 N N . GLU A 1 320 ? -3.389 -22.755 -1.964 1.00 85.25 320 GLU A N 1
ATOM 2455 C CA . GLU A 1 320 ? -4.587 -23.574 -1.783 1.00 85.25 320 GLU A CA 1
ATOM 2456 C C . GLU A 1 320 ? -5.801 -22.697 -1.428 1.00 85.25 320 GLU A C 1
ATOM 2458 O O . GLU A 1 320 ? -5.662 -21.610 -0.868 1.00 85.25 320 GLU A O 1
ATOM 2463 N N . ALA A 1 321 ? -7.008 -23.147 -1.775 1.00 79.12 321 ALA A N 1
ATOM 2464 C CA . ALA A 1 321 ? -8.219 -22.337 -1.610 1.00 79.12 321 ALA A CA 1
ATOM 2465 C C . ALA A 1 321 ? -8.591 -22.085 -0.135 1.00 79.12 321 ALA A C 1
ATOM 2467 O O . ALA A 1 321 ? -9.241 -21.092 0.172 1.00 79.12 321 ALA A O 1
ATOM 2468 N N . ASP A 1 322 ? -8.174 -22.962 0.779 1.00 83.75 322 ASP A N 1
ATOM 2469 C CA . ASP A 1 322 ? -8.428 -22.887 2.220 1.00 83.75 322 ASP A CA 1
ATOM 2470 C C . ASP A 1 322 ? -7.270 -22.244 3.005 1.00 83.75 322 ASP A C 1
ATOM 2472 O O . ASP A 1 322 ? -7.239 -22.311 4.236 1.00 83.75 322 ASP A O 1
ATOM 2476 N N . ILE A 1 323 ? -6.318 -21.602 2.317 1.00 91.38 323 ILE A N 1
ATOM 2477 C CA . ILE A 1 323 ? -5.059 -21.149 2.919 1.00 91.38 323 ILE A CA 1
ATOM 2478 C C . ILE A 1 323 ? -5.249 -20.196 4.107 1.00 91.38 323 ILE A C 1
ATOM 2480 O O . ILE A 1 323 ? -4.561 -20.339 5.111 1.00 91.38 323 ILE A O 1
ATOM 2484 N N . LEU A 1 324 ? -6.227 -19.286 4.049 1.00 90.56 324 LEU A N 1
ATOM 2485 C CA . LEU A 1 324 ? -6.544 -18.379 5.158 1.00 90.56 324 LEU A CA 1
ATOM 2486 C C . LEU A 1 324 ? -6.986 -19.139 6.409 1.00 90.56 324 LEU A C 1
ATOM 2488 O O . LEU A 1 324 ? -6.501 -18.863 7.502 1.00 90.56 324 LEU A O 1
ATOM 2492 N N . LYS A 1 325 ? -7.839 -20.156 6.242 1.00 88.50 325 LYS A N 1
ATOM 2493 C CA . LYS A 1 325 ? -8.252 -21.027 7.346 1.00 88.50 325 LYS A CA 1
ATOM 2494 C C . LYS A 1 325 ? -7.051 -21.779 7.924 1.00 88.50 325 LYS A C 1
ATOM 2496 O O . LYS A 1 325 ? -6.937 -21.903 9.139 1.00 88.50 325 LYS A O 1
ATOM 2501 N N . ARG A 1 326 ? -6.130 -22.248 7.073 1.00 90.19 326 ARG A N 1
ATOM 2502 C CA . ARG A 1 326 ? -4.876 -22.896 7.507 1.00 90.19 326 ARG A CA 1
ATOM 2503 C C . ARG A 1 326 ? -3.937 -21.939 8.248 1.00 90.19 326 ARG A C 1
ATOM 2505 O O . ARG A 1 326 ? -3.210 -22.387 9.126 1.00 90.19 326 ARG A O 1
ATOM 2512 N N . TRP A 1 327 ? -3.970 -20.649 7.922 1.00 92.44 327 TRP A N 1
ATOM 2513 C CA . TRP A 1 327 ? -3.273 -19.581 8.647 1.00 92.44 327 TRP A CA 1
ATOM 2514 C C . TRP A 1 327 ? -4.041 -19.072 9.879 1.00 92.44 327 TRP A C 1
ATOM 2516 O O . TRP A 1 327 ? -3.628 -18.097 10.502 1.00 92.44 327 TRP A O 1
ATOM 2526 N N . GLY A 1 328 ? -5.144 -19.729 10.256 1.00 89.75 328 GLY A N 1
ATOM 2527 C CA . GLY A 1 328 ? -5.909 -19.384 11.453 1.00 89.75 328 GLY A CA 1
ATOM 2528 C C . GLY A 1 328 ? -6.684 -18.074 11.321 1.00 89.75 328 GLY A C 1
ATOM 2529 O O . GLY A 1 328 ? -6.751 -17.311 12.286 1.00 89.75 328 GLY A O 1
ATOM 2530 N N . TRP A 1 329 ? -7.203 -17.783 10.123 1.00 91.44 329 TRP A N 1
ATOM 2531 C CA . TRP A 1 329 ? -8.199 -16.734 9.923 1.00 91.44 329 TRP A CA 1
ATOM 2532 C C . TRP A 1 329 ? -9.611 -17.271 10.114 1.00 91.44 329 TRP A C 1
ATOM 2534 O O . TRP A 1 329 ? -9.988 -18.292 9.528 1.00 91.44 329 TRP A O 1
ATOM 2544 N N . HIS A 1 330 ? -10.403 -16.539 10.887 1.00 87.69 330 HIS A N 1
ATOM 2545 C CA . HIS A 1 330 ? -11.770 -16.898 11.244 1.00 87.69 330 HIS A CA 1
ATOM 2546 C C . HIS A 1 330 ? -12.672 -15.659 11.206 1.00 87.69 330 HIS A C 1
ATOM 2548 O O . HIS A 1 330 ? -12.198 -14.524 11.290 1.00 87.69 330 HIS A O 1
ATOM 2554 N N . LEU A 1 331 ? -13.979 -15.871 11.034 1.00 84.62 331 LEU A N 1
ATOM 2555 C CA . LEU A 1 331 ? -14.953 -14.818 11.323 1.00 84.62 331 LEU A CA 1
ATOM 2556 C C . LEU A 1 331 ? -14.983 -14.588 12.842 1.00 84.62 331 LEU A C 1
ATOM 2558 O O . LEU A 1 331 ? -14.796 -15.561 13.565 1.00 84.62 331 LEU A O 1
ATOM 2562 N N . PRO A 1 332 ? -15.265 -13.371 13.328 1.00 71.88 332 PRO A N 1
ATOM 2563 C CA . PRO A 1 332 ? -15.453 -13.084 14.748 1.00 71.88 332 PRO A CA 1
ATOM 2564 C C . PRO A 1 332 ? -16.339 -14.093 15.493 1.00 71.88 332 PRO A C 1
ATOM 2566 O O . PRO A 1 332 ? -15.975 -14.519 16.581 1.00 71.88 332 PRO A O 1
ATOM 2569 N N . ASP A 1 333 ? -17.428 -14.557 14.870 1.00 63.38 333 ASP A N 1
ATOM 2570 C CA . ASP A 1 333 ? -18.339 -15.554 15.460 1.00 63.38 333 ASP A CA 1
ATOM 2571 C C . ASP A 1 333 ? -17.764 -16.988 15.490 1.00 63.38 333 ASP A C 1
ATOM 2573 O O . ASP A 1 333 ? -18.196 -17.820 16.287 1.00 63.38 333 ASP A O 1
ATOM 2577 N N . ASP A 1 334 ? -16.810 -17.287 14.599 1.00 56.75 334 ASP A N 1
ATOM 2578 C CA . ASP A 1 334 ? -16.118 -18.580 14.475 1.00 56.75 334 ASP A CA 1
ATOM 2579 C C . ASP A 1 334 ? -14.774 -18.599 15.217 1.00 56.75 334 ASP A C 1
ATOM 2581 O O . ASP A 1 334 ? -14.161 -19.664 15.372 1.00 56.75 334 ASP A O 1
ATOM 2585 N N . LEU A 1 335 ? -14.271 -17.430 15.629 1.00 45.47 335 LEU A N 1
ATOM 2586 C CA . LEU A 1 335 ? -13.159 -17.359 16.556 1.00 45.47 335 LEU A CA 1
ATOM 2587 C C . LEU A 1 335 ? -13.648 -18.026 17.847 1.00 45.47 335 LEU A C 1
ATOM 2589 O O . LEU A 1 335 ? -14.722 -17.677 18.342 1.00 45.47 335 LEU A O 1
ATOM 2593 N N . PRO A 1 336 ? -12.905 -18.990 18.424 1.00 32.06 336 PRO A N 1
ATOM 2594 C CA . PRO A 1 336 ? -13.148 -19.323 19.819 1.00 32.06 336 PRO A CA 1
ATOM 2595 C C . PRO A 1 336 ? -13.123 -17.999 20.583 1.00 32.06 336 PRO A C 1
ATOM 2597 O O . PRO A 1 336 ? -12.242 -17.183 20.296 1.00 32.06 336 PRO A O 1
ATOM 2600 N N . ALA A 1 337 ? -14.088 -17.776 21.487 1.00 33.53 337 ALA A N 1
ATOM 2601 C CA . ALA A 1 337 ? -14.049 -16.639 22.405 1.00 33.53 337 ALA A CA 1
ATOM 2602 C C . ALA A 1 337 ? -12.593 -16.471 22.837 1.00 33.53 337 ALA A C 1
ATOM 2604 O O . ALA A 1 337 ? -12.008 -17.451 23.319 1.00 33.53 337 ALA A O 1
ATOM 2605 N N . ALA A 1 338 ? -11.991 -15.327 22.482 1.00 30.81 338 ALA A N 1
ATOM 2606 C CA . ALA A 1 338 ? -10.564 -15.091 22.648 1.00 30.81 338 ALA A CA 1
ATOM 2607 C C . ALA A 1 338 ? -10.191 -15.570 24.046 1.00 30.81 338 ALA A C 1
ATOM 2609 O O . ALA A 1 338 ? -10.769 -15.044 24.989 1.00 30.81 338 ALA A O 1
ATOM 2610 N N . ASP A 1 339 ? -9.371 -16.634 24.112 1.00 28.50 339 ASP A N 1
ATOM 2611 C CA . ASP A 1 339 ? -9.183 -17.534 25.259 1.00 28.50 339 ASP A CA 1
ATOM 2612 C C . ASP A 1 339 ? -9.924 -17.032 26.498 1.00 28.50 339 ASP A C 1
ATOM 2614 O O . ASP A 1 339 ? -9.415 -16.182 27.232 1.00 28.50 339 ASP A O 1
ATOM 2618 N N . ASP A 1 340 ? -11.154 -17.531 26.662 1.00 28.30 340 ASP A N 1
ATOM 2619 C CA . ASP A 1 340 ? -12.102 -17.236 27.737 1.00 28.30 340 ASP A CA 1
ATOM 2620 C C . ASP A 1 340 ? -11.589 -17.786 29.084 1.00 28.30 340 ASP A C 1
ATOM 2622 O O . ASP A 1 340 ? -12.266 -18.441 29.874 1.00 28.30 340 ASP A O 1
ATOM 2626 N N . LYS A 1 341 ? -10.333 -17.462 29.387 1.00 31.05 341 LYS A N 1
ATOM 2627 C CA . LYS A 1 341 ? -9.861 -17.139 30.719 1.00 31.05 341 LYS A CA 1
ATOM 2628 C C . LYS A 1 341 ? -10.377 -15.758 31.134 1.00 31.05 341 LYS A C 1
ATOM 2630 O O . LYS A 1 341 ? -9.715 -15.074 31.905 1.00 31.05 341 LYS A O 1
ATOM 2635 N N . GLN A 1 342 ? -11.634 -15.441 30.817 1.00 33.91 342 GLN A N 1
ATOM 2636 C CA . GLN A 1 342 ? -12.536 -14.940 31.845 1.00 33.91 342 GLN A CA 1
ATOM 2637 C C . GLN A 1 342 ? -12.753 -16.048 32.888 1.00 33.91 342 GLN A C 1
ATOM 2639 O O . GLN A 1 342 ? -13.838 -16.585 33.097 1.00 33.91 342 GLN A O 1
ATOM 2644 N N . LYS A 1 343 ? -11.707 -16.345 33.666 1.00 26.69 343 LYS A N 1
ATOM 2645 C CA . LYS A 1 343 ? -11.998 -16.375 35.090 1.00 26.69 343 LYS A CA 1
ATOM 2646 C C . LYS A 1 343 ? -12.279 -14.928 35.421 1.00 26.69 343 LYS A C 1
ATOM 2648 O O . LYS A 1 343 ? -11.446 -14.081 35.121 1.00 26.69 343 LYS A O 1
ATOM 2653 N N . ALA A 1 344 ? -13.434 -14.675 36.026 1.00 29.02 344 ALA A N 1
ATOM 2654 C CA . ALA A 1 344 ? -13.586 -13.549 36.920 1.00 29.02 344 ALA A CA 1
ATOM 2655 C C . ALA A 1 344 ? -12.280 -13.436 37.718 1.00 29.02 344 ALA A C 1
ATOM 2657 O O . ALA A 1 344 ? -12.001 -14.261 38.594 1.00 29.02 344 ALA A O 1
ATOM 2658 N N . VAL A 1 345 ? -11.430 -12.488 37.327 1.00 28.89 345 VAL A N 1
ATOM 2659 C CA . VAL A 1 345 ? -10.345 -12.045 38.174 1.00 28.89 345 VAL A CA 1
ATOM 2660 C C . VAL A 1 345 ? -11.091 -11.253 39.222 1.00 28.89 345 VAL A C 1
ATOM 2662 O O . VAL A 1 345 ? -11.391 -10.076 39.065 1.00 28.89 345 VAL A O 1
ATOM 2665 N N . THR A 1 346 ? -11.482 -11.949 40.285 1.00 30.59 346 THR A N 1
ATOM 2666 C CA . THR A 1 346 ? -11.504 -11.328 41.600 1.00 30.59 346 THR A CA 1
ATOM 2667 C C . THR A 1 346 ? -10.231 -10.488 41.666 1.00 30.59 346 THR A C 1
ATOM 2669 O O . THR A 1 346 ? -9.172 -11.084 41.445 1.00 30.59 346 THR A O 1
ATOM 2672 N N . PRO A 1 347 ? -10.293 -9.161 41.866 1.00 36.22 347 PRO A N 1
ATOM 2673 C CA . PRO A 1 347 ? -9.102 -8.331 41.812 1.00 36.22 347 PRO A CA 1
ATOM 2674 C C . PRO A 1 347 ? -8.107 -8.874 42.832 1.00 36.22 347 PRO A C 1
ATOM 2676 O O . PRO A 1 347 ? -8.295 -8.771 44.042 1.00 36.22 347 PRO A O 1
ATOM 2679 N N . THR A 1 348 ? -7.060 -9.524 42.341 1.00 49.41 348 THR A N 1
ATOM 2680 C CA . THR A 1 348 ? -5.809 -9.667 43.069 1.00 49.41 348 THR A CA 1
ATOM 2681 C C . THR A 1 348 ? -4.959 -8.477 42.663 1.00 49.41 348 THR A C 1
ATOM 2683 O O . THR A 1 348 ? -3.936 -8.661 42.018 1.00 49.41 348 THR A O 1
ATOM 2686 N N . SER A 1 349 ? -5.419 -7.259 42.941 1.00 57.00 349 SER A N 1
ATOM 2687 C CA . SER A 1 349 ? -4.651 -6.058 42.631 1.00 57.00 349 SER A CA 1
ATOM 2688 C C . SER A 1 349 ? -3.911 -5.651 43.895 1.00 57.00 349 SER A C 1
ATOM 2690 O O . SER A 1 349 ? -4.474 -5.064 44.824 1.00 57.00 349 SER A O 1
ATOM 2692 N N . ASN A 1 350 ? -2.640 -6.026 43.966 1.00 78.62 350 ASN A N 1
ATOM 2693 C CA . ASN A 1 350 ? -1.727 -5.295 44.825 1.00 78.62 350 ASN A CA 1
ATOM 2694 C C . ASN A 1 350 ? -1.717 -3.844 44.327 1.00 78.62 350 ASN A C 1
ATOM 2696 O O . ASN A 1 350 ? -1.655 -3.600 43.123 1.00 78.62 350 ASN A O 1
ATOM 2700 N N . PHE A 1 351 ? -1.833 -2.888 45.241 1.00 85.25 351 PHE A N 1
ATOM 2701 C CA . PHE A 1 351 ? -1.735 -1.476 44.901 1.00 85.25 351 PHE A CA 1
ATOM 2702 C C . PHE A 1 351 ? -0.307 -0.998 45.150 1.00 85.25 351 PHE A C 1
ATOM 2704 O O . PHE A 1 351 ? 0.236 -1.200 46.240 1.00 85.25 351 PHE A O 1
ATOM 2711 N N . ALA A 1 352 ? 0.273 -0.322 44.163 1.00 87.62 352 ALA A N 1
ATOM 2712 C CA . ALA A 1 352 ? 1.519 0.405 44.324 1.00 87.62 352 ALA A CA 1
ATOM 2713 C C . ALA A 1 352 ? 1.229 1.835 44.781 1.00 87.62 352 ALA A C 1
ATOM 2715 O O . ALA A 1 352 ? 0.242 2.453 44.384 1.00 87.62 352 ALA A O 1
ATOM 2716 N N . ALA A 1 353 ? 2.115 2.378 45.614 1.00 90.56 353 ALA A N 1
ATOM 2717 C CA . ALA A 1 353 ? 2.089 3.790 45.962 1.00 90.56 353 ALA A CA 1
ATOM 2718 C C . ALA A 1 353 ? 2.863 4.595 44.915 1.00 90.56 353 ALA A C 1
ATOM 2720 O O . ALA A 1 353 ? 4.028 4.299 44.642 1.00 90.56 353 ALA A O 1
ATOM 2721 N N . TYR A 1 354 ? 2.234 5.636 44.376 1.00 91.88 354 TYR A N 1
ATOM 2722 C CA . TYR A 1 354 ? 2.886 6.657 43.568 1.00 91.88 354 TYR A CA 1
ATOM 2723 C C . TYR A 1 354 ? 2.963 7.967 44.345 1.00 91.88 354 TYR A C 1
ATOM 2725 O O . TYR A 1 354 ? 2.027 8.349 45.047 1.00 91.88 354 TYR A O 1
ATOM 2733 N N . SER A 1 355 ? 4.092 8.660 44.233 1.00 91.31 355 SER A N 1
ATOM 2734 C CA . SER A 1 355 ? 4.310 9.951 44.875 1.00 91.31 355 SER A CA 1
ATOM 2735 C C . SER A 1 355 ? 5.068 10.854 43.920 1.00 91.31 355 SER A C 1
ATOM 2737 O O . SER A 1 355 ? 6.263 10.659 43.707 1.00 91.31 355 SER A O 1
ATOM 2739 N N . SER A 1 356 ? 4.397 11.888 43.425 1.00 87.69 356 SER A N 1
ATOM 2740 C CA . SER A 1 356 ? 5.027 12.919 42.611 1.00 87.69 356 SER A CA 1
ATOM 2741 C C . SER A 1 356 ? 5.372 14.135 43.463 1.00 87.69 356 SER A C 1
ATOM 2743 O O . SER A 1 356 ? 4.503 14.774 44.058 1.00 87.69 356 SER A O 1
ATOM 2745 N N . GLN A 1 357 ? 6.661 14.477 43.509 1.00 85.12 357 GLN A N 1
ATOM 2746 C CA . GLN A 1 357 ? 7.111 15.751 44.079 1.00 85.12 357 GLN A CA 1
ATOM 2747 C C . GLN A 1 357 ? 6.775 16.926 43.161 1.00 85.12 357 GLN A C 1
ATOM 2749 O O . GLN A 1 357 ? 6.529 18.022 43.656 1.00 85.12 357 GLN A O 1
ATOM 2754 N N . GLN A 1 358 ? 6.752 16.684 41.850 1.00 81.50 358 GLN A N 1
ATOM 2755 C CA . GLN A 1 358 ? 6.444 17.690 40.848 1.00 81.50 358 GLN A CA 1
ATOM 2756 C C . GLN A 1 358 ? 4.987 18.118 40.976 1.00 81.50 358 GLN A C 1
ATOM 2758 O O . GLN A 1 358 ? 4.745 19.274 41.272 1.00 81.50 358 GLN A O 1
ATOM 2763 N N . GLN A 1 359 ? 4.030 17.196 40.902 1.00 83.62 359 GLN A N 1
ATOM 2764 C CA . GLN A 1 359 ? 2.599 17.471 41.069 1.00 83.62 359 GLN A CA 1
ATOM 2765 C C . GLN A 1 359 ? 2.157 17.554 42.540 1.00 83.62 359 GLN A C 1
ATOM 2767 O O . GLN A 1 359 ? 1.000 17.832 42.839 1.00 83.62 359 GLN A O 1
ATOM 2772 N N . GLY A 1 360 ? 3.042 17.309 43.508 1.00 86.25 360 GLY A N 1
ATOM 2773 C CA . GLY A 1 360 ? 2.719 17.409 44.935 1.00 86.25 360 GLY A CA 1
ATOM 2774 C C . GLY A 1 360 ? 1.530 16.552 45.373 1.00 86.25 360 GLY A C 1
ATOM 2775 O O . GLY A 1 360 ? 0.728 17.011 46.193 1.00 86.25 360 GLY A O 1
ATOM 2776 N N . LEU A 1 361 ? 1.403 15.349 44.816 1.00 90.50 361 LEU A N 1
ATOM 2777 C CA . LEU A 1 361 ? 0.315 14.399 45.047 1.00 90.50 361 LEU A CA 1
ATOM 2778 C C . LEU A 1 361 ? 0.903 13.012 45.323 1.00 90.50 361 LEU A C 1
ATOM 2780 O O . LEU A 1 361 ? 1.910 12.623 44.727 1.00 90.50 361 LEU A O 1
ATOM 2784 N N . SER A 1 362 ? 0.256 12.251 46.200 1.00 91.50 362 SER A N 1
ATOM 2785 C CA . SER A 1 362 ? 0.500 10.814 46.332 1.00 91.50 362 SER A CA 1
ATOM 2786 C C . SER A 1 362 ? -0.798 10.029 46.413 1.00 91.50 362 SER A C 1
ATOM 2788 O O . SER A 1 362 ? -1.783 10.512 46.969 1.00 91.50 362 SER A O 1
ATOM 2790 N N . PHE A 1 363 ? -0.803 8.830 45.844 1.00 94.44 363 PHE A N 1
ATOM 2791 C CA . PHE A 1 363 ? -1.978 7.968 45.759 1.00 94.44 363 PHE A CA 1
ATOM 2792 C C . PHE A 1 363 ? -1.564 6.510 45.542 1.00 94.44 363 PHE A C 1
ATOM 2794 O O . PHE A 1 363 ? -0.407 6.199 45.252 1.00 94.44 363 PHE A O 1
ATOM 2801 N N . LEU A 1 364 ? -2.520 5.610 45.713 1.00 91.62 364 LEU A N 1
ATOM 2802 C CA . LEU A 1 364 ? -2.427 4.204 45.367 1.00 91.62 364 LEU A CA 1
ATOM 2803 C C . LEU A 1 364 ? -3.023 3.987 43.980 1.00 91.62 364 LEU A C 1
ATOM 2805 O O . LEU A 1 364 ? -4.071 4.539 43.652 1.00 91.62 364 LEU A O 1
ATOM 2809 N N . TYR A 1 365 ? -2.382 3.140 43.187 1.00 90.25 365 TYR A N 1
ATOM 2810 C CA . TYR A 1 365 ? -2.908 2.678 41.908 1.00 90.25 365 TYR A CA 1
ATOM 2811 C C . TYR A 1 365 ? -2.687 1.169 41.765 1.00 90.25 365 TYR A C 1
ATOM 2813 O O . TYR A 1 365 ? -1.777 0.630 42.404 1.00 90.25 365 TYR A O 1
ATOM 2821 N N . PRO A 1 366 ? -3.522 0.462 40.989 1.00 87.75 366 PRO A N 1
ATOM 2822 C CA . PRO A 1 366 ? -3.305 -0.955 40.726 1.00 87.75 366 PRO A CA 1
ATOM 2823 C C . PRO A 1 366 ? -1.945 -1.150 40.051 1.00 87.75 366 PRO A C 1
ATOM 2825 O O . PRO A 1 366 ? -1.664 -0.468 39.069 1.00 87.75 366 PRO A O 1
ATOM 2828 N N . GLU A 1 367 ? -1.105 -2.061 40.558 1.00 84.44 367 GLU A N 1
ATOM 2829 C CA . GLU A 1 367 ? 0.220 -2.355 39.974 1.00 84.44 367 GLU A CA 1
ATOM 2830 C C . GLU A 1 367 ? 0.138 -2.726 38.487 1.00 84.44 367 GLU A C 1
ATOM 2832 O O . GLU A 1 367 ? 1.092 -2.542 37.734 1.00 84.44 367 GLU A O 1
ATOM 2837 N N . GLU A 1 368 ? -1.006 -3.261 38.070 1.00 78.62 368 GLU A N 1
ATOM 2838 C CA . GLU A 1 368 ? -1.293 -3.619 36.694 1.00 78.62 368 GLU A CA 1
ATOM 2839 C C . GLU A 1 368 ? -1.696 -2.436 35.797 1.00 78.62 368 GLU A C 1
ATOM 2841 O O . GLU A 1 368 ? -1.697 -2.612 34.584 1.00 78.62 368 GLU A O 1
ATOM 2846 N N . TRP A 1 369 ? -2.052 -1.261 36.334 1.00 85.31 369 TRP A N 1
ATOM 2847 C CA . TRP A 1 369 ? -2.370 -0.074 35.526 1.00 85.31 369 TRP A CA 1
ATOM 2848 C C . TRP A 1 369 ? -1.086 0.664 35.163 1.00 85.31 369 TRP A C 1
ATOM 2850 O O . TRP A 1 369 ? -0.152 0.756 35.960 1.00 85.31 369 TRP A O 1
ATOM 2860 N N . SER A 1 370 ? -1.035 1.217 33.954 1.00 80.31 370 SER A N 1
ATOM 2861 C CA . SER A 1 370 ? 0.106 2.031 33.551 1.00 80.31 370 SER A CA 1
ATOM 2862 C C . SER A 1 370 ? -0.004 3.407 34.186 1.00 80.31 370 SER A C 1
ATOM 2864 O O . SER A 1 370 ? -1.059 4.035 34.105 1.00 80.31 370 SER A O 1
ATOM 2866 N N . ILE A 1 371 ? 1.094 3.882 34.762 1.00 87.81 371 ILE A N 1
ATOM 2867 C CA . ILE A 1 371 ? 1.225 5.249 35.249 1.00 87.81 371 ILE A CA 1
ATOM 2868 C C . ILE A 1 371 ? 2.259 5.995 34.411 1.00 87.81 371 ILE A C 1
ATOM 2870 O O . ILE A 1 371 ? 3.353 5.483 34.162 1.00 87.81 371 ILE A O 1
ATOM 2874 N N . GLN A 1 372 ? 1.903 7.189 33.959 1.00 82.75 372 GLN A N 1
ATOM 2875 C CA . GLN A 1 372 ? 2.776 8.100 33.228 1.00 82.75 372 GLN A CA 1
ATOM 2876 C C . GLN A 1 372 ? 2.697 9.474 33.885 1.00 82.75 372 GLN A C 1
ATOM 2878 O O . GLN A 1 372 ? 1.641 9.875 34.359 1.00 82.75 372 GLN A O 1
ATOM 2883 N N . GLU A 1 373 ? 3.821 10.175 33.955 1.00 87.12 373 GLU A N 1
ATOM 2884 C CA . GLU A 1 373 ? 3.881 11.549 34.444 1.00 87.12 373 GLU A CA 1
ATOM 2885 C C . GLU A 1 373 ? 4.685 12.376 33.447 1.00 87.12 373 GLU A C 1
ATOM 2887 O O . GLU A 1 373 ? 5.796 11.981 33.075 1.00 87.12 373 GLU A O 1
ATOM 2892 N N . ASP A 1 374 ? 4.123 13.506 33.031 1.00 82.31 374 ASP A N 1
ATOM 2893 C CA . ASP A 1 374 ? 4.797 14.513 32.218 1.00 82.31 374 ASP A CA 1
ATOM 2894 C C . ASP A 1 374 ? 4.915 15.853 32.970 1.00 82.31 374 ASP A C 1
ATOM 2896 O O . ASP A 1 374 ? 4.851 15.906 34.203 1.00 82.31 374 ASP A O 1
ATOM 2900 N N . GLU A 1 375 ? 5.190 16.948 32.254 1.00 78.38 375 GLU A N 1
ATOM 2901 C CA . GLU A 1 375 ? 5.348 18.266 32.876 1.00 78.38 375 GLU A CA 1
ATOM 2902 C C . GLU A 1 375 ? 4.045 18.795 33.513 1.00 78.38 375 GLU A C 1
ATOM 2904 O O . GLU A 1 375 ? 4.104 19.527 34.508 1.00 78.38 375 GLU A O 1
ATOM 2909 N N . GLU A 1 376 ? 2.882 18.381 33.006 1.00 76.69 376 GLU A N 1
ATOM 2910 C CA . GLU A 1 376 ? 1.567 18.934 33.332 1.00 76.69 376 GLU A CA 1
ATOM 2911 C C . GLU A 1 376 ? 0.678 17.955 34.111 1.00 76.69 376 GLU A C 1
ATOM 2913 O O . GLU A 1 376 ? 0.039 18.385 35.075 1.00 76.69 376 GLU A O 1
ATOM 2918 N N . THR A 1 377 ? 0.671 16.659 33.775 1.00 86.12 377 THR A N 1
ATOM 2919 C CA . THR A 1 377 ? -0.263 15.662 34.329 1.00 86.12 377 THR A CA 1
ATOM 2920 C C . THR A 1 377 ? 0.399 14.366 34.800 1.00 86.12 377 THR A C 1
ATOM 2922 O O . THR A 1 377 ? 1.536 14.029 34.472 1.00 86.12 377 THR A O 1
ATOM 2925 N N . ILE A 1 378 ? -0.345 13.626 35.626 1.00 87.38 378 ILE A N 1
ATOM 2926 C CA . ILE A 1 378 ? -0.128 12.210 35.922 1.00 87.38 378 ILE A CA 1
ATOM 2927 C C . ILE A 1 378 ? -1.328 11.438 35.391 1.00 87.38 378 ILE A C 1
ATOM 2929 O O . ILE A 1 378 ? -2.457 11.684 35.814 1.00 87.38 378 ILE A O 1
ATOM 2933 N N . ASP A 1 379 ? -1.079 10.463 34.531 1.00 85.12 379 ASP A N 1
ATOM 2934 C CA . ASP A 1 379 ? -2.094 9.627 33.911 1.00 85.12 379 ASP A CA 1
ATOM 2935 C C . ASP A 1 379 ? -1.970 8.186 34.394 1.00 85.12 379 ASP A C 1
ATOM 2937 O O . ASP A 1 379 ? -0.950 7.525 34.202 1.00 85.12 379 ASP A O 1
ATOM 2941 N N . VAL A 1 380 ? -3.033 7.694 35.031 1.00 88.00 380 VAL A N 1
ATOM 2942 C CA . VAL A 1 380 ? -3.187 6.298 35.445 1.00 88.00 380 VAL A CA 1
ATOM 2943 C C . VAL A 1 380 ? -4.219 5.649 34.536 1.00 88.00 380 VAL A C 1
ATOM 2945 O O . VAL A 1 380 ? -5.406 5.974 34.594 1.00 88.00 380 VAL A O 1
ATOM 2948 N N . VAL A 1 381 ? -3.782 4.728 33.689 1.00 70.94 381 VAL A N 1
ATOM 2949 C CA . VAL A 1 381 ? -4.605 4.177 32.608 1.00 70.94 381 VAL A CA 1
ATOM 2950 C C . VAL A 1 381 ? -4.796 2.680 32.815 1.00 70.94 381 VAL A C 1
ATOM 2952 O O . VAL A 1 381 ? -3.835 1.929 33.004 1.00 70.94 381 VAL A O 1
ATOM 2955 N N . HIS A 1 382 ? -6.053 2.233 32.779 1.00 76.06 382 HIS A N 1
ATOM 2956 C CA . HIS A 1 382 ? -6.370 0.809 32.753 1.00 76.06 382 HIS A CA 1
ATOM 2957 C C . HIS A 1 382 ? -5.728 0.177 31.501 1.00 76.06 382 HIS A C 1
ATOM 2959 O O . HIS A 1 382 ? -5.845 0.761 30.425 1.00 76.06 382 HIS A O 1
ATOM 2965 N N . PRO A 1 383 ? -5.136 -1.032 31.561 1.00 51.34 383 PRO A N 1
ATOM 2966 C CA . PRO A 1 383 ? -4.401 -1.645 30.435 1.00 51.34 383 PRO A CA 1
ATOM 2967 C C . PRO A 1 383 ? -5.181 -1.794 29.123 1.00 51.34 383 PRO A C 1
ATOM 2969 O O . PRO A 1 383 ? -4.605 -1.998 28.063 1.00 51.34 383 PRO A O 1
ATOM 2972 N N . GLN A 1 384 ? -6.509 -1.740 29.209 1.00 47.34 384 GLN A N 1
ATOM 2973 C CA . GLN A 1 384 ? -7.451 -1.872 28.092 1.00 47.34 384 GLN A CA 1
ATOM 2974 C C . GLN A 1 384 ? -8.236 -0.564 27.840 1.00 47.34 384 GLN A C 1
ATOM 2976 O O . GLN A 1 384 ? -9.279 -0.582 27.197 1.00 47.34 384 GLN A O 1
ATOM 2981 N N . ILE A 1 385 ? -7.791 0.558 28.426 1.00 52.84 385 ILE A N 1
ATOM 2982 C CA . ILE A 1 385 ? -8.352 1.929 28.352 1.00 52.84 385 ILE A CA 1
ATOM 2983 C C . ILE A 1 385 ? -9.814 2.059 28.830 1.00 52.84 385 ILE A C 1
ATOM 2985 O O . ILE A 1 385 ? -10.405 3.132 28.845 1.00 52.84 385 ILE A O 1
ATOM 2989 N N . HIS A 1 386 ? -10.397 0.984 29.366 1.00 60.88 386 HIS A N 1
ATOM 2990 C CA . HIS A 1 386 ? -11.746 0.991 29.940 1.00 60.88 386 HIS A CA 1
ATOM 2991 C C . HIS A 1 386 ? -11.950 2.023 31.063 1.00 60.88 386 HIS A C 1
ATOM 2993 O O . HIS A 1 386 ? -13.096 2.365 31.353 1.00 60.88 386 HIS A O 1
ATOM 2999 N N . ALA A 1 387 ? -10.864 2.506 31.675 1.00 75.25 387 ALA A N 1
ATOM 3000 C CA . ALA A 1 387 ? -10.833 3.699 32.505 1.00 75.25 387 ALA A CA 1
ATOM 3001 C C . ALA A 1 387 ? -9.475 4.411 32.408 1.00 75.25 387 ALA A C 1
ATOM 3003 O O . ALA A 1 387 ? -8.438 3.762 32.256 1.00 75.25 387 ALA A O 1
ATOM 3004 N N . GLN A 1 388 ? -9.485 5.728 32.576 1.00 84.56 388 GLN A N 1
ATOM 3005 C CA . GLN A 1 388 ? -8.302 6.566 32.766 1.00 84.56 388 GLN A CA 1
ATOM 3006 C C . GLN A 1 388 ? -8.562 7.531 33.920 1.00 84.56 388 GLN A C 1
ATOM 3008 O O . GLN A 1 388 ? -9.687 8.002 34.085 1.00 84.56 388 GLN A O 1
ATOM 3013 N N . VAL A 1 389 ? -7.534 7.804 34.723 1.00 91.25 389 VAL A N 1
ATOM 3014 C CA . VAL A 1 389 ? -7.527 8.812 35.784 1.00 91.25 389 VAL A CA 1
ATOM 3015 C C . VAL A 1 389 ? -6.365 9.765 35.529 1.00 91.25 389 VAL A C 1
ATOM 3017 O O . VAL A 1 389 ? -5.209 9.388 35.692 1.00 91.25 389 VAL A O 1
ATOM 3020 N N . THR A 1 390 ? -6.681 10.998 35.163 1.00 87.75 390 THR A N 1
ATOM 3021 C CA . THR A 1 390 ? -5.721 12.084 34.966 1.00 87.75 390 THR A CA 1
ATOM 3022 C C . THR A 1 390 ? -5.718 12.971 36.201 1.00 87.75 390 THR A C 1
ATOM 3024 O O . THR A 1 390 ? -6.773 13.404 36.665 1.00 87.75 390 THR A O 1
ATOM 3027 N N . MET A 1 391 ? -4.544 13.248 36.755 1.00 91.94 391 MET A N 1
ATOM 3028 C CA . MET A 1 391 ? -4.364 14.068 37.949 1.00 91.94 391 MET A CA 1
ATOM 3029 C C . MET A 1 391 ? -3.357 15.172 37.681 1.00 91.94 391 MET A C 1
ATOM 3031 O O . MET A 1 391 ? -2.298 14.921 37.119 1.00 91.94 391 MET A O 1
ATOM 3035 N N . PHE A 1 392 ? -3.638 16.379 38.149 1.00 85.38 392 PHE A N 1
ATOM 3036 C CA . PHE A 1 392 ? -2.668 17.466 38.095 1.00 85.38 392 PHE A CA 1
ATOM 3037 C C . PHE A 1 392 ? -2.912 18.491 39.189 1.00 85.38 392 PHE A C 1
ATOM 3039 O O . PHE A 1 392 ? -4.019 18.638 39.722 1.00 85.38 392 PHE A O 1
ATOM 3046 N N . ARG A 1 393 ? -1.843 19.195 39.555 1.00 86.00 393 ARG A N 1
ATOM 3047 C CA . ARG A 1 393 ? -1.877 20.224 40.587 1.00 86.00 393 ARG A CA 1
ATOM 3048 C C . ARG A 1 393 ? -2.347 21.557 40.033 1.00 86.00 393 ARG A C 1
ATOM 3050 O O . ARG A 1 393 ? -1.969 21.979 38.948 1.00 86.00 393 ARG A O 1
ATOM 3057 N N . VAL A 1 394 ? -3.103 22.270 40.859 1.00 86.50 394 VAL A N 1
ATOM 3058 C CA . VAL A 1 394 ? -3.467 23.663 40.614 1.00 86.50 394 VAL A CA 1
ATOM 3059 C C . VAL A 1 394 ? -2.496 24.547 41.402 1.00 86.50 394 VAL A C 1
ATOM 3061 O O . VAL A 1 394 ? -2.493 24.536 42.636 1.00 86.50 394 VAL A O 1
ATOM 3064 N N . TRP A 1 395 ? -1.611 25.250 40.689 1.00 75.38 395 TRP A N 1
ATOM 3065 C CA . TRP A 1 395 ? -0.529 26.058 41.280 1.00 75.38 395 TRP A CA 1
ATOM 3066 C C . TRP A 1 395 ? -0.935 27.486 41.617 1.00 75.38 395 TRP A C 1
ATOM 3068 O O . TRP A 1 395 ? -0.403 28.075 42.558 1.00 75.38 395 TRP A O 1
ATOM 3078 N N . GLU A 1 396 ? -1.868 28.035 40.851 1.00 76.44 396 GLU A N 1
ATOM 3079 C CA . GLU A 1 396 ? -2.435 29.352 41.098 1.00 76.44 396 GLU A CA 1
ATOM 3080 C C . GLU A 1 396 ? -3.651 29.224 42.021 1.00 76.44 396 GLU A C 1
ATOM 3082 O O . GLU A 1 396 ? -4.310 28.186 42.071 1.00 76.44 396 GLU A O 1
ATOM 3087 N N . ASP A 1 397 ? -3.963 30.273 42.776 1.00 75.31 397 ASP A N 1
ATOM 3088 C CA . ASP A 1 397 ? -5.150 30.287 43.629 1.00 75.31 397 ASP A CA 1
ATOM 3089 C C . ASP A 1 397 ? -6.412 30.465 42.764 1.00 75.31 397 ASP A C 1
ATOM 3091 O O . ASP A 1 397 ? -6.977 31.554 42.661 1.00 75.31 397 ASP A O 1
ATOM 3095 N N . PHE A 1 398 ? -6.845 29.373 42.130 1.00 78.31 398 PHE A N 1
ATOM 3096 C CA . PHE A 1 398 ? -8.087 29.310 41.367 1.00 78.31 398 PHE A CA 1
ATOM 3097 C C . PHE A 1 398 ? -9.283 29.082 42.288 1.00 78.31 398 PHE A C 1
ATOM 3099 O O . PHE A 1 398 ? -9.320 28.144 43.093 1.00 78.31 398 PHE A O 1
ATOM 3106 N N . ASP A 1 399 ? -10.287 29.941 42.131 1.00 88.75 399 ASP A N 1
ATOM 3107 C CA . ASP A 1 399 ? -11.598 29.760 42.739 1.00 88.75 399 ASP A CA 1
ATOM 3108 C C . ASP A 1 399 ? -12.252 28.467 42.226 1.00 88.75 399 ASP A C 1
ATOM 3110 O O . ASP A 1 399 ? -12.319 28.221 41.019 1.00 88.75 399 ASP A O 1
ATOM 3114 N N . LEU A 1 400 ? -12.736 27.645 43.160 1.00 87.50 400 LEU A N 1
ATOM 3115 C CA . LEU A 1 400 ? -13.267 26.312 42.879 1.00 87.50 400 LEU A CA 1
ATOM 3116 C C . LEU A 1 400 ? -14.435 26.323 41.883 1.00 87.50 400 LEU A C 1
ATOM 3118 O O . LEU A 1 400 ? -14.491 25.462 41.010 1.00 87.50 400 LEU A O 1
ATOM 3122 N N . GLU A 1 401 ? -15.368 27.268 42.011 1.00 88.56 401 GLU A N 1
ATOM 3123 C CA . GLU A 1 401 ? -16.554 27.332 41.143 1.00 88.56 401 GLU A CA 1
ATOM 3124 C C . GLU A 1 401 ? -16.177 27.759 39.720 1.00 88.56 401 GLU A C 1
ATOM 3126 O O . GLU A 1 401 ? -16.727 27.252 38.742 1.00 88.56 401 GLU A O 1
ATOM 3131 N N . THR A 1 402 ? -15.204 28.665 39.603 1.00 84.88 402 THR A N 1
ATOM 3132 C CA . THR A 1 402 ? -14.674 29.108 38.309 1.00 84.88 402 THR A CA 1
ATOM 3133 C C . THR A 1 402 ? -13.978 27.956 37.584 1.00 84.88 402 THR A C 1
ATOM 3135 O O . THR A 1 402 ? -14.318 27.658 36.441 1.00 84.88 402 THR A O 1
ATOM 3138 N N . LEU A 1 403 ? -13.076 27.252 38.274 1.00 85.69 403 LEU A N 1
ATOM 3139 C CA . LEU A 1 403 ? -12.330 26.131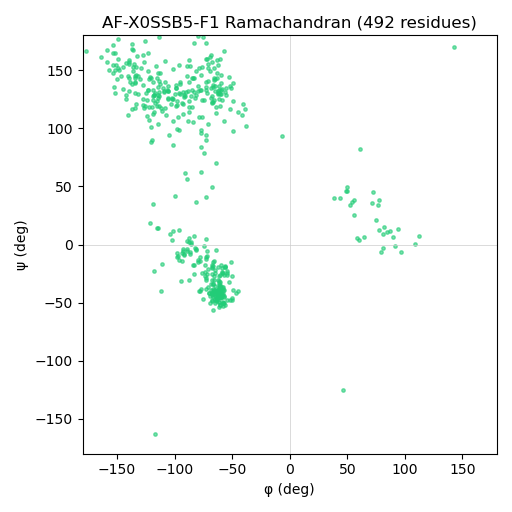 37.702 1.00 85.69 403 LEU A CA 1
ATOM 3140 C C . LEU A 1 403 ? -13.234 24.945 37.347 1.00 85.69 403 LEU A C 1
ATOM 3142 O O . LEU A 1 403 ? -13.067 24.327 36.299 1.00 85.69 403 LEU A O 1
ATOM 3146 N N . LEU A 1 404 ? -14.225 24.649 38.195 1.00 89.75 404 LEU A N 1
ATOM 3147 C CA . LEU A 1 404 ? -15.229 23.627 37.912 1.00 89.75 404 LEU A CA 1
ATOM 3148 C C . LEU A 1 404 ? -15.921 23.891 36.572 1.00 89.75 404 LEU A C 1
ATOM 3150 O O . LEU A 1 404 ? -16.050 22.984 35.752 1.00 89.75 404 LEU A O 1
ATOM 3154 N N . LYS A 1 405 ? -16.359 25.135 36.357 1.00 89.38 405 LYS A N 1
ATOM 3155 C CA . LYS A 1 405 ? -17.055 25.524 35.135 1.00 89.38 405 LYS A CA 1
ATOM 3156 C C . LYS A 1 405 ? -16.161 25.368 33.904 1.00 89.38 405 LYS A C 1
ATOM 3158 O O . LYS A 1 405 ? -16.622 24.834 32.902 1.00 89.38 405 LYS A O 1
ATOM 3163 N N . GLU A 1 406 ? -14.900 25.788 33.986 1.00 85.62 406 GLU A N 1
ATOM 3164 C CA . GLU A 1 406 ? -13.941 25.653 32.882 1.00 85.62 406 GLU A CA 1
ATOM 3165 C C . GLU A 1 406 ? -13.677 24.184 32.520 1.00 85.62 406 GLU A C 1
ATOM 3167 O O . GLU A 1 406 ? -13.668 23.834 31.341 1.00 85.62 406 GLU A O 1
ATOM 3172 N N . VAL A 1 407 ? -13.526 23.305 33.517 1.00 84.81 407 VAL A N 1
ATOM 3173 C CA . VAL A 1 407 ? -13.322 21.865 33.288 1.00 84.81 407 VAL A CA 1
ATOM 3174 C C . VAL A 1 407 ? -14.562 21.214 32.673 1.00 84.81 407 VAL A C 1
ATOM 3176 O O . VAL A 1 407 ? -14.436 20.464 31.707 1.00 84.81 407 VAL A O 1
ATOM 3179 N N . GLU A 1 408 ? -15.761 21.508 33.184 1.00 88.56 408 GLU A N 1
ATOM 3180 C CA . GLU A 1 408 ? -17.010 20.983 32.614 1.00 88.56 408 GLU A CA 1
ATOM 3181 C C . GLU A 1 408 ? -17.228 21.469 31.170 1.00 88.56 408 GLU A C 1
ATOM 3183 O O . GLU A 1 408 ? -17.617 20.675 30.314 1.00 88.56 408 GLU A O 1
ATOM 3188 N N . GLU A 1 409 ? -16.947 22.745 30.877 1.00 83.88 409 GLU A N 1
ATOM 3189 C CA . GLU A 1 409 ? -17.022 23.296 29.517 1.00 83.88 409 GLU A CA 1
ATOM 3190 C C . GLU A 1 409 ? -16.001 22.636 28.583 1.00 83.88 409 GLU A C 1
ATOM 3192 O O . GLU A 1 409 ? -16.343 22.304 27.449 1.00 83.88 409 GLU A O 1
ATOM 3197 N N . ASN A 1 410 ? -14.777 22.384 29.055 1.00 76.19 410 ASN A N 1
ATOM 3198 C CA . ASN A 1 410 ? -13.749 21.712 28.264 1.00 76.19 410 ASN A CA 1
ATOM 3199 C C . ASN A 1 410 ? -14.148 20.265 27.934 1.00 76.19 410 ASN A C 1
ATOM 3201 O O . ASN A 1 410 ? -14.123 19.871 26.769 1.00 76.19 410 ASN A O 1
ATOM 3205 N N . ILE A 1 411 ? -14.625 19.497 28.918 1.00 76.25 411 ILE A N 1
ATOM 3206 C CA . ILE A 1 411 ? -15.097 18.126 28.677 1.00 76.25 411 ILE A CA 1
ATOM 3207 C C . ILE A 1 411 ? -16.290 18.134 27.710 1.00 76.25 411 ILE A C 1
ATOM 3209 O O . ILE A 1 411 ? -16.325 17.340 26.771 1.00 76.25 411 ILE A O 1
ATOM 3213 N N . ALA A 1 412 ? -17.238 19.061 27.874 1.00 82.00 412 ALA A N 1
ATOM 3214 C CA . ALA A 1 412 ? -18.393 19.188 26.985 1.00 82.00 412 ALA A CA 1
ATOM 3215 C C . ALA A 1 412 ? -18.032 19.586 25.539 1.00 82.00 412 ALA A C 1
ATOM 3217 O O . ALA A 1 412 ? -18.817 19.327 24.632 1.00 82.00 412 ALA A O 1
ATOM 3218 N N . LEU A 1 413 ? -16.866 20.199 25.297 1.00 72.56 413 LEU A N 1
ATOM 3219 C CA . LEU A 1 413 ? -16.363 20.456 23.940 1.00 72.56 413 LEU A CA 1
ATOM 3220 C C . LEU A 1 413 ? -15.793 19.197 23.272 1.00 72.56 413 LEU A C 1
ATOM 3222 O O . LEU A 1 413 ? -15.757 19.127 22.045 1.00 72.56 413 LEU A O 1
ATOM 3226 N N . GLN A 1 414 ? -15.354 18.219 24.064 1.00 67.75 414 GLN A N 1
ATOM 3227 C CA . GLN A 1 414 ? -14.701 16.995 23.594 1.00 67.75 414 GLN A CA 1
ATOM 3228 C C . GLN A 1 414 ? -15.662 15.803 23.465 1.00 67.75 414 GLN A C 1
ATOM 3230 O O . GLN A 1 414 ? -15.295 14.766 22.917 1.00 67.75 414 GLN A O 1
ATOM 3235 N N . CYS A 1 415 ? -16.897 15.916 23.962 1.00 71.56 415 CYS A N 1
ATOM 3236 C CA . CYS A 1 415 ? -17.897 14.855 23.877 1.00 71.56 415 CYS A CA 1
ATOM 3237 C C . CYS A 1 415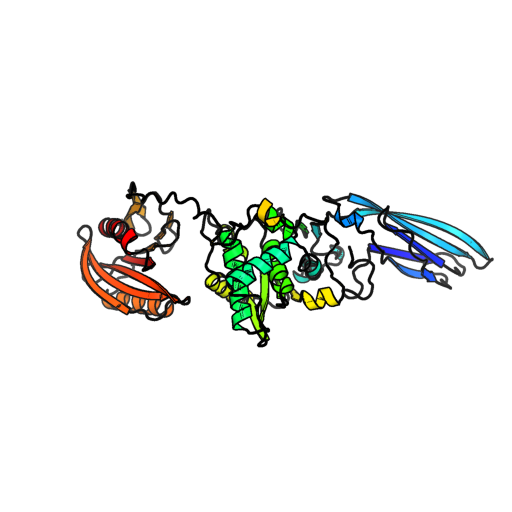 ? -19.309 15.400 23.633 1.00 71.56 415 CYS A C 1
ATOM 3239 O O . CYS A 1 415 ? -19.630 16.544 23.939 1.00 71.56 415 CYS A O 1
ATOM 3241 N N . SER A 1 416 ? -20.174 14.559 23.075 1.00 75.94 416 SER A N 1
ATOM 3242 C CA . SER A 1 416 ? -21.596 14.856 22.897 1.00 75.94 416 SER A CA 1
ATOM 3243 C C . SER A 1 416 ? -22.401 14.481 24.147 1.00 75.94 416 SER A C 1
ATOM 3245 O O . SER A 1 416 ? -22.003 13.616 24.928 1.00 75.94 416 SER A O 1
ATOM 3247 N N . ASP A 1 417 ? -23.534 15.148 24.371 1.00 85.12 417 ASP A N 1
ATOM 3248 C CA . ASP A 1 417 ? -24.467 14.853 25.470 1.00 85.12 417 ASP A CA 1
ATOM 3249 C C . ASP A 1 417 ? -23.835 14.792 26.880 1.00 85.12 417 ASP A C 1
ATOM 3251 O O . ASP A 1 417 ? -24.285 14.030 27.741 1.00 85.12 417 ASP A O 1
ATOM 3255 N N . PHE A 1 418 ? -22.808 15.610 27.150 1.00 90.38 418 PHE A N 1
ATOM 3256 C CA . PHE A 1 418 ? -22.240 15.736 28.495 1.00 90.38 418 PHE A CA 1
ATOM 3257 C C . PHE A 1 418 ? -23.297 16.232 29.490 1.00 90.38 418 PHE A C 1
ATOM 3259 O O . PHE A 1 418 ? -23.844 17.330 29.364 1.00 90.38 418 PHE A O 1
ATOM 3266 N N . ALA A 1 419 ? -23.579 15.416 30.503 1.00 93.00 419 ALA A N 1
ATOM 3267 C CA . ALA A 1 419 ? -24.592 15.683 31.508 1.00 93.00 419 ALA A CA 1
ATOM 3268 C C . ALA A 1 419 ? -24.078 15.336 32.906 1.00 93.00 419 ALA A C 1
ATOM 3270 O O . ALA A 1 419 ? -23.837 14.171 33.232 1.00 93.00 419 ALA A O 1
ATOM 3271 N N . VAL A 1 420 ? -23.982 16.353 33.764 1.00 95.38 420 VAL A N 1
ATOM 3272 C CA . VAL A 1 420 ? -23.673 16.167 35.185 1.00 95.38 420 VAL A CA 1
ATOM 3273 C C . VAL A 1 420 ? -24.832 15.455 35.875 1.00 95.38 420 VAL A C 1
ATOM 3275 O O . VAL A 1 420 ? -25.972 15.920 35.868 1.00 95.38 420 VAL A O 1
ATOM 3278 N N . THR A 1 421 ? -24.525 14.319 36.490 1.00 93.94 421 THR A N 1
ATOM 3279 C CA . THR A 1 421 ? -25.477 13.469 37.211 1.00 93.94 421 THR A CA 1
ATOM 3280 C C . THR A 1 421 ? -25.503 13.769 38.707 1.00 93.94 421 THR A C 1
ATOM 3282 O O . THR A 1 421 ? -26.554 13.649 39.337 1.00 93.94 421 THR A O 1
ATOM 3285 N N . SER A 1 422 ? -24.372 14.185 39.286 1.00 95.44 422 SER A N 1
ATOM 3286 C CA . SER A 1 422 ? -24.237 14.423 40.723 1.00 95.44 422 SER A CA 1
ATOM 3287 C C . SER A 1 422 ? -23.149 15.465 41.019 1.00 95.44 422 SER A C 1
ATOM 3289 O O . SER A 1 422 ? -22.159 15.564 40.296 1.00 95.44 422 SER A O 1
ATOM 3291 N N . ARG A 1 423 ? -23.337 16.248 42.091 1.00 96.88 423 ARG A N 1
ATOM 3292 C CA . ARG A 1 423 ? -22.283 17.056 42.726 1.00 96.88 423 ARG A CA 1
ATOM 3293 C C . ARG A 1 423 ? -22.350 16.849 44.233 1.00 96.88 423 ARG A C 1
ATOM 3295 O O . ARG A 1 423 ? -23.380 17.127 44.850 1.00 96.88 423 ARG A O 1
ATOM 3302 N N . THR A 1 424 ? -21.268 16.373 44.831 1.00 95.75 424 THR A N 1
ATOM 3303 C CA . THR A 1 424 ? -21.214 16.009 46.252 1.00 95.75 424 THR A CA 1
ATOM 3304 C C . THR A 1 424 ? -19.929 16.496 46.897 1.00 95.75 424 THR A C 1
ATOM 3306 O O . THR A 1 424 ? -18.854 16.365 46.323 1.00 95.75 424 THR A O 1
ATOM 3309 N N . LYS A 1 425 ? -20.024 17.035 48.116 1.00 95.00 425 LYS A N 1
ATOM 3310 C CA . LYS A 1 425 ? -18.846 17.350 48.932 1.00 95.00 425 LYS A CA 1
ATOM 3311 C C . LYS A 1 425 ? -18.461 16.118 49.740 1.00 95.00 425 LYS A C 1
ATOM 3313 O O . LYS A 1 425 ? -19.289 15.602 50.490 1.00 95.00 425 LYS A O 1
ATOM 3318 N N . VAL A 1 426 ? -17.224 15.671 49.577 1.00 94.12 426 VAL A N 1
ATOM 3319 C CA . VAL A 1 426 ? -16.644 14.500 50.240 1.00 94.12 426 VAL A CA 1
ATOM 3320 C C . VAL A 1 426 ? -15.328 14.887 50.912 1.00 94.12 426 VAL A C 1
ATOM 3322 O O . VAL A 1 426 ? -14.765 15.943 50.627 1.00 94.12 426 VAL A O 1
ATOM 3325 N N . VAL A 1 427 ? -14.844 14.052 51.829 1.00 92.88 427 VAL A N 1
ATOM 3326 C CA . VAL A 1 427 ? -13.538 14.237 52.473 1.00 92.88 427 VAL A CA 1
ATOM 3327 C C . VAL A 1 427 ? -12.670 13.040 52.113 1.00 92.88 427 VAL A C 1
ATOM 3329 O O . VAL A 1 427 ? -12.965 11.929 52.545 1.00 92.88 427 VAL A O 1
ATOM 3332 N N . ILE A 1 428 ? -11.607 13.275 51.345 1.00 91.44 428 ILE A N 1
ATOM 3333 C CA . ILE A 1 428 ? -10.657 12.249 50.891 1.00 91.44 428 ILE A CA 1
ATOM 3334 C C . ILE A 1 428 ? -9.347 12.455 51.651 1.00 91.44 428 ILE A C 1
ATOM 3336 O O . ILE A 1 428 ? -8.761 13.532 51.583 1.00 91.44 428 ILE A O 1
ATOM 3340 N N . ASN A 1 429 ? -8.926 11.469 52.451 1.00 87.56 429 ASN A N 1
ATOM 3341 C CA . ASN A 1 429 ? -7.748 11.549 53.335 1.00 87.56 429 ASN A CA 1
ATOM 3342 C C . ASN A 1 429 ? -7.610 12.863 54.131 1.00 87.56 429 ASN A C 1
ATOM 3344 O O . ASN A 1 429 ? -6.517 13.398 54.314 1.00 87.56 429 ASN A O 1
ATOM 3348 N N . GLY A 1 430 ? -8.733 13.385 54.632 1.00 86.31 430 GLY A N 1
ATOM 3349 C CA . GLY A 1 430 ? -8.767 14.620 55.423 1.00 86.31 430 GLY A CA 1
ATOM 3350 C C . GLY A 1 430 ? -8.737 15.916 54.604 1.00 86.31 430 GLY A C 1
ATOM 3351 O O . GLY A 1 430 ? -8.603 16.984 55.198 1.00 86.31 430 GLY A O 1
ATOM 3352 N N . ILE A 1 431 ? -8.873 15.838 53.278 1.00 90.88 431 ILE A N 1
ATOM 3353 C CA . ILE A 1 431 ? -8.939 16.981 52.363 1.00 90.88 431 ILE A CA 1
ATOM 3354 C C . ILE A 1 431 ? -10.385 17.161 51.895 1.00 90.88 431 ILE A C 1
ATOM 3356 O O . ILE A 1 431 ? -10.990 16.231 51.351 1.00 90.88 431 ILE A O 1
ATOM 3360 N N . ASP A 1 432 ? -10.937 18.361 52.084 1.00 95.31 432 ASP A N 1
ATOM 3361 C CA . ASP A 1 432 ? -12.242 18.716 51.525 1.00 95.31 432 ASP A CA 1
ATOM 3362 C C . ASP A 1 432 ? -12.178 18.635 49.993 1.00 95.31 432 ASP A C 1
ATOM 3364 O O . ASP A 1 432 ? -11.312 19.239 49.363 1.00 95.31 432 ASP A O 1
ATOM 3368 N N . THR A 1 433 ? -13.077 17.863 49.387 1.00 96.06 433 THR A N 1
ATOM 3369 C CA . THR A 1 433 ? -13.068 17.582 47.949 1.00 96.06 433 THR A CA 1
ATOM 3370 C C . THR A 1 433 ? -14.471 17.723 47.371 1.00 96.06 433 THR A C 1
ATOM 3372 O O . THR A 1 433 ? -15.439 17.169 47.898 1.00 96.06 433 THR A O 1
ATOM 3375 N N . LEU A 1 434 ? -14.603 18.465 46.272 1.00 96.62 434 LEU A N 1
ATOM 3376 C CA . LEU A 1 434 ? -15.832 18.470 45.483 1.00 96.62 434 LEU A CA 1
ATOM 3377 C C . LEU A 1 434 ? -15.755 17.343 44.454 1.00 96.62 434 LEU A C 1
ATOM 3379 O O . LEU A 1 434 ? -14.877 17.356 43.598 1.00 96.62 434 LEU A O 1
ATOM 3383 N N . ARG A 1 435 ? -16.679 16.389 44.539 1.00 97.06 435 ARG A N 1
ATOM 3384 C CA . ARG A 1 435 ? -16.867 15.323 43.557 1.00 97.06 435 ARG A CA 1
ATOM 3385 C C . ARG A 1 435 ? -18.003 15.678 42.609 1.00 97.06 435 ARG A C 1
ATOM 3387 O O . ARG A 1 435 ? -19.077 16.082 43.060 1.00 97.06 435 ARG A O 1
ATOM 3394 N N . VAL A 1 436 ? -17.776 15.473 41.321 1.00 96.44 436 VAL A N 1
ATOM 3395 C CA . VAL A 1 436 ? -18.751 15.649 40.249 1.00 96.44 436 VAL A CA 1
ATOM 3396 C C . VAL A 1 436 ? -18.793 14.372 39.432 1.00 96.44 436 VAL A C 1
ATOM 3398 O O . VAL A 1 436 ? -17.781 13.968 38.872 1.00 96.44 436 VAL A O 1
ATOM 3401 N N . ASP A 1 437 ? -19.959 13.739 39.359 1.00 95.25 437 ASP A N 1
ATOM 3402 C CA . ASP A 1 437 ? -20.161 12.582 38.491 1.00 95.25 437 ASP A CA 1
ATOM 3403 C C . ASP A 1 437 ? -20.986 13.008 37.282 1.00 95.25 437 ASP A C 1
ATOM 3405 O O . ASP A 1 437 ? -22.040 13.639 37.426 1.00 95.25 437 ASP A O 1
ATOM 3409 N N . ALA A 1 438 ? -20.552 12.640 36.087 1.00 93.75 438 ALA A N 1
ATOM 3410 C CA . ALA A 1 438 ? -21.227 12.968 34.841 1.00 93.75 438 ALA A CA 1
ATOM 3411 C C . ALA A 1 438 ? -21.276 11.757 33.907 1.00 93.75 438 ALA A C 1
ATOM 3413 O O . ALA A 1 438 ? -20.614 10.746 34.120 1.00 93.75 438 ALA A O 1
ATOM 3414 N N . GLN A 1 439 ? -22.089 11.856 32.867 1.00 91.88 439 GLN A N 1
ATOM 3415 C CA . GLN A 1 439 ? -22.085 10.911 31.759 1.00 91.88 439 GLN A CA 1
ATOM 3416 C C . GLN A 1 439 ? -22.000 11.684 30.452 1.00 91.88 439 GLN A C 1
ATOM 3418 O O . GLN A 1 439 ? -22.465 12.821 30.379 1.00 91.88 439 GLN A O 1
ATOM 3423 N N . SER A 1 440 ? -21.436 11.070 29.425 1.00 85.81 440 SER A N 1
ATOM 3424 C CA . SER A 1 440 ? -21.450 11.632 28.079 1.00 85.81 440 SER A CA 1
ATOM 3425 C C . SER A 1 440 ? -21.463 10.537 27.028 1.00 85.81 440 SER A C 1
ATOM 3427 O O . SER A 1 440 ? -21.428 9.344 27.345 1.00 85.81 440 SER A O 1
ATOM 3429 N N . ILE A 1 441 ? -21.543 10.960 25.775 1.00 67.44 441 ILE A N 1
ATOM 3430 C CA . ILE A 1 441 ? -21.385 10.125 24.601 1.00 67.44 441 ILE A CA 1
ATOM 3431 C C . ILE A 1 441 ? -20.151 10.647 23.859 1.00 67.44 441 ILE A C 1
ATOM 3433 O O . ILE A 1 441 ? -20.101 11.825 23.503 1.00 67.44 441 ILE A O 1
ATOM 3437 N N . SER A 1 442 ? -19.134 9.813 23.643 1.00 65.75 442 SER A N 1
ATOM 3438 C CA . SER A 1 442 ? -17.972 10.214 22.835 1.00 65.75 442 SER A CA 1
ATOM 3439 C C . SER A 1 442 ? -18.404 10.645 21.424 1.00 65.75 442 SER A C 1
ATOM 3441 O O . SER A 1 442 ? -19.532 10.381 21.002 1.00 65.75 442 SER A O 1
ATOM 3443 N N . THR A 1 443 ? -17.524 11.295 20.663 1.00 48.50 443 THR A N 1
ATOM 3444 C CA . THR A 1 443 ? -17.780 11.620 19.243 1.00 48.50 443 THR A CA 1
ATOM 3445 C C . THR A 1 443 ? -18.156 10.386 18.405 1.00 48.50 443 THR A C 1
ATOM 3447 O O . THR A 1 443 ? -18.886 10.505 17.425 1.00 48.50 443 THR A O 1
ATOM 3450 N N . GLU A 1 444 ? -17.765 9.197 18.868 1.00 44.09 444 GLU A N 1
ATOM 3451 C CA . GLU A 1 444 ? -18.035 7.879 18.283 1.00 44.09 444 GLU A CA 1
ATOM 3452 C C . GLU A 1 444 ? -19.340 7.211 18.769 1.00 44.09 444 GLU A C 1
ATOM 3454 O O . GLU A 1 444 ? -19.623 6.064 18.424 1.00 44.09 444 GLU A O 1
ATOM 3459 N N . GLY A 1 445 ? -20.148 7.868 19.607 1.00 54.91 445 GLY A N 1
ATOM 3460 C CA . GLY A 1 445 ? -21.410 7.292 20.091 1.00 54.91 445 GLY A CA 1
ATOM 3461 C C . GLY A 1 445 ? -21.290 6.374 21.319 1.00 54.91 445 GLY A C 1
ATOM 3462 O O . GLY A 1 445 ? -22.264 5.707 21.677 1.00 54.91 445 GLY A O 1
ATOM 3463 N N . ILE A 1 446 ? -20.131 6.326 21.988 1.00 67.06 446 ILE A N 1
ATOM 3464 C CA . ILE A 1 446 ? -19.881 5.433 23.132 1.00 67.06 446 ILE A CA 1
ATOM 3465 C C . ILE A 1 446 ? -20.264 6.120 24.443 1.00 67.06 446 ILE A C 1
ATOM 3467 O O . ILE A 1 446 ? -19.833 7.236 24.717 1.00 67.06 446 ILE A O 1
ATOM 3471 N N . ALA A 1 447 ? -21.037 5.437 25.290 1.00 77.19 447 ALA A N 1
ATOM 3472 C CA . ALA A 1 447 ? -21.436 5.974 26.586 1.00 77.19 447 ALA A CA 1
ATOM 3473 C C . ALA A 1 447 ? -20.292 5.905 27.616 1.00 77.19 447 ALA A C 1
ATOM 3475 O O . ALA A 1 447 ? -19.788 4.824 27.932 1.00 77.19 447 ALA A O 1
ATOM 3476 N N . LEU A 1 448 ? -19.953 7.054 28.198 1.00 79.25 448 LEU A N 1
ATOM 3477 C CA . LEU A 1 448 ? -18.902 7.227 29.199 1.00 79.25 448 LEU A CA 1
ATOM 3478 C C . LEU A 1 448 ? -19.492 7.656 30.546 1.00 79.25 448 LEU A C 1
ATOM 3480 O O . LEU A 1 448 ? -20.490 8.380 30.596 1.00 79.25 448 LEU A O 1
ATOM 3484 N N . ILE A 1 449 ? -18.855 7.228 31.633 1.00 90.00 449 ILE A N 1
ATOM 3485 C CA . ILE A 1 449 ? -19.056 7.749 32.987 1.00 90.00 449 ILE A CA 1
ATOM 3486 C C . ILE A 1 449 ? -17.814 8.538 33.373 1.00 90.00 449 ILE A C 1
ATOM 3488 O O . ILE A 1 449 ? -16.700 8.044 33.230 1.00 90.00 449 ILE A O 1
ATOM 3492 N N . HIS A 1 450 ? -18.023 9.746 33.881 1.00 91.88 450 HIS A N 1
ATOM 3493 C CA . HIS A 1 450 ? -16.978 10.642 34.351 1.00 91.88 450 HIS A CA 1
ATOM 3494 C C . HIS A 1 450 ? -17.084 10.812 35.860 1.00 91.88 450 HIS A C 1
ATOM 3496 O O . HIS A 1 450 ? -18.182 11.024 36.375 1.00 91.88 450 HIS A O 1
ATOM 3502 N N . THR A 1 451 ? -15.949 10.798 36.549 1.00 95.56 451 THR A N 1
ATOM 3503 C CA . THR A 1 451 ? -15.829 11.217 37.948 1.00 95.56 451 THR A CA 1
ATOM 3504 C C . THR A 1 451 ? -14.719 12.252 38.035 1.00 95.56 451 THR A C 1
ATOM 3506 O O . THR A 1 451 ? -13.565 11.963 37.735 1.00 95.56 451 THR A O 1
ATOM 3509 N N . ILE A 1 452 ? -15.070 13.466 38.446 1.00 95.56 452 ILE A N 1
ATOM 3510 C CA . ILE A 1 452 ? -14.154 14.595 38.568 1.00 95.56 452 ILE A CA 1
ATOM 3511 C C . ILE A 1 452 ? -14.045 14.965 40.044 1.00 95.56 452 ILE A C 1
ATOM 3513 O O . ILE A 1 452 ? -15.064 15.153 40.713 1.00 95.56 452 ILE A O 1
ATOM 3517 N N . LEU A 1 453 ? -12.827 15.081 40.563 1.00 96.44 453 LEU A N 1
ATOM 3518 C CA . LEU A 1 453 ? -12.559 15.480 41.939 1.00 96.44 453 LEU A CA 1
ATOM 3519 C C . LEU A 1 453 ? -11.749 16.771 41.956 1.00 96.44 453 LEU A C 1
ATOM 3521 O O . LEU A 1 453 ? -10.717 16.886 41.299 1.00 96.44 453 LEU A O 1
ATOM 3525 N N . PHE A 1 454 ? -12.184 17.707 42.789 1.00 94.88 454 PHE A N 1
ATOM 3526 C CA . PHE A 1 454 ? -11.473 18.945 43.072 1.00 94.88 454 PHE A CA 1
ATOM 3527 C C . PHE A 1 454 ? -11.142 19.005 44.564 1.00 94.88 454 PHE A C 1
ATOM 3529 O O . PHE A 1 454 ? -11.964 19.489 45.349 1.00 94.88 454 PHE A O 1
ATOM 3536 N N . PRO A 1 455 ? -9.981 18.494 45.002 1.00 93.38 455 PRO A N 1
ATOM 3537 C CA . PRO A 1 455 ? -9.473 18.758 46.343 1.00 93.38 455 PRO A CA 1
ATOM 3538 C C . PRO A 1 455 ? -9.253 20.263 46.530 1.00 93.38 455 PRO A C 1
ATOM 3540 O O . PRO A 1 455 ? -8.605 20.902 45.698 1.00 93.38 455 PRO A O 1
ATOM 3543 N N . TYR A 1 456 ? -9.778 20.850 47.605 1.00 92.50 456 TYR A N 1
ATOM 3544 C CA . TYR A 1 456 ? -9.734 22.295 47.833 1.00 92.50 456 TYR A CA 1
ATOM 3545 C C . TYR A 1 456 ? -9.450 22.664 49.294 1.00 92.50 456 TYR A C 1
ATOM 3547 O O . TYR A 1 456 ? -9.685 21.900 50.227 1.00 92.50 456 TYR A O 1
ATOM 3555 N N . GLN A 1 457 ? -8.962 23.889 49.506 1.00 89.62 457 GLN A N 1
ATOM 3556 C CA . GLN A 1 457 ? -8.791 24.488 50.831 1.00 89.62 457 GLN A CA 1
ATOM 3557 C C . GLN A 1 457 ? -9.188 25.964 50.782 1.00 89.62 457 GLN A C 1
ATOM 3559 O O . GLN A 1 457 ? -8.740 26.685 49.898 1.00 89.62 457 GLN A O 1
ATOM 3564 N N . ASN A 1 458 ? -10.009 26.431 51.732 1.00 87.19 458 ASN A N 1
ATOM 3565 C CA . ASN A 1 458 ? -10.512 27.815 51.766 1.00 87.19 458 ASN A CA 1
ATOM 3566 C C . ASN A 1 458 ? -11.083 28.277 50.408 1.00 87.19 458 ASN A C 1
ATOM 3568 O O . ASN A 1 458 ? -10.736 29.355 49.948 1.00 87.19 458 ASN A O 1
ATOM 3572 N N . THR A 1 459 ? -11.904 27.428 49.773 1.00 84.69 459 THR A N 1
ATOM 3573 C CA . THR A 1 459 ? -12.520 27.619 48.437 1.00 84.69 459 THR A CA 1
ATOM 3574 C C . THR A 1 459 ? -11.565 27.676 47.240 1.00 84.69 459 THR A C 1
ATOM 3576 O O . THR A 1 459 ? -12.021 27.903 46.124 1.00 84.69 459 THR A O 1
ATOM 3579 N N . LEU A 1 460 ? -10.273 27.415 47.442 1.00 87.12 460 LEU A N 1
ATOM 3580 C CA . LEU A 1 460 ? -9.272 27.378 46.377 1.00 87.12 460 LEU A CA 1
ATOM 3581 C C . LEU A 1 460 ? -8.937 25.934 46.019 1.00 87.12 460 LEU A C 1
ATOM 3583 O O . LEU A 1 460 ? -8.558 25.155 46.903 1.00 87.12 460 LEU A O 1
ATOM 3587 N N . ALA A 1 461 ? -9.068 25.582 44.741 1.00 89.12 461 ALA A N 1
ATOM 3588 C CA . ALA A 1 461 ? -8.703 24.260 44.247 1.00 89.12 461 ALA A CA 1
ATOM 3589 C C . ALA A 1 461 ? -7.190 24.033 44.392 1.00 89.12 461 ALA A C 1
ATOM 3591 O O . ALA A 1 461 ? -6.386 24.953 44.248 1.00 89.12 461 ALA A O 1
ATOM 3592 N N . LYS A 1 462 ? -6.800 22.805 44.731 1.00 90.38 462 LYS A N 1
ATOM 3593 C CA . LYS A 1 462 ? -5.397 22.403 44.914 1.00 90.38 462 LYS A CA 1
ATOM 3594 C C . LYS A 1 462 ? -4.967 21.315 43.940 1.00 90.38 462 LYS A C 1
ATOM 3596 O O . LYS A 1 462 ? -3.778 21.202 43.659 1.00 90.38 462 LYS A O 1
ATOM 3601 N N . ALA A 1 463 ? -5.912 20.558 43.401 1.00 91.00 463 ALA A N 1
ATOM 3602 C CA . ALA A 1 463 ? -5.689 19.609 42.322 1.00 91.00 463 ALA A CA 1
ATOM 3603 C C . ALA A 1 463 ? -6.982 19.422 41.521 1.00 91.00 463 ALA A C 1
ATOM 3605 O O . ALA A 1 463 ? -8.065 19.780 41.995 1.00 91.00 463 ALA A O 1
ATOM 3606 N N . ILE A 1 464 ? -6.852 18.834 40.338 1.00 92.19 464 ILE A N 1
ATOM 3607 C CA . ILE A 1 464 ? -7.964 18.300 39.558 1.00 92.19 464 ILE A CA 1
ATOM 3608 C C . ILE A 1 464 ? -7.659 16.830 39.296 1.00 92.19 464 ILE A C 1
ATOM 3610 O O . ILE A 1 464 ? -6.541 16.473 38.927 1.00 92.19 464 ILE A O 1
ATOM 3614 N N . VAL A 1 465 ? -8.656 15.984 39.521 1.00 94.44 465 VAL A N 1
ATOM 3615 C CA . VAL A 1 465 ? -8.633 14.569 39.158 1.00 94.44 465 VAL A CA 1
ATOM 3616 C C . VAL A 1 465 ? -9.786 14.356 38.201 1.00 94.44 465 VAL A C 1
ATOM 3618 O O . VAL A 1 465 ? -10.930 14.584 38.580 1.00 94.44 465 VAL A O 1
ATOM 3621 N N . ILE A 1 466 ? -9.507 13.943 36.975 1.00 90.69 466 ILE A N 1
ATOM 3622 C CA . ILE A 1 466 ? -10.516 13.648 35.962 1.00 90.69 466 ILE A CA 1
ATOM 3623 C C . ILE A 1 466 ? -10.423 12.165 35.664 1.00 90.69 466 ILE A C 1
ATOM 3625 O O . ILE A 1 466 ? -9.388 11.677 35.226 1.00 90.69 466 ILE A O 1
ATOM 3629 N N . CYS A 1 467 ? -11.505 11.443 35.907 1.00 90.62 467 CYS A N 1
ATOM 3630 C CA . CYS A 1 467 ? -11.635 10.064 35.493 1.00 90.62 467 CYS A CA 1
ATOM 3631 C C . CYS A 1 467 ? -12.739 9.938 34.459 1.00 90.62 467 CYS A C 1
ATOM 3633 O O . CYS A 1 467 ? -13.830 10.464 34.672 1.00 90.62 467 CYS A O 1
ATOM 3635 N N . PHE A 1 468 ? -12.478 9.188 33.393 1.00 84.50 468 PHE A N 1
ATOM 3636 C CA . PHE A 1 468 ? -13.522 8.653 32.532 1.00 84.50 468 PHE A CA 1
ATOM 3637 C C . PHE A 1 468 ? -13.399 7.134 32.454 1.00 84.50 468 PHE A C 1
ATOM 3639 O O . PHE A 1 468 ? -12.308 6.574 32.556 1.00 84.50 468 PHE A O 1
ATOM 3646 N N . ALA A 1 469 ? -14.532 6.465 32.277 1.00 74.94 469 ALA A N 1
ATOM 3647 C CA . ALA A 1 469 ? -14.615 5.025 32.119 1.00 74.94 469 ALA A CA 1
ATOM 3648 C C . ALA A 1 469 ? -15.796 4.640 31.225 1.00 74.94 469 ALA A C 1
ATOM 3650 O O . ALA A 1 469 ? -16.813 5.336 31.176 1.00 74.94 469 ALA A O 1
ATOM 3651 N N . LEU A 1 470 ? -15.686 3.506 30.536 1.00 72.69 470 LEU A N 1
ATOM 3652 C CA . LEU A 1 470 ? -16.773 2.985 29.710 1.00 72.69 470 LEU A CA 1
ATOM 3653 C C . LEU A 1 470 ? -17.971 2.609 30.589 1.00 72.69 470 LEU A C 1
ATOM 3655 O O . LEU A 1 470 ? -17.825 1.933 31.610 1.00 72.69 470 LEU A O 1
ATOM 3659 N N . LYS A 1 471 ? -19.178 3.038 30.204 1.00 80.06 471 LYS A N 1
ATOM 3660 C CA . LYS A 1 471 ? -20.384 2.871 31.032 1.00 80.06 471 LYS A CA 1
ATOM 3661 C C . LYS A 1 471 ? -20.733 1.412 31.321 1.00 80.06 471 LYS A C 1
ATOM 3663 O O . LYS A 1 471 ? -21.230 1.106 32.403 1.00 80.06 471 LYS A O 1
ATOM 3668 N N . ASP A 1 472 ? -20.492 0.522 30.371 1.00 69.19 472 ASP A N 1
ATOM 3669 C CA . ASP A 1 472 ? -20.711 -0.919 30.499 1.00 69.19 472 ASP A CA 1
ATOM 3670 C C . ASP A 1 472 ? -19.664 -1.607 31.397 1.00 69.19 472 ASP A C 1
ATOM 3672 O O . ASP A 1 472 ? -19.987 -2.594 32.056 1.00 69.19 472 ASP A O 1
ATOM 3676 N N . GLN A 1 473 ? -18.452 -1.051 31.493 1.00 69.50 473 GLN A N 1
ATOM 3677 C CA . GLN A 1 473 ? -17.372 -1.548 32.359 1.00 69.50 473 GLN A CA 1
ATOM 3678 C C . GLN A 1 473 ? -17.327 -0.869 33.736 1.00 69.50 473 GLN A C 1
ATOM 3680 O O . GLN A 1 473 ? -16.692 -1.377 34.666 1.00 69.50 473 GLN A O 1
ATOM 3685 N N . TYR A 1 474 ? -18.031 0.254 33.906 1.00 79.12 474 TYR A N 1
ATOM 3686 C CA . TYR A 1 474 ? -17.968 1.078 35.114 1.00 79.12 474 TYR A CA 1
ATOM 3687 C C . TYR A 1 474 ? -18.316 0.308 36.391 1.00 79.12 474 TYR A C 1
ATOM 3689 O O . TYR A 1 474 ? -17.655 0.483 37.407 1.00 79.12 474 TYR A O 1
ATOM 3697 N N . ALA A 1 475 ? -19.306 -0.590 36.360 1.00 73.75 475 ALA A N 1
ATOM 3698 C CA . ALA A 1 475 ? -19.687 -1.368 37.544 1.00 73.75 475 ALA A CA 1
ATOM 3699 C C . ALA A 1 475 ? -18.546 -2.268 38.060 1.00 73.75 475 ALA A C 1
ATOM 3701 O O . ALA A 1 475 ? -18.420 -2.475 39.266 1.00 73.75 475 ALA A O 1
ATOM 3702 N N . THR A 1 476 ? -17.710 -2.775 37.152 1.00 74.88 476 THR A N 1
ATOM 3703 C CA . THR A 1 476 ? -16.549 -3.614 37.473 1.00 74.88 476 THR A CA 1
ATOM 3704 C C . THR A 1 476 ? -15.372 -2.770 37.957 1.00 74.88 476 THR A C 1
ATOM 3706 O O . THR A 1 476 ? -14.681 -3.159 38.895 1.00 74.88 476 THR A O 1
ATOM 3709 N N . LEU A 1 477 ? -15.154 -1.608 37.336 1.00 80.44 477 LEU A N 1
ATOM 3710 C CA . LEU A 1 477 ? -14.015 -0.731 37.620 1.00 80.44 477 LEU A CA 1
ATOM 3711 C C . LEU A 1 477 ? -14.242 0.183 38.824 1.00 80.44 477 LEU A C 1
ATOM 3713 O O . LEU A 1 477 ? -13.279 0.572 39.478 1.00 80.44 477 LEU A O 1
ATOM 3717 N N . SER A 1 478 ? -15.495 0.498 39.150 1.00 86.94 478 SER A N 1
ATOM 3718 C CA . SER A 1 478 ? -15.853 1.446 40.207 1.00 86.94 478 SER A CA 1
ATOM 3719 C C . SER A 1 478 ? -15.176 1.130 41.549 1.00 86.94 478 SER A C 1
ATOM 3721 O O . SER A 1 478 ? -14.541 2.035 42.076 1.00 86.94 478 SER A O 1
ATOM 3723 N N . PRO A 1 479 ? -15.159 -0.110 42.084 1.00 85.56 479 PRO A N 1
ATOM 3724 C CA . PRO A 1 479 ? -14.462 -0.391 43.345 1.00 85.56 479 PRO A CA 1
ATOM 3725 C C . PRO A 1 479 ? -12.953 -0.097 43.316 1.00 85.56 479 PRO A C 1
ATOM 3727 O O . PRO A 1 479 ? -12.382 0.272 44.339 1.00 85.56 479 PRO A O 1
ATOM 3730 N N . ILE A 1 480 ? -12.310 -0.268 42.157 1.00 86.88 480 ILE A N 1
ATOM 3731 C CA . ILE A 1 480 ? -10.879 0.003 41.963 1.00 86.88 480 ILE A CA 1
ATOM 3732 C C . ILE A 1 480 ? -10.650 1.513 41.881 1.00 86.88 480 ILE A C 1
ATOM 3734 O O . ILE A 1 480 ? -9.782 2.040 42.571 1.00 86.88 480 ILE A O 1
ATOM 3738 N N . LEU A 1 481 ? -11.467 2.207 41.085 1.00 90.62 481 LEU A N 1
ATOM 3739 C CA . LEU A 1 481 ? -11.431 3.660 40.931 1.00 90.62 481 LEU A CA 1
ATOM 3740 C C . LEU A 1 481 ? -11.664 4.375 42.264 1.00 90.62 481 LEU A C 1
ATOM 3742 O O . LEU A 1 481 ? -10.886 5.253 42.619 1.00 90.62 481 LEU A O 1
ATOM 3746 N N . GLU A 1 482 ? -12.658 3.946 43.045 1.00 91.94 482 GLU A N 1
ATOM 3747 C CA . GLU A 1 482 ? -12.894 4.490 44.387 1.00 91.94 482 GLU A CA 1
ATOM 3748 C C . GLU A 1 482 ? -11.686 4.268 45.305 1.00 91.94 482 GLU A C 1
ATOM 3750 O O . GLU A 1 482 ? -11.337 5.159 46.069 1.00 91.94 482 GLU A O 1
ATOM 3755 N N . HIS A 1 483 ? -10.979 3.137 45.194 1.00 89.94 483 HIS A N 1
ATOM 3756 C CA . HIS A 1 483 ? -9.759 2.921 45.975 1.00 89.94 483 HIS A CA 1
ATOM 3757 C C . HIS A 1 483 ? -8.625 3.878 45.582 1.00 89.94 483 HIS A C 1
ATOM 3759 O O . HIS A 1 483 ? -7.914 4.372 46.457 1.00 89.94 483 HIS A O 1
ATOM 3765 N N . ILE A 1 484 ? -8.474 4.174 44.284 1.00 92.62 484 ILE A N 1
ATOM 3766 C CA . ILE A 1 484 ? -7.538 5.202 43.807 1.00 92.62 484 ILE A CA 1
ATOM 3767 C C . ILE A 1 484 ? -7.945 6.550 44.400 1.00 92.62 484 ILE A C 1
ATOM 3769 O O . ILE A 1 484 ? -7.132 7.187 45.066 1.00 92.62 484 ILE A O 1
ATOM 3773 N N . PHE A 1 485 ? -9.204 6.957 44.228 1.00 94.50 485 PHE A N 1
ATOM 3774 C CA . PHE A 1 485 ? -9.714 8.243 44.701 1.00 94.50 485 PHE A CA 1
ATOM 3775 C C . PHE A 1 485 ? -9.539 8.411 46.211 1.00 94.50 485 PHE A C 1
ATOM 3777 O O . PHE A 1 485 ? -8.951 9.398 46.646 1.00 94.50 485 PHE A O 1
ATOM 3784 N N . ASP A 1 486 ? -9.942 7.418 47.001 1.00 91.88 486 ASP A N 1
ATOM 3785 C CA . ASP A 1 486 ? -9.862 7.432 48.464 1.00 91.88 486 ASP A CA 1
ATOM 3786 C C . ASP A 1 486 ? -8.421 7.425 48.995 1.00 91.88 486 ASP A C 1
ATOM 3788 O O . ASP A 1 486 ? -8.193 7.722 50.167 1.00 91.88 486 ASP A O 1
ATOM 3792 N N . SER A 1 487 ? -7.431 7.112 48.156 1.00 92.94 487 SER A N 1
ATOM 3793 C CA . SER A 1 487 ? -6.011 7.092 48.521 1.00 92.94 487 SER A CA 1
ATOM 3794 C C . SER A 1 487 ? -5.261 8.399 48.226 1.00 92.94 487 SER A C 1
ATOM 3796 O O . SER A 1 487 ? -4.106 8.547 48.635 1.00 92.94 487 SER A O 1
ATOM 3798 N N . ILE A 1 488 ? -5.900 9.360 47.549 1.00 93.69 488 ILE A N 1
ATOM 3799 C CA . ILE A 1 488 ? -5.256 10.611 47.133 1.00 93.69 488 ILE A CA 1
ATOM 3800 C C . ILE A 1 488 ? -4.890 11.464 48.349 1.00 93.69 488 ILE A C 1
ATOM 3802 O O . ILE A 1 488 ? -5.677 11.648 49.277 1.00 93.69 488 ILE A O 1
ATOM 3806 N N . THR A 1 489 ? -3.680 12.013 48.337 1.00 92.00 489 THR A N 1
ATOM 3807 C CA . THR A 1 489 ? -3.128 12.894 49.369 1.00 92.00 489 THR A CA 1
ATOM 3808 C C . THR A 1 489 ? -2.339 14.029 48.723 1.00 92.00 489 THR A C 1
ATOM 3810 O O . THR A 1 489 ? -1.657 13.834 47.720 1.00 92.00 489 THR A O 1
ATOM 3813 N N . LEU A 1 490 ? -2.418 15.229 49.303 1.00 89.19 490 LEU A N 1
ATOM 3814 C CA . LEU A 1 490 ? -1.637 16.391 48.874 1.00 89.19 490 LEU A CA 1
ATOM 3815 C C . LEU A 1 490 ? -0.335 16.462 49.674 1.00 89.19 490 LEU A C 1
ATOM 3817 O O . LEU A 1 490 ? -0.348 16.485 50.907 1.00 89.19 490 LEU A O 1
ATOM 3821 N N . LEU A 1 491 ? 0.790 16.545 48.973 1.00 85.31 491 LEU A N 1
ATOM 3822 C CA . LEU A 1 491 ? 2.108 16.693 49.576 1.00 85.31 491 LEU A CA 1
ATOM 3823 C C . LEU A 1 491 ? 2.402 18.168 49.874 1.00 85.31 491 LEU A C 1
ATOM 3825 O O . LEU A 1 491 ? 2.047 19.073 49.108 1.00 85.31 491 LEU A O 1
ATOM 3829 N N . GLN A 1 492 ? 3.085 18.406 50.997 1.00 71.38 492 GLN A N 1
ATOM 3830 C CA . GLN A 1 492 ? 3.695 19.701 51.284 1.00 71.38 492 GLN A CA 1
ATOM 3831 C C . GLN A 1 492 ? 4.998 19.821 50.498 1.00 71.38 492 GLN A C 1
ATOM 3833 O O . GLN A 1 492 ? 5.984 19.156 50.814 1.00 71.38 492 GLN A O 1
ATOM 3838 N N . ILE A 1 493 ? 4.991 20.683 49.489 1.00 61.06 493 ILE A N 1
ATOM 3839 C CA . ILE A 1 493 ? 6.188 21.044 48.734 1.00 61.06 493 ILE A CA 1
ATOM 3840 C C . ILE A 1 493 ? 6.908 22.145 49.521 1.00 61.06 493 ILE A C 1
ATOM 3842 O O . ILE A 1 493 ? 6.263 23.076 50.011 1.00 61.06 493 ILE A O 1
ATOM 3846 N N . LYS A 1 494 ? 8.218 21.980 49.725 1.00 49.16 494 LYS A N 1
ATOM 3847 C CA . LYS A 1 494 ? 9.063 22.919 50.477 1.00 49.16 494 LYS A CA 1
ATOM 3848 C C . LYS A 1 494 ? 9.502 24.113 49.653 1.00 49.16 494 LYS A C 1
ATOM 3850 O O . LYS A 1 494 ? 9.819 23.904 48.464 1.00 49.16 494 LYS A O 1
#

Secondary structure (DSSP, 8-state):
-TTTT-TTSGGGT--SEEEEEE--SSS-EEEEEEEEEETTTSPPPPPEEEEEE-TT-EEEEEE-----GGGGG--S-EEEEEEEEEEEE-TT--EEEEEEEEEEEEPPTTEEES--S-GGG--S-HHHHTTTGGGGGGG--TTSHHHHHHHHHHHHHTTSS--S--HHHHHHHHHHHHHHHHHTT-EE-PPTTTTSTT--EEEPPPHHHHHHHTEE-HHHHHHHHHHHHHHTT--EEEEEETTEEEEEEE-TTS-EEE--GGGGSGGGGTSTTPPPPPHHHHHHHHHHHHHTPPTTS-EEEEHHHHHHHT-PPPPPPP--TTHHHHTT---TTTS--TT----------PEEEEEETTTTEEEEEETTSEEEE-SS-EEEE-TTSSEEEEEEE--S--BHHHHHHHHHHHHHHHSEEEEEEEEEEEEETTEEEEEEEEEEE-TTS-EEEEEEEEEEETTEE-EEEEEEEETTTHHHHHHHHHHHHHT-EE----